Protein AF-0000000076981135 (afdb_homodimer)

InterPro domains:
  IPR001584 Integrase, catalytic core [PF00665] (169-249)
  IPR001584 Integrase, catalytic core [PS50994] (143-306)
  IPR012337 Ribonuclease H-like superfamily [SSF53098] (154-300)
  IPR036397 Ribonuclease H superfamily [G3DSA:3.30.420.10] (149-327)
  IPR041588 Integrase zinc-binding domain [PF17921] (78-136)

Nearest PDB structures (foldseek):
  4fw2-assembly1_B  TM=7.610E-01  e=8.520E-08  Rous sarcoma virus - Prague C
  4fw2-assembly1_A  TM=7.898E-01  e=4.970E-07  Rous sarcoma virus - Prague C
  3o4n-assembly1_B  TM=8.136E-01  e=1.971E-06  Rous sarcoma virus
  1cxq-assembly1_A-2  TM=7.868E-01  e=1.136E-06  Avian sarcoma virus
  1asu-assembly1_A-2  TM=7.769E-01  e=1.200E-06  Avian sarcoma virus

Foldseek 3Di:
DLVQQVLLCVFPASVQLLVVQPDDPVPPDDRDDDDPLVVVQSVQWDADPSSFIWGQQAPPPVPPPPPFVLRSSIAGEGGPVCLVLLLCVCAVDLLNLNDALVQSVVSSSSHHDDVCSSVVSNVVSVPDPLCVVQPDPDDPPPDDLPQPPQPADWQQEKEWEKDAQFPQAPVQFGIWIWIATSNQRQIDIATFNDDALVRCVVVVVVVCVVRNDHQEYEYPPPPSCVDPVNVVVCVVRNHHYPPPPPPVRSVVSVVVLVSSLVSSLSSPPPDRHHSRVSSVSNSSNQQQGADPNSRDGSVCSRPVYHDDDPDDPVNSPPDDPPDPPPPVVD/DVVQQVLLCVFPASVQLLVVQPDDPVPPDDRDPDDPLVVVQSVFWDADPSSFIWGQQAPPPVPPPPPFVLRSSIAGEGGPVCLVLLLCVCAVDLLNLNDALVQSVVSSSSHHDYVCSSVVSNVVSVPDPLCVVQPDPDDPPPDDLPQPPQPADWQQEKEWEKDAQFPQAPVQFRIWIWIATSNQRQIDIATFNDDALVRCVVVVVVVCVVRNDYQEYEYPPDPSCVDPVNVVVCVVRNHHYPPPPPPVRSVVSVVVLVSSLVSSLSSPPPDRHHSRVSSVSNSSNQQQGADPNSRDGSVCSRPVYHDDDPCDPVNSPPDDPPDPPPPVVD

Structure (mmCIF, N/CA/C/O backbone):
data_AF-0000000076981135-model_v1
#
loop_
_entity.id
_entity.type
_entity.pdbx_description
1 polymer 'RNA-directed DNA polymerase'
#
loop_
_atom_site.group_PDB
_atom_site.id
_atom_site.type_symbol
_atom_site.label_atom_id
_atom_site.label_alt_id
_atom_site.label_comp_id
_atom_site.label_asym_id
_atom_site.label_entity_id
_atom_site.label_seq_id
_atom_site.pdbx_PDB_ins_code
_atom_site.Cartn_x
_atom_site.Cartn_y
_atom_site.Cartn_z
_atom_site.occupancy
_atom_site.B_iso_or_equiv
_atom_site.auth_seq_id
_atom_site.auth_comp_id
_atom_site.auth_asym_id
_atom_site.auth_atom_id
_atom_site.pdbx_PDB_model_num
ATOM 1 N N . MET A 1 1 ? 9.812 20.344 18.734 1 66.94 1 MET A N 1
ATOM 2 C CA . MET A 1 1 ? 9.383 20.094 20.109 1 66.94 1 MET A CA 1
ATOM 3 C C . MET A 1 1 ? 9.789 21.25 21.016 1 66.94 1 MET A C 1
ATOM 5 O O . MET A 1 1 ? 9 21.719 21.844 1 66.94 1 MET A O 1
ATOM 9 N N . LYS A 1 2 ? 10.906 21.812 20.656 1 72.81 2 LYS A N 1
ATOM 10 C CA . LYS A 1 2 ? 11.375 22.891 21.5 1 72.81 2 LYS A CA 1
ATOM 11 C C . LYS A 1 2 ? 10.523 24.141 21.312 1 72.81 2 LYS A C 1
ATOM 13 O O . LYS A 1 2 ? 10.234 24.859 22.281 1 72.81 2 LYS A O 1
ATOM 18 N N . GLU A 1 3 ? 10.031 24.266 20.109 1 79.25 3 GLU A N 1
ATOM 19 C CA . GLU A 1 3 ? 9.18 25.422 19.828 1 79.25 3 GLU A CA 1
ATOM 20 C C . GLU A 1 3 ? 7.844 25.312 20.547 1 79.25 3 GLU A C 1
ATOM 22 O O . GLU A 1 3 ? 7.328 26.312 21.062 1 79.25 3 GLU A O 1
ATOM 27 N N . PHE A 1 4 ? 7.34 24.156 20.688 1 85.5 4 PHE A N 1
ATOM 28 C CA . PHE A 1 4 ? 6.078 23.953 21.391 1 85.5 4 PHE A CA 1
ATOM 29 C C . PHE A 1 4 ? 6.238 24.219 22.875 1 85.5 4 PHE A C 1
ATOM 31 O O . PHE A 1 4 ? 5.395 24.891 23.484 1 85.5 4 PHE A O 1
ATOM 38 N N . GLU A 1 5 ? 7.324 23.688 23.328 1 88.56 5 GLU A N 1
ATOM 39 C CA . GLU A 1 5 ? 7.559 23.859 24.766 1 88.56 5 GLU A CA 1
ATOM 40 C C . GLU A 1 5 ? 7.633 25.344 25.125 1 88.56 5 GLU A C 1
ATOM 42 O O . GLU A 1 5 ? 6.988 25.781 26.078 1 88.56 5 GLU A O 1
ATOM 47 N N . GLN A 1 6 ? 8.414 26.031 24.391 1 91.44 6 GLN A N 1
ATOM 48 C CA . GLN A 1 6 ? 8.578 27.453 24.672 1 91.44 6 GLN A CA 1
ATOM 49 C C . GLN A 1 6 ? 7.258 28.203 24.5 1 91.44 6 GLN A C 1
ATOM 51 O O . GLN A 1 6 ? 6.914 29.047 25.344 1 91.44 6 GLN A O 1
ATOM 56 N N . ALA A 1 7 ? 6.543 27.906 23.484 1 93.75 7 ALA A N 1
ATOM 57 C CA . ALA A 1 7 ? 5.262 28.562 23.234 1 93.75 7 ALA A CA 1
ATOM 58 C C . ALA A 1 7 ? 4.254 28.219 24.328 1 93.75 7 ALA A C 1
ATOM 60 O O . ALA A 1 7 ? 3.422 29.047 24.703 1 93.75 7 ALA A O 1
ATOM 61 N N . GLN A 1 8 ? 4.281 27.047 24.781 1 95.12 8 GLN A N 1
ATOM 62 C CA . GLN A 1 8 ? 3.408 26.625 25.875 1 95.12 8 GLN A CA 1
ATOM 63 C C . GLN A 1 8 ? 3.736 27.375 27.156 1 95.12 8 GLN A C 1
ATOM 65 O O . GLN A 1 8 ? 2.834 27.797 27.891 1 95.12 8 GLN A O 1
ATOM 70 N N . ARG A 1 9 ? 4.949 27.578 27.406 1 95.19 9 ARG A N 1
ATOM 71 C CA . ARG A 1 9 ? 5.395 28.297 28.594 1 95.19 9 ARG A CA 1
ATOM 72 C C . ARG A 1 9 ? 5.012 29.766 28.516 1 95.19 9 ARG A C 1
ATOM 74 O O . ARG A 1 9 ? 4.809 30.422 29.531 1 95.19 9 ARG A O 1
ATOM 81 N N . ASP A 1 10 ? 4.887 30.25 27.359 1 96.12 10 ASP A N 1
ATOM 82 C CA . ASP A 1 10 ? 4.5 31.641 27.156 1 96.12 10 ASP A CA 1
ATOM 83 C C . ASP A 1 10 ? 2.984 31.812 27.234 1 96.12 10 ASP A C 1
ATOM 85 O O . ASP A 1 10 ? 2.482 32.938 27.328 1 96.12 10 ASP A O 1
ATOM 89 N N . ASP A 1 11 ? 2.27 30.703 27.141 1 96.69 11 ASP A N 1
ATOM 90 C CA . ASP A 1 11 ? 0.812 30.719 27.219 1 96.69 11 ASP A CA 1
ATOM 91 C C . ASP A 1 11 ? 0.346 30.844 28.672 1 96.69 11 ASP A C 1
ATOM 93 O O . ASP A 1 11 ? 0.801 30.094 29.531 1 96.69 11 ASP A O 1
ATOM 97 N N . GLU A 1 12 ? -0.547 31.688 28.891 1 95 12 GLU A N 1
ATOM 98 C CA . GLU A 1 12 ? -0.957 32.062 30.25 1 95 12 GLU A CA 1
ATOM 99 C C . GLU A 1 12 ? -1.521 30.844 31 1 95 12 GLU A C 1
ATOM 101 O O . GLU A 1 12 ? -1.204 30.641 32.156 1 95 12 GLU A O 1
ATOM 106 N N . ASN A 1 13 ? -2.332 30.094 30.391 1 95.81 13 ASN A N 1
ATOM 107 C CA . ASN A 1 13 ? -2.998 28.969 31.047 1 95.81 13 ASN A CA 1
ATOM 108 C C . ASN A 1 13 ? -2.123 27.719 31.062 1 95.81 13 ASN A C 1
ATOM 110 O O . ASN A 1 13 ? -2.02 27.031 32.062 1 95.81 13 ASN A O 1
ATOM 114 N N . LEU A 1 14 ? -1.485 27.5 29.984 1 96.81 14 LEU A N 1
ATOM 115 C CA . LEU A 1 14 ? -0.71 26.266 29.859 1 96.81 14 LEU A CA 1
ATOM 116 C C . LEU A 1 14 ? 0.514 26.297 30.766 1 96.81 14 LEU A C 1
ATOM 118 O O . LEU A 1 14 ? 0.908 25.281 31.328 1 96.81 14 LEU A O 1
ATOM 122 N N . SER A 1 15 ? 1.12 27.469 30.875 1 96.69 15 SER A N 1
ATOM 123 C CA . SER A 1 15 ? 2.279 27.594 31.75 1 96.69 15 SER A CA 1
ATOM 124 C C . SER A 1 15 ? 1.929 27.234 33.188 1 96.69 15 SER A C 1
ATOM 126 O O . SER A 1 15 ? 2.707 26.562 33.875 1 96.69 15 SER A O 1
ATOM 128 N N . LYS A 1 16 ? 0.727 27.609 33.625 1 96 16 LYS A N 1
ATOM 129 C CA . LYS A 1 16 ? 0.27 27.297 34.969 1 96 16 LYS A CA 1
ATOM 130 C C . LYS A 1 16 ? 0.096 25.797 35.156 1 96 16 LYS A C 1
ATOM 132 O O . LYS A 1 16 ? 0.472 25.25 36.219 1 96 16 LYS A O 1
ATOM 137 N N . ILE A 1 17 ? -0.447 25.234 34.219 1 94.88 17 ILE A N 1
ATOM 138 C CA . ILE A 1 17 ? -0.684 23.797 34.281 1 94.88 17 ILE A CA 1
ATOM 139 C C . ILE A 1 17 ? 0.65 23.047 34.281 1 94.88 17 ILE A C 1
ATOM 141 O O . ILE A 1 17 ? 0.837 22.109 35.062 1 94.88 17 ILE A O 1
ATOM 145 N N . MET A 1 18 ? 1.529 23.5 33.438 1 95.31 18 MET A N 1
ATOM 146 C CA . MET A 1 18 ? 2.852 22.875 33.344 1 95.31 18 MET A CA 1
ATOM 147 C C . MET A 1 18 ? 3.574 22.984 34.688 1 95.31 18 MET A C 1
ATOM 149 O O . MET A 1 18 ? 4.184 22.016 35.156 1 95.31 18 MET A O 1
ATOM 153 N N . ASP A 1 19 ? 3.498 24.094 35.312 1 93.56 19 ASP A N 1
ATOM 154 C CA . ASP A 1 19 ? 4.129 24.312 36.625 1 93.56 19 ASP A CA 1
ATOM 155 C C . ASP A 1 19 ? 3.514 23.406 37.688 1 93.56 19 ASP A C 1
ATOM 157 O O . ASP A 1 19 ? 4.23 22.844 38.531 1 93.56 19 ASP A O 1
ATOM 161 N N . TRP A 1 20 ? 2.244 23.328 37.594 1 93.31 20 TRP A N 1
ATOM 162 C CA . TRP A 1 20 ? 1.547 22.469 38.562 1 93.31 20 TRP A CA 1
ATOM 163 C C . TRP A 1 20 ? 1.97 21.016 38.406 1 93.31 20 TRP A C 1
ATOM 165 O O . TRP A 1 20 ? 2.152 20.312 39.406 1 93.31 20 TRP A O 1
ATOM 175 N N . LEU A 1 21 ? 2.121 20.547 37.188 1 91.75 21 LEU A N 1
ATOM 176 C CA . LEU A 1 21 ? 2.484 19.156 36.906 1 91.75 21 LEU A CA 1
ATOM 177 C C . LEU A 1 21 ? 3.898 18.859 37.406 1 91.75 21 LEU A C 1
ATOM 179 O O . LEU A 1 21 ? 4.242 17.703 37.656 1 91.75 21 LEU A O 1
ATOM 183 N N . GLN A 1 22 ? 4.695 19.859 37.438 1 89.94 22 GLN A N 1
ATOM 184 C CA . GLN A 1 22 ? 6.09 19.672 37.844 1 89.94 22 GLN A CA 1
ATOM 185 C C . GLN A 1 22 ? 6.246 19.719 39.344 1 89.94 22 GLN A C 1
ATOM 187 O O . GLN A 1 22 ? 7.324 19.453 39.875 1 89.94 22 GLN A O 1
ATOM 192 N N . THR A 1 23 ? 5.152 20.078 40 1 87.12 23 THR A N 1
ATOM 193 C CA . THR A 1 23 ? 5.207 20.109 41.469 1 87.12 23 THR A CA 1
ATOM 194 C C . THR A 1 23 ? 5.156 18.688 42.031 1 87.12 23 THR A C 1
ATOM 196 O O . THR A 1 23 ? 4.617 17.781 41.406 1 87.12 23 THR A O 1
ATOM 199 N N . ASP A 1 24 ? 5.82 18.5 43.094 1 77.44 24 ASP A N 1
ATOM 200 C CA . ASP A 1 24 ? 5.832 17.219 43.812 1 77.44 24 ASP A CA 1
ATOM 201 C C . ASP A 1 24 ? 4.418 16.797 44.188 1 77.44 24 ASP A C 1
ATOM 203 O O . ASP A 1 24 ? 3.666 17.578 44.781 1 77.44 24 ASP A O 1
ATOM 207 N N . PRO A 1 25 ? 4.094 15.617 43.656 1 71.38 25 PRO A N 1
ATOM 208 C CA . PRO A 1 25 ? 2.752 15.125 43.969 1 71.38 25 PRO A CA 1
ATOM 209 C C . PRO A 1 25 ? 2.457 15.141 45.469 1 71.38 25 PRO A C 1
ATOM 211 O O . PRO A 1 25 ? 1.296 15.234 45.875 1 71.38 25 PRO A O 1
ATOM 214 N N . GLU A 1 26 ? 3.504 14.969 46.188 1 75.94 26 GLU A N 1
ATOM 215 C CA . GLU A 1 26 ? 3.336 14.945 47.656 1 75.94 26 GLU A CA 1
ATOM 216 C C . GLU A 1 26 ? 3.031 16.344 48.188 1 75.94 26 GLU A C 1
ATOM 218 O O . GLU A 1 26 ? 2.521 16.484 49.312 1 75.94 26 GLU A O 1
ATOM 223 N N . ASP A 1 27 ? 3.322 17.312 47.281 1 71.62 27 ASP A N 1
ATOM 224 C CA . ASP A 1 27 ? 3.064 18.703 47.688 1 71.62 27 ASP A CA 1
ATOM 225 C C . ASP A 1 27 ? 1.596 19.062 47.469 1 71.62 27 ASP A C 1
ATOM 227 O O . ASP A 1 27 ? 0.965 18.609 46.5 1 71.62 27 ASP A O 1
ATOM 231 N N . ASP A 1 28 ? 0.748 19.094 48.406 1 78.94 28 ASP A N 1
ATOM 232 C CA . ASP A 1 28 ? -0.664 19.453 48.344 1 78.94 28 ASP A CA 1
ATOM 233 C C . ASP A 1 28 ? -0.852 20.781 47.625 1 78.94 28 ASP A C 1
ATOM 235 O O . ASP A 1 28 ? -1.607 21.641 48.094 1 78.94 28 ASP A O 1
ATOM 239 N N . THR A 1 29 ? -0.063 21.016 46.531 1 85.81 29 THR A N 1
ATOM 240 C CA . THR A 1 29 ? -0.257 22.234 45.719 1 85.81 29 THR A CA 1
ATOM 241 C C . THR A 1 29 ? -1.617 22.219 45.031 1 85.81 29 THR A C 1
ATOM 243 O O . THR A 1 29 ? -1.972 21.234 44.375 1 85.81 29 THR A O 1
ATOM 246 N N . PRO A 1 30 ? -2.35 23.234 45.281 1 90.19 30 PRO A N 1
ATOM 247 C CA . PRO A 1 30 ? -3.684 23.25 44.656 1 90.19 30 PRO A CA 1
ATOM 248 C C . PRO A 1 30 ? -3.641 23.438 43.156 1 90.19 30 PRO A C 1
ATOM 250 O O . PRO A 1 30 ? -2.67 23.984 42.625 1 90.19 30 PRO A O 1
ATOM 253 N N . TRP A 1 31 ? -4.656 23 42.5 1 92.5 31 TRP A N 1
ATOM 254 C CA . TRP A 1 31 ? -4.832 23.203 41.062 1 92.5 31 TRP A CA 1
ATOM 255 C C . TRP A 1 31 ? -4.809 24.688 40.75 1 92.5 31 TRP A C 1
ATOM 257 O O . TRP A 1 31 ? -5.363 25.516 41.469 1 92.5 31 TRP A O 1
ATOM 267 N N . PRO A 1 32 ? -4.172 25.047 39.656 1 93.19 32 PRO A N 1
ATOM 268 C CA . PRO A 1 32 ? -4.023 26.469 39.344 1 93.19 32 PRO A CA 1
ATOM 269 C C . PRO A 1 32 ? -5.332 27.109 38.875 1 93.19 32 PRO A C 1
ATOM 271 O O . PRO A 1 32 ? -6.266 26.391 38.5 1 93.19 32 PRO A O 1
ATOM 274 N N . ASP A 1 33 ? -5.301 28.469 38.875 1 93.62 33 ASP A N 1
ATOM 275 C CA . ASP A 1 33 ? -6.457 29.234 38.438 1 93.62 33 ASP A CA 1
ATOM 276 C C . ASP A 1 33 ? -6.508 29.312 36.906 1 93.62 33 ASP A C 1
ATOM 278 O O . ASP A 1 33 ? -5.984 30.25 36.312 1 93.62 33 ASP A O 1
ATOM 282 N N . VAL A 1 34 ? -7.133 28.375 36.344 1 94.44 34 VAL A N 1
ATOM 283 C CA . VAL A 1 34 ? -7.336 28.297 34.906 1 94.44 34 VAL A CA 1
ATOM 284 C C . VAL A 1 34 ? -8.82 28.141 34.594 1 94.44 34 VAL A C 1
ATOM 286 O O . VAL A 1 34 ? -9.609 27.812 35.5 1 94.44 34 VAL A O 1
ATOM 289 N N . PRO A 1 35 ? -9.219 28.469 33.406 1 93.5 35 PRO A N 1
ATOM 290 C CA . PRO A 1 35 ? -10.633 28.312 33.031 1 93.5 35 PRO A CA 1
ATOM 291 C C . PRO A 1 35 ? -11.156 26.906 33.312 1 93.5 35 PRO A C 1
ATOM 293 O O . PRO A 1 35 ? -10.383 25.938 33.281 1 93.5 35 PRO A O 1
ATOM 296 N N . MET A 1 36 ? -12.438 26.828 33.438 1 91.38 36 MET A N 1
ATOM 297 C CA . MET A 1 36 ? -13.102 25.609 33.844 1 91.38 36 MET A CA 1
ATOM 298 C C . MET A 1 36 ? -12.852 24.484 32.812 1 91.38 36 MET A C 1
ATOM 300 O O . MET A 1 36 ? -12.75 23.312 33.188 1 91.38 36 MET A O 1
ATOM 304 N N . ASP A 1 37 ? -12.758 24.844 31.625 1 90.44 37 ASP A N 1
ATOM 305 C CA . ASP A 1 37 ? -12.586 23.844 30.562 1 90.44 37 ASP A CA 1
ATOM 306 C C . ASP A 1 37 ? -11.266 23.094 30.734 1 90.44 37 ASP A C 1
ATOM 308 O O . ASP A 1 37 ? -11.172 21.906 30.391 1 90.44 37 ASP A O 1
ATOM 312 N N . TYR A 1 38 ? -10.289 23.781 31.25 1 89.94 38 TYR A N 1
ATOM 313 C CA . TYR A 1 38 ? -9.016 23.141 31.547 1 89.94 38 TYR A CA 1
ATOM 314 C C . TYR A 1 38 ? -9.109 22.297 32.812 1 89.94 38 TYR A C 1
ATOM 316 O O . TYR A 1 38 ? -8.516 21.219 32.875 1 89.94 38 TYR A O 1
ATOM 324 N N . THR A 1 39 ? -9.875 22.781 33.719 1 88.81 39 THR A N 1
ATOM 325 C CA . THR A 1 39 ? -10.023 22.094 35 1 88.81 39 THR A CA 1
ATOM 326 C C . THR A 1 39 ? -10.688 20.734 34.812 1 88.81 39 THR A C 1
ATOM 328 O O . THR A 1 39 ? -10.328 19.75 35.469 1 88.81 39 THR A O 1
ATOM 331 N N . LYS A 1 40 ? -11.594 20.719 33.906 1 89 40 LYS A N 1
ATOM 332 C CA . LYS A 1 40 ? -12.297 19.469 33.625 1 89 40 LYS A CA 1
ATOM 333 C C . LYS A 1 40 ? -11.344 18.422 33.062 1 89 40 LYS A C 1
ATOM 335 O O . LYS A 1 40 ? -11.641 17.219 33.125 1 89 40 LYS A O 1
ATOM 340 N N . LEU A 1 41 ? -10.219 18.859 32.594 1 88.31 41 LEU A N 1
ATOM 341 C CA . LEU A 1 41 ? -9.266 17.969 31.938 1 88.31 41 LEU A CA 1
ATOM 342 C C . LEU A 1 41 ? -8.055 17.734 32.844 1 88.31 41 LEU A C 1
ATOM 344 O O . LEU A 1 41 ? -7.02 17.234 32.375 1 88.31 41 LEU A O 1
ATOM 348 N N . LYS A 1 42 ? -8.141 17.984 34.062 1 86.56 42 LYS A N 1
ATOM 349 C CA . LYS A 1 42 ? -7.043 18.031 35 1 86.56 42 LYS A CA 1
ATOM 350 C C . LYS A 1 42 ? -6.297 16.703 35.062 1 86.56 42 LYS A C 1
ATOM 352 O O . LYS A 1 42 ? -5.07 16.672 35.188 1 86.56 42 LYS A O 1
ATOM 357 N N . THR A 1 43 ? -7.004 15.625 34.875 1 83.25 43 THR A N 1
ATOM 358 C CA . THR A 1 43 ? -6.395 14.312 35.062 1 83.25 43 THR A CA 1
ATOM 359 C C . THR A 1 43 ? -5.785 13.812 33.75 1 83.25 43 THR A C 1
ATOM 361 O O . THR A 1 43 ? -5.125 12.773 33.719 1 83.25 43 THR A O 1
ATOM 364 N N . GLU A 1 44 ? -5.992 14.609 32.719 1 87.12 44 GLU A N 1
ATOM 365 C CA . GLU A 1 44 ? -5.613 14.094 31.406 1 87.12 44 GLU A CA 1
ATOM 366 C C . GLU A 1 44 ? -4.289 14.695 30.938 1 87.12 44 GLU A C 1
ATOM 368 O O . GLU A 1 44 ? -3.721 14.258 29.938 1 87.12 44 GLU A O 1
ATOM 373 N N . PHE A 1 45 ? -3.771 15.648 31.703 1 89.06 45 PHE A N 1
ATOM 374 C CA . PHE A 1 45 ? -2.566 16.344 31.281 1 89.06 45 PHE A CA 1
ATOM 375 C C . PHE A 1 45 ? -1.319 15.555 31.656 1 89.06 45 PHE A C 1
ATOM 377 O O . PHE A 1 45 ? -1.293 14.883 32.688 1 89.06 45 PHE A O 1
ATOM 384 N N . THR A 1 46 ? -0.341 15.641 30.766 1 88.44 46 THR A N 1
ATOM 385 C CA . THR A 1 46 ? 0.946 15.023 31.062 1 88.44 46 THR A CA 1
ATOM 386 C C . THR A 1 46 ? 2.078 15.75 30.344 1 88.44 46 THR A C 1
ATOM 388 O O . THR A 1 46 ? 1.85 16.422 29.344 1 88.44 46 THR A O 1
ATOM 391 N N . LEU A 1 47 ? 3.24 15.719 30.984 1 88.56 47 LEU A N 1
ATOM 392 C CA . LEU A 1 47 ? 4.441 16.266 30.359 1 88.56 47 LEU A CA 1
ATOM 393 C C . LEU A 1 47 ? 5.332 15.148 29.828 1 88.56 47 LEU A C 1
ATOM 395 O O . LEU A 1 47 ? 5.523 14.125 30.484 1 88.56 47 LEU A O 1
ATOM 399 N N . ASN A 1 48 ? 5.762 15.391 28.594 1 82.69 48 ASN A N 1
ATOM 400 C CA . ASN A 1 48 ? 6.699 14.391 28.094 1 82.69 48 ASN A CA 1
ATOM 401 C C . ASN A 1 48 ? 8.125 14.695 28.531 1 82.69 48 ASN A C 1
ATOM 403 O O . ASN A 1 48 ? 8.367 15.633 29.297 1 82.69 48 ASN A O 1
ATOM 407 N N . ARG A 1 49 ? 9.078 13.867 28.047 1 77.69 49 ARG A N 1
ATOM 408 C CA . ARG A 1 49 ? 10.469 13.961 28.469 1 77.69 49 ARG A CA 1
ATOM 409 C C . ARG A 1 49 ? 11.078 15.297 28.047 1 77.69 49 ARG A C 1
ATOM 411 O O . ARG A 1 49 ? 11.969 15.812 28.719 1 77.69 49 ARG A O 1
ATOM 418 N N . ASP A 1 50 ? 10.562 15.945 27.016 1 78.44 50 ASP A N 1
ATOM 419 C CA . ASP A 1 50 ? 11.078 17.203 26.484 1 78.44 50 ASP A CA 1
ATOM 420 C C . ASP A 1 50 ? 10.383 18.406 27.141 1 78.44 50 ASP A C 1
ATOM 422 O O . ASP A 1 50 ? 10.672 19.547 26.797 1 78.44 50 ASP A O 1
ATOM 426 N N . GLY A 1 51 ? 9.5 18.062 27.984 1 85.81 51 GLY A N 1
ATOM 427 C CA . GLY A 1 51 ? 8.812 19.125 28.703 1 85.81 51 GLY A CA 1
ATOM 428 C C . GLY A 1 51 ? 7.602 19.672 27.953 1 85.81 51 GLY A C 1
ATOM 429 O O . GLY A 1 51 ? 7.078 20.719 28.312 1 85.81 51 GLY A O 1
ATOM 430 N N . VAL A 1 52 ? 7.211 18.938 26.969 1 89.5 52 VAL A N 1
ATOM 431 C CA . VAL A 1 52 ? 6.059 19.391 26.188 1 89.5 52 VAL A CA 1
ATOM 432 C C . VAL A 1 52 ? 4.773 18.875 26.828 1 89.5 52 VAL A C 1
ATOM 434 O O . VAL A 1 52 ? 4.707 17.703 27.234 1 89.5 52 VAL A O 1
ATOM 437 N N . LEU A 1 53 ? 3.785 19.75 26.906 1 92.19 53 LEU A N 1
ATOM 438 C CA . LEU A 1 53 ? 2.512 19.406 27.531 1 92.19 53 LEU A CA 1
ATOM 439 C C . LEU A 1 53 ? 1.613 18.656 26.547 1 92.19 53 LEU A C 1
ATOM 441 O O . LEU A 1 53 ? 1.365 19.125 25.438 1 92.19 53 LEU A O 1
ATOM 445 N N . PHE A 1 54 ? 1.171 17.516 26.969 1 89.75 54 PHE A N 1
ATOM 446 C CA . PHE A 1 54 ? 0.256 16.672 26.188 1 89.75 54 PHE A CA 1
ATOM 447 C C . PHE A 1 54 ? -1.046 16.453 26.953 1 89.75 54 PHE A C 1
ATOM 449 O O . PHE A 1 54 ? -1.137 16.766 28.141 1 89.75 54 PHE A O 1
ATOM 456 N N . ILE A 1 55 ? -2.008 16.047 26.234 1 88.44 55 ILE A N 1
ATOM 457 C CA . ILE A 1 55 ? -3.264 15.609 26.828 1 88.44 55 ILE A CA 1
ATOM 458 C C . ILE A 1 55 ? -3.637 14.227 26.297 1 88.44 55 ILE A C 1
ATOM 460 O O . ILE A 1 55 ? -3.426 13.93 25.125 1 88.44 55 ILE A O 1
ATOM 464 N N . PHE A 1 56 ? -4.062 13.469 27.234 1 82.44 56 PHE A N 1
ATOM 465 C CA . PHE A 1 56 ? -4.59 12.172 26.844 1 82.44 56 PHE A CA 1
ATOM 466 C C . PHE A 1 56 ? -6.07 12.273 26.484 1 82.44 56 PHE A C 1
ATOM 468 O O . PHE A 1 56 ? -6.898 12.531 27.359 1 82.44 56 PHE A O 1
ATOM 475 N N . ALA A 1 57 ? -6.371 12.312 25.328 1 70.81 57 ALA A N 1
ATOM 476 C CA . ALA A 1 57 ? -7.75 12.367 24.859 1 70.81 57 ALA A CA 1
ATOM 477 C C . ALA A 1 57 ? -8.047 11.227 23.891 1 70.81 57 ALA A C 1
ATOM 479 O O . ALA A 1 57 ? -7.785 11.336 22.688 1 70.81 57 ALA A O 1
ATOM 480 N N . PRO A 1 58 ? -8.445 10.039 24.5 1 58.62 58 PRO A N 1
ATOM 481 C CA . PRO A 1 58 ? -8.68 8.898 23.609 1 58.62 58 PRO A CA 1
ATOM 482 C C . PRO A 1 58 ? -9.742 9.188 22.547 1 58.62 58 PRO A C 1
ATOM 484 O O . PRO A 1 58 ? -10.633 10.016 22.766 1 58.62 58 PRO A O 1
ATOM 487 N N . PHE A 1 59 ? -9.383 8.945 21.406 1 53.44 59 PHE A N 1
ATOM 488 C CA . PHE A 1 59 ? -10.367 8.984 20.328 1 53.44 59 PHE A CA 1
ATOM 489 C C . PHE A 1 59 ? -11.562 8.094 20.656 1 53.44 59 PHE A C 1
ATOM 491 O O . PHE A 1 59 ? -11.391 6.938 21.062 1 53.44 59 PHE A O 1
ATOM 498 N N . LYS A 1 60 ? -12.641 8.68 21.344 1 43.5 60 LYS A N 1
ATOM 499 C CA . LYS A 1 60 ? -13.781 7.766 21.422 1 43.5 60 LYS A CA 1
ATOM 500 C C . LYS A 1 60 ? -14.07 7.125 20.078 1 43.5 60 LYS A C 1
ATOM 502 O O . LYS A 1 60 ? -14.883 7.641 19.297 1 43.5 60 LYS A O 1
ATOM 507 N N . SER A 1 61 ? -13.086 6.922 19.281 1 40.53 61 SER A N 1
ATOM 508 C CA . SER A 1 61 ? -13.641 6.219 18.125 1 40.53 61 SER A CA 1
ATOM 509 C C . SER A 1 61 ? -14.133 4.828 18.516 1 40.53 61 SER A C 1
ATOM 511 O O . SER A 1 61 ? -13.609 4.219 19.453 1 40.53 61 SER A O 1
ATOM 513 N N . ASP A 1 62 ? -15.391 4.621 18.422 1 38.62 62 ASP A N 1
ATOM 514 C CA . ASP A 1 62 ? -15.992 3.301 18.594 1 38.62 62 ASP A CA 1
ATOM 515 C C . ASP A 1 62 ? -15.047 2.199 18.125 1 38.62 62 ASP A C 1
ATOM 517 O O . ASP A 1 62 ? -15.352 1.013 18.25 1 38.62 62 ASP A O 1
ATOM 521 N N . ILE A 1 63 ? -14.266 2.467 17.172 1 35 63 ILE A N 1
ATOM 522 C CA . ILE A 1 63 ? -13.523 1.311 16.672 1 35 63 ILE A CA 1
ATOM 523 C C . ILE A 1 63 ? -12.273 1.101 17.531 1 35 63 ILE A C 1
ATOM 525 O O . ILE A 1 63 ? -11.391 1.957 17.578 1 35 63 ILE A O 1
ATOM 529 N N . TYR A 1 64 ? -12.32 0.366 18.625 1 33.78 64 TYR A N 1
ATOM 530 C CA . TYR A 1 64 ? -11.359 -0.128 19.609 1 33.78 64 TYR A CA 1
ATOM 531 C C . TYR A 1 64 ? -10.102 -0.66 18.922 1 33.78 64 TYR A C 1
ATOM 533 O O . TYR A 1 64 ? -10.031 -1.844 18.594 1 33.78 64 TYR A O 1
ATOM 541 N N . LEU A 1 65 ? -9.555 -0.18 17.844 1 35.72 65 LEU A N 1
ATOM 542 C CA . LEU A 1 65 ? -8.383 -0.982 17.516 1 35.72 65 LEU A CA 1
ATOM 543 C C . LEU A 1 65 ? -7.234 -0.685 18.469 1 35.72 65 LEU A C 1
ATOM 545 O O . LEU A 1 65 ? -6.883 0.479 18.688 1 35.72 65 LEU A O 1
ATOM 549 N N . GLU A 1 66 ? -6.957 -1.399 19.453 1 34.47 66 GLU A N 1
ATOM 550 C CA . GLU A 1 66 ? -5.906 -1.439 20.469 1 34.47 66 GLU A CA 1
ATOM 551 C C . GLU A 1 66 ? -4.586 -0.914 19.922 1 34.47 66 GLU A C 1
ATOM 553 O O . GLU A 1 66 ? -3.846 -0.221 20.625 1 34.47 66 GLU A O 1
ATOM 558 N N . ASP A 1 67 ? -4.035 -1.528 18.875 1 34.84 67 ASP A N 1
ATOM 559 C CA . ASP A 1 67 ? -2.607 -1.492 18.578 1 34.84 67 ASP A CA 1
ATOM 560 C C . ASP A 1 67 ? -2.215 -0.172 17.922 1 34.84 67 ASP A C 1
ATOM 562 O O . ASP A 1 67 ? -1.185 -0.09 17.25 1 34.84 67 ASP A O 1
ATOM 566 N N . VAL A 1 68 ? -3.154 0.689 17.688 1 36.62 68 VAL A N 1
ATOM 567 C CA . VAL A 1 68 ? -2.656 1.816 16.906 1 36.62 68 VAL A CA 1
ATOM 568 C C . VAL A 1 68 ? -1.547 2.529 17.672 1 36.62 68 VAL A C 1
ATOM 570 O O . VAL A 1 68 ? -1.729 2.902 18.844 1 36.62 68 VAL A O 1
ATOM 573 N N . ASP A 1 69 ? -0.443 2.359 17.438 1 38.19 69 ASP A N 1
ATOM 574 C CA . ASP A 1 69 ? 0.709 3.074 17.984 1 38.19 69 ASP A CA 1
ATOM 575 C C . ASP A 1 69 ? 0.323 4.484 18.422 1 38.19 69 ASP A C 1
ATOM 577 O O . ASP A 1 69 ? 0.861 5 19.406 1 38.19 69 ASP A O 1
ATOM 581 N N . ASN A 1 70 ? -0.207 5.293 17.562 1 42.28 70 ASN A N 1
ATOM 582 C CA . ASN A 1 70 ? -0.602 6.586 18.125 1 42.28 70 ASN A CA 1
ATOM 583 C C . ASN A 1 70 ? -1.794 6.449 19.062 1 42.28 70 ASN A C 1
ATOM 585 O O . ASN A 1 70 ? -2.674 7.312 19.078 1 42.28 70 ASN A O 1
ATOM 589 N N . ALA A 1 71 ? -2.111 5.273 19.312 1 41 71 ALA A N 1
ATOM 590 C CA . ALA A 1 71 ? -3.15 5.016 20.312 1 41 71 ALA A CA 1
ATOM 591 C C . ALA A 1 71 ? -2.986 5.926 21.531 1 41 71 ALA A C 1
ATOM 593 O O . ALA A 1 71 ? -3.795 5.883 22.453 1 41 71 ALA A O 1
ATOM 594 N N . ALA A 1 72 ? -1.722 6.168 21.766 1 50.28 72 ALA A N 1
ATOM 595 C CA . ALA A 1 72 ? -1.655 6.633 23.141 1 50.28 72 ALA A CA 1
ATOM 596 C C . ALA A 1 72 ? -2.66 7.75 23.391 1 50.28 72 ALA A C 1
ATOM 598 O O . ALA A 1 72 ? -2.973 8.07 24.547 1 50.28 72 ALA A O 1
ATOM 599 N N . GLY A 1 73 ? -3.418 8.047 22.375 1 64.38 73 GLY A N 1
ATOM 600 C CA . GLY A 1 73 ? -4.406 9.062 22.688 1 64.38 73 GLY A CA 1
ATOM 601 C C . GLY A 1 73 ? -3.793 10.375 23.141 1 64.38 73 GLY A C 1
ATOM 602 O O . GLY A 1 73 ? -4.496 11.258 23.641 1 64.38 73 GLY A O 1
ATOM 603 N N . LEU A 1 74 ? -2.414 10.469 22.922 1 77.69 74 LEU A N 1
ATOM 604 C CA . LEU A 1 74 ? -1.743 11.68 23.391 1 77.69 74 LEU A CA 1
ATOM 605 C C . LEU A 1 74 ? -1.741 12.758 22.297 1 77.69 74 LEU A C 1
ATOM 607 O O . LEU A 1 74 ? -1.394 12.484 21.156 1 77.69 74 LEU A O 1
ATOM 611 N N . LYS A 1 75 ? -2.15 13.875 22.641 1 87 75 LYS A N 1
ATOM 612 C CA . LYS A 1 75 ? -2.193 15.039 21.75 1 87 75 LYS A CA 1
ATOM 613 C C . LYS A 1 75 ? -1.429 16.219 22.359 1 87 75 LYS A C 1
ATOM 615 O O . LYS A 1 75 ? -1.442 16.406 23.578 1 87 75 LYS A O 1
ATOM 620 N N . ILE A 1 76 ? -0.835 16.938 21.516 1 89.44 76 ILE A N 1
ATOM 621 C CA . ILE A 1 76 ? -0.131 18.125 21.984 1 89.44 76 ILE A CA 1
ATOM 622 C C . ILE A 1 76 ? -1.139 19.203 22.359 1 89.44 76 ILE A C 1
ATOM 624 O O . ILE A 1 76 ? -2.059 19.5 21.594 1 89.44 76 ILE A O 1
ATOM 628 N N . MET A 1 77 ? -0.959 19.688 23.562 1 92.31 77 MET A N 1
ATOM 629 C CA . MET A 1 77 ? -1.721 20.875 23.906 1 92.31 77 MET A CA 1
ATOM 630 C C . MET A 1 77 ? -1.171 22.109 23.203 1 92.31 77 MET A C 1
ATOM 632 O O . MET A 1 77 ? -0.071 22.578 23.5 1 92.31 77 MET A O 1
ATOM 636 N N . VAL A 1 78 ? -1.98 22.672 22.328 1 94.5 78 VAL A N 1
ATOM 637 C CA . VAL A 1 78 ? -1.478 23.719 21.453 1 94.5 78 VAL A CA 1
ATOM 638 C C . VAL A 1 78 ? -1.746 25.094 22.078 1 94.5 78 VAL A C 1
ATOM 640 O O . VAL A 1 78 ? -2.893 25.422 22.391 1 94.5 78 VAL A O 1
ATOM 643 N N . PRO A 1 79 ? -0.681 25.828 22.312 1 96 79 PRO A N 1
ATOM 644 C CA . PRO A 1 79 ? -0.888 27.188 22.812 1 96 79 PRO A CA 1
ATOM 645 C C . PRO A 1 79 ? -1.571 28.094 21.781 1 96 79 PRO A C 1
ATOM 647 O O . PRO A 1 79 ? -1.563 27.797 20.594 1 96 79 PRO A O 1
ATOM 650 N N . LYS A 1 80 ? -2.15 29.125 22.25 1 95.62 80 LYS A N 1
ATOM 651 C CA . LYS A 1 80 ? -2.924 30.031 21.422 1 95.62 80 LYS A CA 1
ATOM 652 C C . LYS A 1 80 ? -2.09 30.547 20.25 1 95.62 80 LYS A C 1
ATOM 654 O O . LYS A 1 80 ? -2.582 30.641 19.125 1 95.62 80 LYS A O 1
ATOM 659 N N . SER A 1 81 ? -0.849 30.781 20.438 1 94.81 81 SER A N 1
ATOM 660 C CA . SER A 1 81 ? 0.032 31.406 19.453 1 94.81 81 SER A CA 1
ATOM 661 C C . SER A 1 81 ? 0.298 30.469 18.281 1 94.81 81 SER A C 1
ATOM 663 O O . SER A 1 81 ? 0.71 30.906 17.203 1 94.81 81 SER A O 1
ATOM 665 N N . LEU A 1 82 ? 0.071 29.156 18.469 1 93.62 82 LEU A N 1
ATOM 666 C CA . LEU A 1 82 ? 0.438 28.188 17.438 1 93.62 82 LEU A CA 1
ATOM 667 C C . LEU A 1 82 ? -0.803 27.562 16.812 1 93.62 82 LEU A C 1
ATOM 669 O O . LEU A 1 82 ? -0.696 26.719 15.914 1 93.62 82 LEU A O 1
ATOM 673 N N . GLN A 1 83 ? -1.955 27.969 17.266 1 94.56 83 GLN A N 1
ATOM 674 C CA . GLN A 1 83 ? -3.188 27.312 16.828 1 94.56 83 GLN A CA 1
ATOM 675 C C . GLN A 1 83 ? -3.434 27.547 15.344 1 94.56 83 GLN A C 1
ATOM 677 O O . GLN A 1 83 ? -3.768 26.594 14.617 1 94.56 83 GLN A O 1
ATOM 682 N N . ASP A 1 84 ? -3.215 28.719 14.867 1 93.69 84 ASP A N 1
ATOM 683 C CA . ASP A 1 84 ? -3.408 29.016 13.445 1 93.69 84 ASP A CA 1
ATOM 684 C C . ASP A 1 84 ? -2.434 28.203 12.586 1 93.69 84 ASP A C 1
ATOM 686 O O . ASP A 1 84 ? -2.791 27.75 11.5 1 93.69 84 ASP A O 1
ATOM 690 N N . LYS A 1 85 ? -1.297 28.141 13.062 1 91.06 85 LYS A N 1
ATOM 691 C CA . LYS A 1 85 ? -0.294 27.359 12.344 1 91.06 85 LYS A CA 1
ATOM 692 C C . LYS A 1 85 ? -0.696 25.891 12.25 1 91.06 85 LYS A C 1
ATOM 694 O O . LYS A 1 85 ? -0.542 25.266 11.195 1 91.06 85 LYS A O 1
ATOM 699 N N . CYS A 1 86 ? -1.179 25.328 13.336 1 91.5 86 CYS A N 1
ATOM 700 C CA . CYS A 1 86 ? -1.629 23.938 13.344 1 91.5 86 CYS A CA 1
ATOM 701 C C . CYS A 1 86 ? -2.803 23.734 12.391 1 91.5 86 CYS A C 1
ATOM 703 O O . CYS A 1 86 ? -2.863 22.734 11.68 1 91.5 86 CYS A O 1
ATOM 705 N N . LEU A 1 87 ? -3.691 24.703 12.383 1 94.38 87 LEU A N 1
ATOM 706 C CA . LEU A 1 87 ? -4.84 24.625 11.492 1 94.38 87 LEU A CA 1
ATOM 707 C C . LEU A 1 87 ? -4.395 24.656 10.031 1 94.38 87 LEU A C 1
ATOM 709 O O . LEU A 1 87 ? -4.91 23.906 9.195 1 94.38 87 LEU A O 1
ATOM 713 N N . ALA A 1 88 ? -3.496 25.516 9.742 1 92.19 88 ALA A N 1
ATOM 714 C CA . ALA A 1 88 ? -2.965 25.609 8.391 1 92.19 88 ALA A CA 1
ATOM 715 C C . ALA A 1 88 ? -2.314 24.297 7.965 1 92.19 88 ALA A C 1
ATOM 717 O O . ALA A 1 88 ? -2.488 23.844 6.828 1 92.19 88 ALA A O 1
ATOM 718 N N . LEU A 1 89 ? -1.674 23.688 8.867 1 88.62 89 LEU A N 1
ATOM 719 C CA . LEU A 1 89 ? -0.971 22.438 8.602 1 88.62 89 LEU A CA 1
ATOM 720 C C . LEU A 1 89 ? -1.949 21.344 8.203 1 88.62 89 LEU A C 1
ATOM 722 O O . LEU A 1 89 ? -1.661 20.547 7.309 1 88.62 89 LEU A O 1
ATOM 726 N N . VAL A 1 90 ? -3.047 21.328 8.82 1 91.5 90 VAL A N 1
ATOM 727 C CA . VAL A 1 90 ? -3.957 20.203 8.617 1 91.5 90 VAL A CA 1
ATOM 728 C C . VAL A 1 90 ? -5.008 20.578 7.57 1 91.5 90 VAL A C 1
ATOM 730 O O . VAL A 1 90 ? -5.875 19.766 7.238 1 91.5 90 VAL A O 1
ATOM 733 N N . HIS A 1 91 ? -4.945 21.781 7 1 92.94 91 HIS A N 1
ATOM 734 C CA . HIS A 1 91 ? -5.953 22.219 6.035 1 92.94 91 HIS A CA 1
ATOM 735 C C . HIS A 1 91 ? -5.305 22.703 4.746 1 92.94 91 HIS A C 1
ATOM 737 O O . HIS A 1 91 ? -5.633 22.219 3.658 1 92.94 91 HIS A O 1
ATOM 743 N N . ASP A 1 92 ? -4.367 23.547 4.844 1 90.69 92 ASP A N 1
ATOM 744 C CA . ASP A 1 92 ? -3.973 24.406 3.734 1 90.69 92 ASP A CA 1
ATOM 745 C C . ASP A 1 92 ? -2.939 23.719 2.846 1 90.69 92 ASP A C 1
ATOM 747 O O . ASP A 1 92 ? -2.764 24.094 1.686 1 90.69 92 ASP A O 1
ATOM 751 N N . TYR A 1 93 ? -2.254 22.797 3.33 1 87.62 93 TYR A N 1
ATOM 752 C CA . TYR A 1 93 ? -1.208 22.125 2.559 1 87.62 93 TYR A CA 1
ATOM 753 C C . TYR A 1 93 ? -1.806 21.141 1.573 1 87.62 93 TYR A C 1
ATOM 755 O O . TYR A 1 93 ? -2.914 20.641 1.783 1 87.62 93 TYR A O 1
ATOM 763 N N . SER A 1 94 ? -1.047 20.875 0.523 1 86.75 94 SER A N 1
ATOM 764 C CA . SER A 1 94 ? -1.543 19.953 -0.5 1 86.75 94 SER A CA 1
ATOM 765 C C . SER A 1 94 ? -1.747 18.562 0.065 1 86.75 94 SER A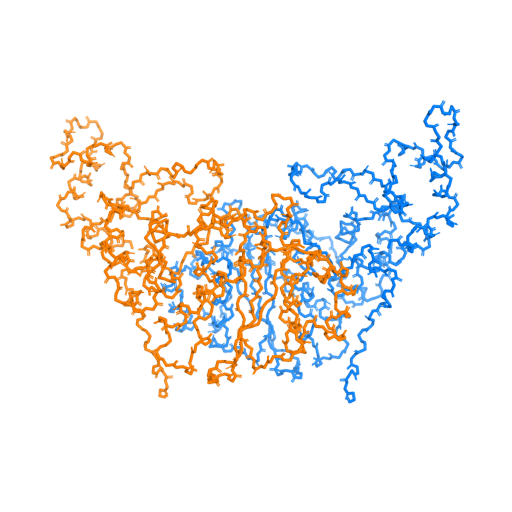 C 1
ATOM 767 O O . SER A 1 94 ? -2.666 17.844 -0.345 1 86.75 94 SER A O 1
ATOM 769 N N . SER A 1 95 ? -0.921 18.203 1.035 1 88 95 SER A N 1
ATOM 770 C CA . SER A 1 95 ? -1.056 16.891 1.661 1 88 95 SER A CA 1
ATOM 771 C C . SER A 1 95 ? -2.271 16.844 2.58 1 88 95 SER A C 1
ATOM 773 O O . SER A 1 95 ? -2.674 15.766 3.027 1 88 95 SER A O 1
ATOM 775 N N . SER A 1 96 ? -2.867 18 2.82 1 90.19 96 SER A N 1
ATOM 776 C CA . SER A 1 96 ? -4.066 18.047 3.652 1 90.19 96 SER A CA 1
ATOM 777 C C . SER A 1 96 ? -5.312 18.297 2.816 1 90.19 96 SER A C 1
ATOM 779 O O . SER A 1 96 ? -6.434 18.109 3.289 1 90.19 96 SER A O 1
ATOM 781 N N . GLY A 1 97 ? -5.238 18.891 1.668 1 89.69 97 GLY A N 1
ATOM 782 C CA . GLY A 1 97 ? -6.215 18.812 0.592 1 89.69 97 GLY A CA 1
ATOM 783 C C . GLY A 1 97 ? -7.359 19.797 0.747 1 89.69 97 GLY A C 1
ATOM 784 O O . GLY A 1 97 ? -8.359 19.703 0.032 1 89.69 97 GLY A O 1
ATOM 785 N N . HIS A 1 98 ? -7.316 20.641 1.789 1 92.06 98 HIS A N 1
ATOM 786 C CA . HIS A 1 98 ? -8.367 21.625 2.002 1 92.06 98 HIS A CA 1
ATOM 787 C C . HIS A 1 98 ? -9.719 20.953 2.221 1 92.06 98 HIS A C 1
ATOM 789 O O . HIS A 1 98 ? -10.727 21.359 1.643 1 92.06 98 HIS A O 1
ATOM 795 N N . GLY A 1 99 ? -9.719 19.984 3.039 1 90.94 99 GLY A N 1
ATOM 796 C CA . GLY A 1 99 ? -10.953 19.281 3.359 1 90.94 99 GLY A CA 1
ATOM 797 C C . GLY A 1 99 ? -11.945 20.156 4.117 1 90.94 99 GLY A C 1
ATOM 798 O O . GLY A 1 99 ? -11.594 21.219 4.621 1 90.94 99 GLY A O 1
ATOM 799 N N . GLY A 1 100 ? -13.164 19.688 4.203 1 91.12 100 GLY A N 1
ATOM 800 C CA . GLY A 1 100 ? -14.188 20.391 4.957 1 91.12 100 GLY A CA 1
ATOM 801 C C . GLY A 1 100 ? -13.906 20.438 6.449 1 91.12 100 GLY A C 1
ATOM 802 O O . GLY A 1 100 ? -12.875 19.938 6.902 1 91.12 100 GLY A O 1
ATOM 803 N N . GLY A 1 101 ? -14.812 21.078 7.129 1 91.56 101 GLY A N 1
ATOM 804 C CA . GLY A 1 101 ? -14.609 21.281 8.555 1 91.56 101 GLY A CA 1
ATOM 805 C C . GLY A 1 101 ? -14.414 19.984 9.32 1 91.56 101 GLY A C 1
ATOM 806 O O . GLY A 1 101 ? -13.492 19.875 10.133 1 91.56 101 GLY A O 1
ATOM 807 N N . ASP A 1 102 ? -15.219 19.016 9.055 1 89.75 102 ASP A N 1
ATOM 808 C CA . ASP A 1 102 ? -15.148 17.75 9.773 1 89.75 102 ASP A CA 1
ATOM 809 C C . ASP A 1 102 ? -13.867 17 9.43 1 89.75 102 ASP A C 1
ATOM 811 O O . ASP A 1 102 ? -13.195 16.469 10.32 1 89.75 102 ASP A O 1
ATOM 815 N N . VAL A 1 103 ? -13.484 17.016 8.227 1 90.88 103 VAL A N 1
ATOM 816 C CA . VAL A 1 103 ? -12.273 16.328 7.777 1 90.88 103 VAL A CA 1
ATOM 817 C C . VAL A 1 103 ? -11.047 17 8.375 1 90.88 103 VAL A C 1
ATOM 819 O O . VAL A 1 103 ? -10.141 16.328 8.883 1 90.88 103 VAL A O 1
ATOM 822 N N . THR A 1 104 ? -11.062 18.281 8.336 1 93 104 THR A N 1
ATOM 823 C CA . THR A 1 104 ? -9.945 19.047 8.875 1 93 104 THR A CA 1
ATOM 824 C C . THR A 1 104 ? -9.828 18.828 10.383 1 93 104 THR A C 1
ATOM 826 O O . THR A 1 104 ? -8.727 18.656 10.906 1 93 104 THR A O 1
ATOM 829 N N . PHE A 1 105 ? -10.961 18.75 11.023 1 92.06 105 PHE A N 1
ATOM 830 C CA . PHE A 1 105 ? -10.945 18.531 12.469 1 92.06 105 PHE A CA 1
ATOM 831 C C . PHE A 1 105 ? -10.43 17.141 12.797 1 92.06 105 PHE A C 1
ATOM 833 O O . PHE A 1 105 ? -9.656 16.969 13.742 1 92.06 105 PHE A O 1
ATOM 840 N N . GLU A 1 106 ? -10.867 16.234 12.078 1 89.06 106 GLU A N 1
ATOM 841 C CA . GLU A 1 106 ? -10.398 14.867 12.312 1 89.06 106 GLU A CA 1
ATOM 842 C C . GLU A 1 106 ? -8.883 14.766 12.148 1 89.06 106 GLU A C 1
ATOM 844 O O . GLU A 1 106 ? -8.219 14.062 12.906 1 89.06 106 GLU A O 1
ATOM 849 N N . ARG A 1 107 ? -8.359 15.461 11.172 1 88.62 107 ARG A N 1
ATOM 850 C CA . ARG A 1 107 ? -6.91 15.5 10.984 1 88.62 107 ARG A CA 1
ATOM 851 C C . ARG A 1 107 ? -6.223 16.188 12.156 1 88.62 107 ARG A C 1
ATOM 853 O O . ARG A 1 107 ? -5.195 15.711 12.648 1 88.62 107 ARG A O 1
ATOM 860 N N . LEU A 1 108 ? -6.812 17.219 12.594 1 89.88 108 LEU A N 1
ATOM 861 C CA . LEU A 1 108 ? -6.246 18.016 13.672 1 89.88 108 LEU A CA 1
ATOM 862 C C . LEU A 1 108 ? -6.16 17.203 14.961 1 89.88 108 LEU A C 1
ATOM 864 O O . LEU A 1 108 ? -5.129 17.219 15.633 1 89.88 108 LEU A O 1
ATOM 868 N N . ARG A 1 109 ? -7.172 16.547 15.258 1 87.88 109 ARG A N 1
ATOM 869 C CA . ARG A 1 109 ? -7.301 15.93 16.578 1 87.88 109 ARG A CA 1
ATOM 870 C C . ARG A 1 109 ? -6.438 14.68 16.688 1 87.88 109 ARG A C 1
ATOM 872 O O . ARG A 1 109 ? -6.391 14.047 17.75 1 87.88 109 ARG A O 1
ATOM 879 N N . ARG A 1 110 ? -5.863 14.344 15.617 1 83.19 110 ARG A N 1
ATOM 880 C CA . ARG A 1 110 ? -4.945 13.211 15.672 1 83.19 110 ARG A CA 1
ATOM 881 C C . ARG A 1 110 ? -3.678 13.57 16.438 1 83.19 110 ARG A C 1
ATOM 883 O O . ARG A 1 110 ? -3.047 12.703 17.047 1 83.19 110 ARG A O 1
ATOM 890 N N . SER A 1 111 ? -3.365 14.867 16.438 1 83.94 111 SER A N 1
ATOM 891 C CA . SER A 1 111 ? -2.076 15.219 17.016 1 83.94 111 SER A CA 1
ATOM 892 C C . SER A 1 111 ? -2.201 16.438 17.938 1 83.94 111 SER A C 1
ATOM 894 O O . SER A 1 111 ? -1.317 16.688 18.766 1 83.94 111 SER A O 1
ATOM 896 N N . PHE A 1 112 ? -3.287 17.109 17.766 1 88.88 112 PHE A N 1
ATOM 897 C CA . PHE A 1 112 ? -3.363 18.391 18.453 1 88.88 112 PHE A CA 1
ATOM 898 C C . PHE A 1 112 ? -4.66 18.516 19.25 1 88.88 112 PHE A C 1
ATOM 900 O O . PHE A 1 112 ? -5.66 17.875 18.906 1 88.88 112 PHE A O 1
ATOM 907 N N . PHE A 1 113 ? -4.543 19.328 20.25 1 90.88 113 PHE A N 1
ATOM 908 C CA . PHE A 1 113 ? -5.734 19.641 21.031 1 90.88 113 PHE A CA 1
ATOM 909 C C . PHE A 1 113 ? -5.633 21.031 21.641 1 90.88 113 PHE A C 1
ATOM 911 O O . PHE A 1 113 ? -4.547 21.453 22.047 1 90.88 113 PHE A O 1
ATOM 918 N N . TRP A 1 114 ? -6.637 21.703 21.656 1 93.62 114 TRP A N 1
ATOM 919 C CA . TRP A 1 114 ? -6.875 22.859 22.531 1 93.62 114 TRP A CA 1
ATOM 920 C C . TRP A 1 114 ? -8.367 23.016 22.828 1 93.62 114 TRP A C 1
ATOM 922 O O . TRP A 1 114 ? -9.203 22.391 22.172 1 9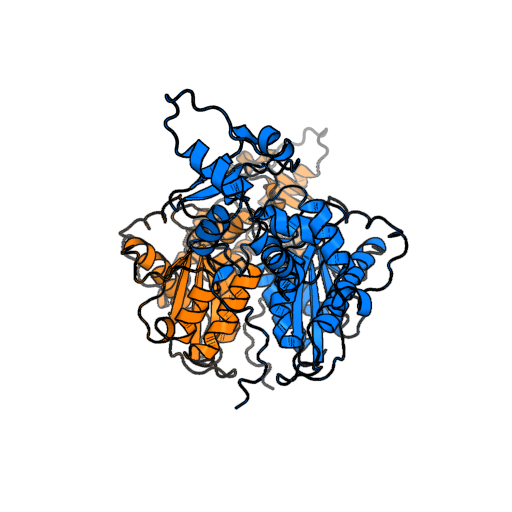3.62 114 TRP A O 1
ATOM 932 N N . VAL A 1 115 ? -8.617 23.703 23.844 1 91.19 115 VAL A N 1
ATOM 933 C CA . VAL A 1 115 ? -10.008 23.938 24.203 1 91.19 115 VAL A CA 1
ATOM 934 C C . VAL A 1 115 ? -10.727 24.625 23.062 1 91.19 115 VAL A C 1
ATOM 936 O O . VAL A 1 115 ? -10.227 25.609 22.5 1 91.19 115 VAL A O 1
ATOM 939 N N . ASN A 1 116 ? -11.82 24.094 22.531 1 92.25 116 ASN A N 1
ATOM 940 C CA . ASN A 1 116 ? -12.68 24.609 21.484 1 92.25 116 ASN A CA 1
ATOM 941 C C . ASN A 1 116 ? -12.07 24.406 20.094 1 92.25 116 ASN A C 1
ATOM 943 O O . ASN A 1 116 ? -12.367 25.156 19.172 1 92.25 116 ASN A O 1
ATOM 947 N N . CYS A 1 117 ? -11.211 23.484 19.984 1 94.12 117 CYS A N 1
ATOM 948 C CA . CYS A 1 117 ? -10.492 23.312 18.734 1 94.12 117 CYS A CA 1
ATOM 949 C C . CYS A 1 117 ? -11.445 22.891 17.609 1 94.12 117 CYS A C 1
ATOM 951 O O . CYS A 1 117 ? -11.227 23.219 16.453 1 94.12 117 CYS A O 1
ATOM 953 N N . ARG A 1 118 ? -12.539 22.219 17.922 1 93.06 118 ARG A N 1
ATOM 954 C CA . ARG A 1 118 ? -13.5 21.859 16.875 1 93.06 118 ARG A CA 1
ATOM 955 C C . ARG A 1 118 ? -14.133 23.109 16.266 1 93.06 118 ARG A C 1
ATOM 957 O O . ARG A 1 118 ? -14.141 23.266 15.047 1 93.06 118 ARG A O 1
ATOM 964 N N . GLN A 1 119 ? -14.641 23.938 17.125 1 94.62 119 GLN A N 1
ATOM 965 C CA . GLN A 1 119 ? -15.281 25.156 16.656 1 94.62 119 GLN A CA 1
ATOM 966 C C . GLN A 1 119 ? -14.297 26.031 15.891 1 94.62 119 GLN A C 1
ATOM 968 O O . GLN A 1 119 ? -14.648 26.609 14.852 1 94.62 119 GLN A O 1
ATOM 973 N N . ASP A 1 120 ? -13.164 26.109 16.422 1 96.44 120 ASP A N 1
ATOM 974 C CA . ASP A 1 120 ? -12.141 26.938 15.773 1 96.44 120 ASP A CA 1
ATOM 975 C C . ASP A 1 120 ? -11.797 26.391 14.391 1 96.44 120 ASP A C 1
ATOM 977 O O . ASP A 1 120 ? -11.555 27.156 13.453 1 96.44 120 ASP A O 1
ATOM 981 N N . THR A 1 121 ? -11.75 25.062 14.258 1 96.5 121 THR A N 1
ATOM 982 C CA . THR A 1 121 ? -11.453 24.438 12.984 1 96.5 121 THR A CA 1
ATOM 983 C C . THR A 1 121 ? -12.539 24.75 11.953 1 96.5 121 THR A C 1
ATOM 985 O O . THR A 1 121 ? -12.234 25.141 10.828 1 96.5 121 THR A O 1
ATOM 988 N N . VAL A 1 122 ? -13.742 24.625 12.359 1 95.25 122 VAL A N 1
ATOM 989 C CA . VAL A 1 122 ? -14.867 24.875 11.461 1 95.25 122 VAL A CA 1
ATOM 990 C C . VAL A 1 122 ? -14.844 26.328 11.008 1 95.25 122 VAL A C 1
ATOM 992 O O . VAL A 1 122 ? -15.023 26.625 9.82 1 95.25 122 VAL A O 1
ATOM 995 N N . LYS A 1 123 ? -14.617 27.203 11.93 1 96.38 123 LYS A N 1
ATOM 996 C CA . LYS A 1 123 ? -14.539 28.625 11.602 1 96.38 123 LYS A CA 1
ATOM 997 C C . LYS A 1 123 ? -13.398 28.891 10.633 1 96.38 123 LYS A C 1
ATOM 999 O O . LYS A 1 123 ? -13.547 29.688 9.695 1 96.38 123 LYS A O 1
ATOM 1004 N N . TYR A 1 124 ? -12.273 28.297 10.922 1 96.94 124 TYR A N 1
ATOM 1005 C CA . TYR A 1 124 ? -11.102 28.469 10.07 1 96.94 124 TYR A CA 1
ATOM 1006 C C . TYR A 1 124 ? -11.406 28.047 8.641 1 96.94 124 TYR A C 1
ATOM 1008 O O . TYR A 1 124 ? -11.109 28.797 7.699 1 96.94 124 TYR A O 1
ATOM 1016 N N . VAL A 1 125 ? -12.016 26.891 8.461 1 95.75 125 VAL A N 1
ATOM 1017 C CA . VAL A 1 125 ? -12.312 26.344 7.141 1 95.75 125 VAL A CA 1
ATOM 1018 C C . VAL A 1 125 ? -13.344 27.219 6.434 1 95.75 125 VAL A C 1
ATOM 1020 O O . VAL A 1 125 ? -13.242 27.453 5.227 1 95.75 125 VAL A O 1
ATOM 1023 N N . ALA A 1 126 ? -14.297 27.688 7.152 1 94.25 126 ALA A N 1
ATOM 1024 C CA . ALA A 1 126 ? -15.359 28.531 6.598 1 94.25 126 ALA A CA 1
ATOM 1025 C C . ALA A 1 126 ? -14.797 29.844 6.059 1 94.25 126 ALA A C 1
ATOM 1027 O O . ALA A 1 126 ? -15.383 30.453 5.164 1 94.25 126 ALA A O 1
ATOM 1028 N N . LYS A 1 127 ? -13.688 30.203 6.531 1 94.62 127 LYS A N 1
ATOM 1029 C CA . LYS A 1 127 ? -13.109 31.484 6.152 1 94.62 127 LYS A CA 1
ATOM 1030 C C . LYS A 1 127 ? -12.047 31.312 5.07 1 94.62 127 LYS A C 1
ATOM 1032 O O . LYS A 1 127 ? -11.453 32.281 4.617 1 94.62 127 LYS A O 1
ATOM 1037 N N . CYS A 1 128 ? -11.742 30.125 4.758 1 93.81 128 CYS A N 1
ATOM 1038 C CA . CYS A 1 128 ? -10.68 29.891 3.787 1 93.81 128 CYS A CA 1
ATOM 1039 C C . CYS A 1 128 ? -11.078 30.406 2.408 1 93.81 128 CYS A C 1
ATOM 1041 O O . CYS A 1 128 ? -12.016 29.891 1.801 1 93.81 128 CYS A O 1
ATOM 1043 N N . ASP A 1 129 ? -10.391 31.328 1.849 1 91.19 129 ASP A N 1
ATOM 1044 C CA . ASP A 1 129 ? -10.688 31.969 0.575 1 91.19 129 ASP A CA 1
ATOM 1045 C C . ASP A 1 129 ? -10.57 30.984 -0.584 1 91.19 129 ASP A C 1
ATOM 1047 O O . ASP A 1 129 ? -11.383 31 -1.51 1 91.19 129 ASP A O 1
ATOM 1051 N N . ARG A 1 130 ? -9.578 30.219 -0.527 1 90.25 130 ARG A N 1
ATOM 1052 C CA . ARG A 1 130 ? -9.344 29.266 -1.604 1 90.25 130 ARG A CA 1
ATOM 1053 C C . ARG A 1 130 ? -10.492 28.266 -1.714 1 90.25 130 ARG A C 1
ATOM 1055 O O . ARG A 1 130 ? -10.938 27.953 -2.816 1 90.25 130 ARG A O 1
ATOM 1062 N N . CYS A 1 131 ? -10.883 27.812 -0.583 1 90.69 131 CYS A N 1
ATOM 1063 C CA . CYS A 1 131 ? -12.008 26.875 -0.568 1 90.69 131 CYS A CA 1
ATOM 1064 C C . CYS A 1 131 ? -13.281 27.547 -1.076 1 90.69 131 CYS A C 1
ATOM 1066 O O . CYS A 1 131 ? -14.047 26.953 -1.832 1 90.69 131 CYS A O 1
ATOM 1068 N N . GLN A 1 132 ? -13.57 28.734 -0.668 1 88.88 132 GLN A N 1
ATOM 1069 C CA . GLN A 1 132 ? -14.781 29.438 -1.057 1 88.88 132 GLN A CA 1
ATOM 1070 C C . GLN A 1 132 ? -14.82 29.672 -2.564 1 88.88 132 GLN A C 1
ATOM 1072 O O . GLN A 1 132 ? -15.891 29.625 -3.178 1 88.88 132 GLN A O 1
ATOM 1077 N N . ARG A 1 133 ? -13.766 29.859 -3.119 1 86.38 133 ARG A N 1
ATOM 1078 C CA . ARG A 1 133 ? -13.672 30.156 -4.547 1 86.38 133 ARG A CA 1
ATOM 1079 C C . ARG A 1 133 ? -13.844 28.875 -5.371 1 86.38 133 ARG A C 1
ATOM 1081 O O . ARG A 1 133 ? -14.367 28.922 -6.488 1 86.38 133 ARG A O 1
ATOM 1088 N N . CYS A 1 134 ? -13.359 27.812 -4.867 1 85.94 134 CYS A N 1
ATOM 1089 C CA . CYS A 1 134 ? -13.258 26.625 -5.695 1 85.94 134 CYS A CA 1
ATOM 1090 C C . CYS A 1 134 ? -14.359 25.625 -5.355 1 85.94 134 CYS A C 1
ATOM 1092 O O . CYS A 1 134 ? -14.695 24.766 -6.172 1 85.94 134 CYS A O 1
ATOM 1094 N N . LYS A 1 135 ? -14.844 25.641 -4.125 1 82.5 135 LYS A N 1
ATOM 1095 C CA . LYS A 1 135 ? -15.828 24.641 -3.699 1 82.5 135 LYS A CA 1
ATOM 1096 C C . LYS A 1 135 ? -17.25 25.125 -3.947 1 82.5 135 LYS A C 1
ATOM 1098 O O . LYS A 1 135 ? -17.578 26.281 -3.646 1 82.5 135 LYS A O 1
ATOM 1103 N N . PRO A 1 136 ? -17.969 24.266 -4.656 1 69.44 136 PRO A N 1
ATOM 1104 C CA . PRO A 1 136 ? -19.359 24.672 -4.875 1 69.44 136 PRO A CA 1
ATOM 1105 C C . PRO A 1 136 ? -20.125 24.891 -3.57 1 69.44 136 PRO A C 1
ATOM 1107 O O . PRO A 1 136 ? -19.828 24.219 -2.57 1 69.44 136 PRO A O 1
ATOM 1110 N N . ILE A 1 137 ? -20.922 25.891 -3.312 1 58.25 137 ILE A N 1
ATOM 1111 C CA . ILE A 1 137 ? -21.812 26.141 -2.193 1 58.25 137 ILE A CA 1
ATOM 1112 C C . ILE A 1 137 ? -22.75 24.938 -1.991 1 58.25 137 ILE A C 1
ATOM 1114 O O . ILE A 1 137 ? -23.516 24.594 -2.887 1 58.25 137 ILE A O 1
ATOM 1118 N N . GLN A 1 138 ? -22.188 24.016 -1.44 1 51.38 138 GLN A N 1
ATOM 1119 C CA . GLN A 1 138 ? -22.828 22.719 -1.328 1 51.38 138 GLN A CA 1
ATOM 1120 C C . GLN A 1 138 ? -24.203 22.828 -0.663 1 51.38 138 GLN A C 1
ATOM 1122 O O . GLN A 1 138 ? -24.328 23.438 0.402 1 51.38 138 GLN A O 1
ATOM 1127 N N . ARG A 1 139 ? -25.438 22.875 -1.362 1 46.81 139 ARG A N 1
ATOM 1128 C CA . ARG A 1 139 ? -26.719 22.453 -0.793 1 46.81 139 ARG A CA 1
ATOM 1129 C C . ARG A 1 139 ? -26.594 21.125 -0.068 1 46.81 139 ARG A C 1
ATOM 1131 O O . ARG A 1 139 ? -25.641 20.375 -0.293 1 46.81 139 ARG A O 1
ATOM 1138 N N 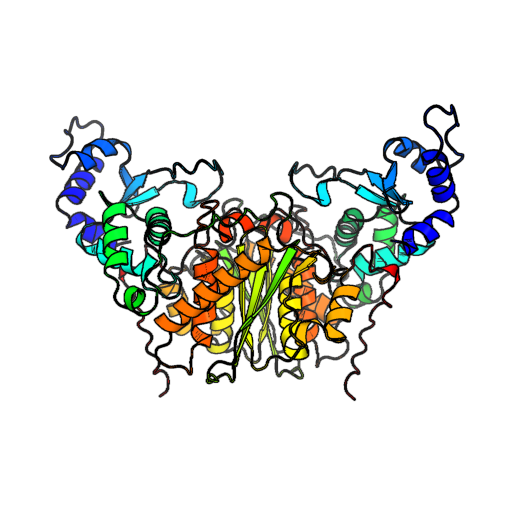. LYS A 1 140 ? -27.562 20.719 0.793 1 45.12 140 LYS A N 1
ATOM 1139 C CA . LYS A 1 140 ? -27.703 19.531 1.62 1 45.12 140 LYS A CA 1
ATOM 1140 C C . LYS A 1 140 ? -27.188 18.281 0.89 1 45.12 140 LYS A C 1
ATOM 1142 O O . LYS A 1 140 ? -27.578 18.016 -0.243 1 45.12 140 LYS A O 1
ATOM 1147 N N . PRO A 1 141 ? -26.141 17.891 1.384 1 44.75 141 PRO A N 1
ATOM 1148 C CA . PRO A 1 141 ? -25.625 16.688 0.714 1 44.75 141 PRO A CA 1
ATOM 1149 C C . PRO A 1 141 ? -26.719 15.633 0.48 1 44.75 141 PRO A C 1
ATOM 1151 O O . PRO A 1 141 ? -27.438 15.266 1.414 1 44.75 141 PRO A O 1
ATOM 1154 N N . LYS A 1 142 ? -27.391 15.805 -0.63 1 41.25 142 LYS A N 1
ATOM 1155 C CA . LYS A 1 142 ? -28.578 14.969 -0.773 1 41.25 142 LYS A CA 1
ATOM 1156 C C . LYS A 1 142 ? -28.359 13.586 -0.181 1 41.25 142 LYS A C 1
ATOM 1158 O O . LYS A 1 142 ? -29.25 13.031 0.473 1 41.25 142 LYS A O 1
ATOM 1163 N N . GLY A 1 143 ? -27.719 12.5 -0.939 1 42.22 143 GLY A N 1
ATOM 1164 C CA . GLY A 1 143 ? -27.844 11.07 -0.724 1 42.22 143 GLY A CA 1
ATOM 1165 C C . GLY A 1 143 ? -26.625 10.477 -0.036 1 42.22 143 GLY A C 1
ATOM 1166 O O . GLY A 1 143 ? -25.516 11.016 -0.132 1 42.22 143 GLY A O 1
ATOM 1167 N N . LEU A 1 144 ? -26.859 9.969 1.046 1 43.12 144 LEU A N 1
ATOM 1168 C CA . LEU A 1 144 ? -25.922 9.086 1.718 1 43.12 144 LEU A CA 1
ATOM 1169 C C . LEU A 1 144 ? -25.25 8.133 0.722 1 43.12 144 LEU A C 1
ATOM 1171 O O . LEU A 1 144 ? -25.938 7.504 -0.088 1 43.12 144 LEU A O 1
ATOM 1175 N N . LEU A 1 145 ? -24.031 8.414 0.387 1 47.03 145 LEU A N 1
ATOM 1176 C CA . LEU A 1 145 ? -23.375 7.387 -0.407 1 47.03 145 LEU A CA 1
ATOM 1177 C C . LEU A 1 145 ? -23.781 5.996 0.061 1 47.03 145 LEU A C 1
ATOM 1179 O O . LEU A 1 145 ? -23.828 5.723 1.264 1 47.03 145 LEU A O 1
ATOM 1183 N N . GLN A 1 146 ? -24.609 5.27 -0.646 1 45.47 146 GLN A N 1
ATOM 1184 C CA . GLN A 1 146 ? -24.875 3.885 -0.268 1 45.47 146 GLN A CA 1
ATOM 1185 C C . GLN A 1 146 ? -23.562 3.145 0.036 1 45.47 146 GLN A C 1
ATOM 1187 O O . GLN A 1 146 ? -22.609 3.232 -0.727 1 45.47 146 GLN A O 1
ATOM 1192 N N . PRO A 1 147 ? -23.5 2.801 1.262 1 44.84 147 PRO A N 1
ATOM 1193 C CA . PRO A 1 147 ? -22.297 2.014 1.579 1 44.84 147 PRO A CA 1
ATOM 1194 C C . PRO A 1 147 ? -22 0.949 0.528 1 44.84 147 PRO A C 1
ATOM 1196 O O . PRO A 1 147 ? -22.922 0.372 -0.053 1 44.84 147 PRO A O 1
ATOM 1199 N N . ILE A 1 148 ? -21.031 1.062 -0.277 1 47.06 148 ILE A N 1
ATOM 1200 C CA . ILE A 1 148 ? -20.594 -0.05 -1.112 1 47.06 148 ILE A CA 1
ATOM 1201 C C . ILE A 1 148 ? -20.859 -1.371 -0.391 1 47.06 148 ILE A C 1
ATOM 1203 O O . ILE A 1 148 ? -20.609 -1.487 0.812 1 47.06 148 ILE A O 1
ATOM 1207 N N . SER A 1 149 ? -21.688 -2.223 -0.873 1 44.88 149 SER A N 1
ATOM 1208 C CA . SER A 1 149 ? -22.047 -3.506 -0.283 1 44.88 149 SER A CA 1
ATOM 1209 C C . SER A 1 149 ? -20.906 -4.066 0.57 1 44.88 149 SER A C 1
ATOM 1211 O O . SER A 1 149 ? -19.75 -4.07 0.147 1 44.88 149 SER A O 1
ATOM 1213 N N . ALA A 1 150 ? -21.062 -4.055 1.917 1 48.66 150 ALA A N 1
ATOM 1214 C CA . ALA A 1 150 ? -20.297 -4.609 3.031 1 48.66 150 ALA A CA 1
ATOM 1215 C C . ALA A 1 150 ? -19.594 -5.902 2.625 1 48.66 150 ALA A C 1
ATOM 1217 O O . ALA A 1 150 ? -18.703 -6.379 3.328 1 48.66 150 ALA A O 1
ATOM 1218 N N . GLN A 1 151 ? -19.875 -6.363 1.386 1 58.97 151 GLN A N 1
ATOM 1219 C CA . GLN A 1 151 ? -19.5 -7.754 1.154 1 58.97 151 GLN A CA 1
ATOM 1220 C C . GLN A 1 151 ? -18.281 -7.848 0.24 1 58.97 151 GLN A C 1
ATOM 1222 O O . GLN A 1 151 ? -17.891 -8.945 -0.181 1 58.97 151 GLN A O 1
ATOM 1227 N N . ILE A 1 152 ? -17.547 -6.539 0.069 1 70 152 ILE A N 1
ATOM 1228 C CA . ILE A 1 152 ? -16.438 -6.691 -0.865 1 70 152 ILE A CA 1
ATOM 1229 C C . ILE A 1 152 ? -15.109 -6.562 -0.117 1 70 152 ILE A C 1
ATOM 1231 O O . ILE A 1 152 ? -14.922 -5.645 0.686 1 70 152 ILE A O 1
ATOM 1235 N N . GLY A 1 153 ? -14.32 -7.48 -0.354 1 84.94 153 GLY A N 1
ATOM 1236 C CA . GLY A 1 153 ? -13.008 -7.473 0.281 1 84.94 153 GLY A CA 1
ATOM 1237 C C . GLY A 1 153 ? -12.102 -6.379 -0.245 1 84.94 153 GLY A C 1
ATOM 1238 O O . GLY A 1 153 ? -12.344 -5.82 -1.314 1 84.94 153 GLY A O 1
ATOM 1239 N N . ARG A 1 154 ? -11.203 -6.02 0.553 1 91.81 154 ARG A N 1
ATOM 1240 C CA . ARG A 1 154 ? -10.219 -5.012 0.175 1 91.81 154 ARG A CA 1
ATOM 1241 C C . ARG A 1 154 ? -9.555 -5.363 -1.151 1 91.81 154 ARG A C 1
ATOM 1243 O O . ARG A 1 154 ? -9.109 -6.496 -1.345 1 91.81 154 ARG A O 1
ATOM 1250 N N . PHE A 1 155 ? -9.594 -4.418 -2.061 1 93.38 155 PHE A N 1
ATOM 1251 C CA . PHE A 1 155 ? -8.922 -4.457 -3.355 1 93.38 155 PHE A CA 1
ATOM 1252 C C . PHE A 1 155 ? -9.516 -5.551 -4.234 1 93.38 155 PHE A C 1
ATOM 1254 O O . PHE A 1 155 ? -8.891 -5.977 -5.211 1 93.38 155 PHE A O 1
ATOM 1261 N N . GLU A 1 156 ? -10.695 -6.074 -3.949 1 89.5 156 GLU A N 1
ATOM 1262 C CA . GLU A 1 156 ? -11.391 -7.062 -4.766 1 89.5 156 GLU A CA 1
ATOM 1263 C C . GLU A 1 156 ? -12.133 -6.395 -5.922 1 89.5 156 GLU A C 1
ATOM 1265 O O . GLU A 1 156 ? -12.258 -6.977 -7.004 1 89.5 156 GLU A O 1
ATOM 1270 N N . ARG A 1 157 ? -12.656 -5.309 -5.598 1 89.88 157 ARG A N 1
ATOM 1271 C CA . ARG A 1 157 ? -13.344 -4.516 -6.605 1 89.88 157 ARG A CA 1
ATOM 1272 C C . ARG A 1 157 ? -12.766 -3.107 -6.688 1 89.88 157 ARG A C 1
ATOM 1274 O O . ARG A 1 157 ? -12.797 -2.361 -5.703 1 89.88 157 ARG A O 1
ATOM 1281 N N . ILE A 1 158 ? -12.258 -2.773 -7.891 1 91.94 158 ILE A N 1
ATOM 1282 C CA . ILE A 1 158 ? -11.656 -1.451 -8.031 1 91.94 158 ILE A CA 1
ATOM 1283 C C . ILE A 1 158 ? -12.328 -0.7 -9.18 1 91.94 158 ILE A C 1
ATOM 1285 O O . ILE A 1 158 ? -12.891 -1.316 -10.086 1 91.94 158 ILE A O 1
ATOM 1289 N N . GLY A 1 159 ? -12.344 0.604 -9.023 1 89.44 159 GLY A N 1
ATOM 1290 C CA . GLY A 1 159 ? -12.773 1.479 -10.102 1 89.44 159 GLY A CA 1
ATOM 1291 C C . GLY A 1 159 ? -11.625 2.111 -10.852 1 89.44 159 GLY A C 1
ATOM 1292 O O . GLY A 1 159 ? -10.617 2.49 -10.25 1 89.44 159 GLY A O 1
ATOM 1293 N N . LEU A 1 160 ? -11.773 2.168 -12.211 1 91.5 160 LEU A N 1
ATOM 1294 C CA . LEU A 1 160 ? -10.828 2.869 -13.062 1 91.5 160 LEU A CA 1
ATOM 1295 C C . LEU A 1 160 ? -11.5 4.027 -13.789 1 91.5 160 LEU A C 1
ATOM 1297 O O . LEU A 1 160 ? -12.547 3.85 -14.414 1 91.5 160 LEU A O 1
ATOM 1301 N N . ASP A 1 161 ? -10.906 5.172 -13.688 1 89.38 161 ASP A N 1
ATOM 1302 C CA . ASP A 1 161 ? -11.422 6.344 -14.391 1 89.38 161 ASP A CA 1
ATOM 1303 C C . ASP A 1 161 ? -10.281 7.184 -14.961 1 89.38 161 ASP A C 1
ATOM 1305 O O . ASP A 1 161 ? -9.164 7.172 -14.438 1 89.38 161 ASP A O 1
ATOM 1309 N N . LEU A 1 162 ? -10.609 7.859 -16.031 1 91.44 162 LEU A N 1
ATOM 1310 C CA . LEU A 1 162 ? -9.633 8.711 -16.703 1 91.44 162 LEU A CA 1
ATOM 1311 C C . LEU A 1 162 ? -10.117 10.156 -16.75 1 91.44 162 LEU A C 1
ATOM 1313 O O . LEU A 1 162 ? -11.203 10.438 -17.266 1 91.44 162 LEU A O 1
ATOM 1317 N N . MET A 1 163 ? -9.305 11.055 -16.188 1 91.69 163 MET A N 1
ATOM 1318 C CA . MET A 1 163 ? -9.602 12.484 -16.234 1 91.69 163 MET A CA 1
ATOM 1319 C C . MET A 1 163 ? -8.734 13.18 -17.266 1 91.69 163 MET A C 1
ATOM 1321 O O . MET A 1 163 ? -7.555 12.859 -17.422 1 91.69 163 MET A O 1
ATOM 1325 N N . GLY A 1 164 ? -9.312 14.273 -17.844 1 90 164 GLY A N 1
ATOM 1326 C CA . GLY A 1 164 ? -8.562 15.062 -18.797 1 90 164 GLY A CA 1
ATOM 1327 C C . GLY A 1 164 ? -9.258 15.18 -20.141 1 90 164 GLY A C 1
ATOM 1328 O O . GLY A 1 164 ? -10.398 14.734 -20.312 1 90 164 GLY A O 1
ATOM 1329 N N . PRO A 1 165 ? -8.672 15.844 -21.125 1 92.56 165 PRO A N 1
ATOM 1330 C CA . PRO A 1 165 ? -7.309 16.359 -21.078 1 92.56 165 PRO A CA 1
ATOM 1331 C C . PRO A 1 165 ? -7.191 17.625 -20.234 1 92.56 165 PRO A C 1
ATOM 1333 O O . PRO A 1 165 ? -8.102 18.469 -20.234 1 92.56 165 PRO A O 1
ATOM 1336 N N . LYS A 1 166 ? -6.09 17.688 -19.562 1 93.62 166 LYS A N 1
ATOM 1337 C CA . LYS A 1 166 ? -5.664 18.891 -18.828 1 93.62 166 LYS A CA 1
ATOM 1338 C C . LYS A 1 166 ? -4.52 19.594 -19.547 1 93.62 166 LYS A C 1
ATOM 1340 O O . LYS A 1 166 ? -3.945 19.047 -20.5 1 93.62 166 LYS A O 1
ATOM 1345 N N . PRO A 1 167 ? -4.301 20.859 -19.172 1 92.75 167 PRO A N 1
ATOM 1346 C CA . PRO A 1 167 ? -3.131 21.5 -19.781 1 92.75 167 PRO A CA 1
ATOM 1347 C C . PRO A 1 167 ? -1.853 20.688 -19.594 1 92.75 167 PRO A C 1
ATOM 1349 O O . PRO A 1 167 ? -1.587 20.172 -18.516 1 92.75 167 PRO A O 1
ATOM 1352 N N . MET A 1 168 ? -1.144 20.578 -20.656 1 94.56 168 MET A N 1
ATOM 1353 C CA . MET A 1 168 ? 0.062 19.75 -20.641 1 94.56 168 MET A CA 1
ATOM 1354 C C . MET A 1 168 ? 1.085 20.297 -19.656 1 94.56 168 MET A C 1
ATOM 1356 O O . MET A 1 168 ? 1.375 21.5 -19.656 1 94.56 168 MET A O 1
ATOM 1360 N N . THR A 1 169 ? 1.581 19.438 -18.891 1 94.69 169 THR A N 1
ATOM 1361 C CA . THR A 1 169 ? 2.57 19.828 -17.891 1 94.69 169 THR A CA 1
ATOM 1362 C C . THR A 1 169 ? 3.975 19.812 -18.484 1 94.69 169 THR A C 1
ATOM 1364 O O . THR A 1 169 ? 4.164 19.391 -19.641 1 94.69 169 THR A O 1
ATOM 1367 N N . THR A 1 170 ? 4.93 20.297 -17.734 1 91 170 THR A N 1
ATOM 1368 C CA . THR A 1 170 ? 6.332 20.281 -18.125 1 91 170 THR A CA 1
ATOM 1369 C C . THR A 1 170 ? 6.816 18.844 -18.328 1 91 170 THR A C 1
ATOM 1371 O O . THR A 1 170 ? 7.688 18.594 -19.172 1 91 170 THR A O 1
ATOM 1374 N N . ASN A 1 171 ? 6.184 17.906 -17.641 1 91.94 171 ASN A N 1
ATOM 1375 C CA . ASN A 1 171 ? 6.527 16.5 -17.797 1 91.94 171 ASN A CA 1
ATOM 1376 C C . ASN A 1 171 ? 5.691 15.836 -18.875 1 91.94 171 ASN A C 1
ATOM 1378 O O . ASN A 1 171 ? 5.668 14.609 -18.984 1 91.94 171 ASN A O 1
ATOM 1382 N N . ARG A 1 172 ? 4.926 16.609 -19.578 1 95.38 172 ARG A N 1
ATOM 1383 C CA . ARG A 1 172 ? 4.148 16.219 -20.75 1 95.38 172 ARG A CA 1
ATOM 1384 C C . ARG A 1 172 ? 2.945 15.367 -20.344 1 95.38 172 ARG A C 1
ATOM 1386 O O . ARG A 1 172 ? 2.533 14.469 -21.078 1 95.38 172 ARG A O 1
ATOM 1393 N N . ASN A 1 173 ? 2.484 15.555 -19.156 1 96.38 173 ASN A N 1
ATOM 1394 C CA . ASN A 1 173 ? 1.261 14.891 -18.719 1 96.38 173 ASN A CA 1
ATOM 1395 C C . ASN A 1 173 ? 0.02 15.695 -19.094 1 96.38 173 ASN A C 1
ATOM 1397 O O . ASN A 1 173 ? 0.027 16.922 -19.016 1 96.38 173 ASN A O 1
ATOM 1401 N N . LYS A 1 174 ? -0.998 14.969 -19.5 1 96.56 174 LYS A N 1
ATOM 1402 C CA . LYS A 1 174 ? -2.23 15.633 -19.922 1 96.56 174 LYS A CA 1
ATOM 1403 C C . LYS A 1 174 ? -3.453 14.961 -19.297 1 96.56 174 LYS A C 1
ATOM 1405 O O . LYS A 1 174 ? -4.559 15.508 -19.344 1 96.56 174 LYS A O 1
ATOM 1410 N N . PHE A 1 175 ? -3.254 13.773 -18.781 1 95.38 175 PHE A N 1
ATOM 1411 C CA . PHE A 1 175 ? -4.375 13.008 -18.25 1 95.38 175 PHE A CA 1
ATOM 1412 C C . PHE A 1 175 ? -4.074 12.516 -16.844 1 95.38 175 PHE A C 1
ATOM 1414 O O . PHE A 1 175 ? -2.934 12.586 -16.375 1 95.38 175 PHE A O 1
ATOM 1421 N N . ILE A 1 176 ? -5.152 12.109 -16.125 1 96 176 ILE A N 1
ATOM 1422 C CA . ILE A 1 176 ? -5.027 11.516 -14.797 1 96 176 ILE A CA 1
ATOM 1423 C C . ILE A 1 176 ? -5.797 10.195 -14.75 1 96 176 ILE A C 1
ATOM 1425 O O . ILE A 1 176 ? -6.984 10.148 -15.07 1 96 176 ILE A O 1
ATOM 1429 N N . LEU A 1 177 ? -5.09 9.125 -14.484 1 95.56 177 LEU A N 1
ATOM 1430 C CA . LEU A 1 177 ? -5.73 7.855 -14.172 1 95.56 177 LEU A CA 1
ATOM 1431 C C . LEU A 1 177 ? -6.074 7.77 -12.688 1 95.56 177 LEU A C 1
ATOM 1433 O O . LEU A 1 177 ? -5.223 8.016 -11.836 1 95.56 177 LEU A O 1
ATOM 1437 N N . VAL A 1 178 ? -7.32 7.496 -12.422 1 95.38 178 VAL A N 1
ATOM 1438 C CA . VAL A 1 178 ? -7.758 7.348 -11.039 1 95.38 178 VAL A CA 1
ATOM 1439 C C . VAL A 1 178 ? -8.18 5.902 -10.789 1 95.38 178 VAL A C 1
ATOM 1441 O O . VAL A 1 178 ? -9.039 5.367 -11.492 1 95.38 178 VAL A O 1
ATOM 1444 N N . ILE A 1 179 ? -7.531 5.242 -9.844 1 95.38 179 ILE A N 1
ATOM 1445 C CA . ILE A 1 179 ? -7.895 3.902 -9.391 1 95.38 179 ILE A CA 1
ATOM 1446 C C . ILE A 1 179 ? -8.438 3.971 -7.961 1 95.38 179 ILE A C 1
ATOM 1448 O O . ILE A 1 179 ? -7.816 4.566 -7.082 1 95.38 179 ILE A O 1
ATOM 1452 N N . VAL A 1 180 ? -9.602 3.365 -7.727 1 93.62 180 VAL A N 1
ATOM 1453 C CA . VAL A 1 180 ? -10.219 3.441 -6.406 1 93.62 180 VAL A CA 1
ATOM 1454 C C . VAL A 1 180 ? -10.609 2.041 -5.934 1 93.62 180 VAL A C 1
ATOM 1456 O O . VAL A 1 180 ? -11.211 1.27 -6.688 1 93.62 180 VAL A O 1
ATOM 1459 N N . ASP A 1 181 ? -10.188 1.679 -4.801 1 93.06 181 ASP A N 1
ATOM 1460 C CA . ASP A 1 181 ? -10.727 0.484 -4.152 1 93.06 181 ASP A CA 1
ATOM 1461 C C . ASP A 1 181 ? -12.062 0.775 -3.482 1 93.06 181 ASP A C 1
ATOM 1463 O O . ASP A 1 181 ? -12.141 1.598 -2.566 1 93.06 181 ASP A O 1
ATOM 1467 N N . TYR A 1 182 ? -13.016 0.083 -3.77 1 88.38 182 TYR A N 1
ATOM 1468 C CA . TYR A 1 182 ? -14.359 0.411 -3.316 1 88.38 182 TYR A CA 1
ATOM 1469 C C . TYR A 1 182 ? -14.578 -0.046 -1.88 1 88.38 182 TYR A C 1
ATOM 1471 O O . TYR A 1 182 ? -15.508 0.415 -1.209 1 88.38 182 TYR A O 1
ATOM 1479 N N . ALA A 1 183 ? -13.773 -0.946 -1.446 1 89.06 183 ALA A N 1
ATOM 1480 C CA . ALA A 1 183 ? -13.945 -1.433 -0.079 1 89.06 183 ALA A CA 1
ATOM 1481 C C . ALA A 1 183 ? -13.383 -0.434 0.93 1 89.06 183 ALA A C 1
ATOM 1483 O O . ALA A 1 183 ? -13.992 -0.194 1.978 1 89.06 183 ALA A O 1
ATOM 1484 N N . THR A 1 184 ? -12.281 0.181 0.6 1 91.62 184 THR A N 1
ATOM 1485 C CA . THR A 1 184 ? -11.57 0.974 1.598 1 91.62 184 THR A CA 1
ATOM 1486 C C . THR A 1 184 ? -11.617 2.457 1.242 1 91.62 184 THR A C 1
ATOM 1488 O O . THR A 1 184 ? -11.352 3.312 2.09 1 91.62 184 THR A O 1
ATOM 1491 N N . GLY A 1 185 ? -11.859 2.77 0.023 1 91.5 185 GLY A N 1
ATOM 1492 C CA . GLY A 1 185 ? -11.758 4.145 -0.439 1 91.5 185 GLY A CA 1
ATOM 1493 C C . GLY A 1 185 ? -10.344 4.543 -0.815 1 91.5 185 GLY A C 1
ATOM 1494 O O . GLY A 1 185 ? -10.086 5.699 -1.161 1 91.5 185 GLY A O 1
ATOM 1495 N N . TRP A 1 186 ? -9.414 3.576 -0.77 1 95.81 186 TRP A N 1
ATOM 1496 C CA . TRP A 1 186 ? -8.031 3.828 -1.166 1 95.81 186 TRP A CA 1
ATOM 1497 C C . TRP A 1 186 ? -7.957 4.285 -2.619 1 95.81 186 TRP A C 1
ATOM 1499 O O . TRP A 1 186 ? -8.641 3.736 -3.484 1 95.81 186 TRP A O 1
ATOM 1509 N N . VAL A 1 187 ? -7.113 5.285 -2.842 1 96.06 187 VAL A N 1
ATOM 1510 C CA . VAL A 1 187 ? -7.07 5.863 -4.18 1 96.06 187 VAL A CA 1
ATOM 1511 C C . VAL A 1 187 ? -5.629 5.914 -4.676 1 96.06 187 VAL A C 1
ATOM 1513 O O . VAL A 1 187 ? -4.695 6.062 -3.885 1 96.06 187 VAL A O 1
ATOM 1516 N N . GLU A 1 188 ? -5.484 5.707 -5.914 1 97.38 188 GLU A N 1
ATOM 1517 C CA . GLU A 1 188 ? -4.246 5.98 -6.637 1 97.38 188 GLU A CA 1
ATOM 1518 C C . GLU A 1 188 ? -4.488 6.902 -7.828 1 97.38 188 GLU A C 1
ATOM 1520 O O . GLU A 1 188 ? -5.227 6.547 -8.75 1 97.38 188 GLU A O 1
ATOM 1525 N N . VAL A 1 189 ? -3.959 8.117 -7.715 1 97.12 189 VAL A N 1
ATOM 1526 C CA . VAL A 1 189 ? -4.047 9.133 -8.766 1 97.12 189 VAL A CA 1
ATOM 1527 C C . VAL A 1 189 ? -2.717 9.227 -9.508 1 97.12 189 VAL A C 1
ATOM 1529 O O . VAL A 1 189 ? -1.676 9.484 -8.898 1 97.12 189 VAL A O 1
ATOM 1532 N N . VAL A 1 190 ? -2.752 9.008 -10.805 1 97.19 190 VAL A N 1
ATOM 1533 C CA . VAL A 1 190 ? -1.517 8.898 -11.578 1 97.19 190 VAL A CA 1
ATOM 1534 C C . VAL A 1 190 ? -1.575 9.828 -12.781 1 97.19 190 VAL A C 1
ATOM 1536 O O . VAL A 1 190 ? -2.479 9.719 -13.617 1 97.19 190 VAL A O 1
ATOM 1539 N N . PRO A 1 191 ? -0.624 10.766 -12.906 1 96.94 191 PRO A N 1
ATOM 1540 C CA . PRO A 1 191 ? -0.555 11.57 -14.125 1 96.94 191 PRO A CA 1
ATOM 1541 C C . PRO A 1 191 ? -0.083 10.773 -15.336 1 96.94 191 PRO A C 1
ATOM 1543 O O . PRO A 1 191 ? 0.778 9.898 -15.211 1 96.94 191 PRO A O 1
ATOM 1546 N N . LEU A 1 192 ? -0.633 11.023 -16.484 1 96.81 192 LEU A N 1
ATOM 1547 C CA . LEU A 1 192 ? -0.32 10.305 -17.719 1 96.81 192 LEU A CA 1
ATOM 1548 C C . LEU A 1 192 ? -0.05 11.281 -18.859 1 96.81 192 LEU A C 1
ATOM 1550 O O . LEU A 1 192 ? -0.68 12.336 -18.953 1 96.81 192 LEU A O 1
ATOM 1554 N N . ARG A 1 193 ? 0.754 10.828 -19.781 1 96.31 193 ARG A N 1
ATOM 1555 C CA . ARG A 1 193 ? 1.075 11.648 -20.938 1 96.31 193 ARG A CA 1
ATOM 1556 C C . ARG A 1 193 ? -0.053 11.609 -21.969 1 96.31 193 ARG A C 1
ATOM 1558 O O . ARG A 1 193 ? -0.265 12.57 -22.703 1 96.31 193 ARG A O 1
ATOM 1565 N N . ASN A 1 194 ? -0.709 10.461 -22.062 1 94.44 194 ASN A N 1
ATOM 1566 C CA . ASN A 1 194 ? -1.82 10.281 -22.984 1 94.44 194 ASN A CA 1
ATOM 1567 C C . ASN A 1 194 ? -2.818 9.25 -22.469 1 94.44 194 ASN A C 1
ATOM 1569 O O . ASN A 1 194 ? -2.609 8.648 -21.422 1 94.44 194 ASN A O 1
ATOM 1573 N N . ALA A 1 195 ? -3.891 9.094 -23.188 1 91.94 195 ALA A N 1
ATOM 1574 C CA . ALA A 1 195 ? -4.984 8.242 -22.719 1 91.94 195 ALA A CA 1
ATOM 1575 C C . ALA A 1 195 ? -4.953 6.883 -23.422 1 91.94 195 ALA A C 1
ATOM 1577 O O . ALA A 1 195 ? -5.965 6.176 -23.453 1 91.94 195 ALA A O 1
ATOM 1578 N N . LYS A 1 196 ? -3.848 6.543 -23.953 1 90.5 196 LYS A N 1
ATOM 1579 C CA . LYS A 1 196 ? -3.766 5.254 -24.625 1 90.5 196 LYS A CA 1
ATOM 1580 C C . LYS A 1 196 ? -3.678 4.109 -23.625 1 90.5 196 LYS A C 1
ATOM 1582 O O . LYS A 1 196 ? -3.018 4.234 -22.594 1 90.5 196 LYS A O 1
ATOM 1587 N N . ILE A 1 197 ? -4.238 3.006 -23.969 1 87.81 197 ILE A N 1
ATOM 1588 C CA . ILE A 1 197 ? -4.289 1.845 -23.078 1 87.81 197 ILE A CA 1
ATOM 1589 C C . ILE A 1 197 ? -2.873 1.375 -22.766 1 87.81 197 ILE A C 1
ATOM 1591 O O . ILE A 1 197 ? -2.594 0.933 -21.656 1 87.81 197 ILE A O 1
ATOM 1595 N N . LEU A 1 198 ? -1.98 1.436 -23.719 1 87.38 198 LEU A N 1
ATOM 1596 C CA . LEU A 1 198 ? -0.604 0.99 -23.531 1 87.38 198 LEU A CA 1
ATOM 1597 C C . LEU A 1 198 ? 0.099 1.826 -22.469 1 87.38 198 LEU A C 1
ATOM 1599 O O . LEU A 1 198 ? 1.015 1.345 -21.797 1 87.38 198 LEU A O 1
ATOM 1603 N N . THR A 1 199 ? -0.385 3.082 -22.328 1 91.44 199 THR A N 1
ATOM 1604 C CA . THR A 1 199 ? 0.165 3.963 -21.297 1 91.44 199 THR A CA 1
ATOM 1605 C C . THR A 1 199 ? -0.441 3.646 -19.938 1 91.44 199 THR A C 1
ATOM 1607 O O . THR A 1 199 ? 0.222 3.795 -18.906 1 91.44 199 THR A O 1
ATOM 1610 N N . LEU A 1 200 ? -1.633 3.148 -19.922 1 92.25 200 LEU A N 1
ATOM 1611 C CA . LEU A 1 200 ? -2.363 2.902 -18.688 1 92.25 200 LEU A CA 1
ATOM 1612 C C . LEU A 1 200 ? -1.94 1.578 -18.062 1 92.25 200 LEU A C 1
ATOM 1614 O O . LEU A 1 200 ? -1.838 1.47 -16.828 1 92.25 200 LEU A O 1
ATOM 1618 N N . VAL A 1 201 ? -1.674 0.62 -18.828 1 90 201 VAL A N 1
ATOM 1619 C CA . VAL A 1 201 ? -1.538 -0.773 -18.422 1 90 201 VAL A CA 1
ATOM 1620 C C . VAL A 1 201 ? -0.41 -0.904 -17.391 1 90 201 VAL A C 1
ATOM 1622 O O . VAL A 1 201 ? -0.58 -1.536 -16.359 1 90 201 VAL A O 1
ATOM 1625 N N . PRO A 1 202 ? 0.757 -0.244 -17.656 1 90.44 202 PRO A N 1
ATOM 1626 C CA . PRO A 1 202 ? 1.828 -0.383 -16.672 1 90.44 202 PRO A CA 1
ATOM 1627 C C . PRO A 1 202 ? 1.428 0.135 -15.289 1 90.44 202 PRO A C 1
ATOM 1629 O O . PRO A 1 202 ? 1.86 -0.411 -14.273 1 90.44 202 PRO A O 1
ATOM 1632 N N . HIS A 1 203 ? 0.654 1.168 -15.273 1 93.88 203 HIS A N 1
ATOM 1633 C CA . HIS A 1 203 ? 0.225 1.733 -14 1 93.88 203 HIS A CA 1
ATOM 1634 C C . HIS A 1 203 ? -0.808 0.84 -13.32 1 93.88 203 HIS A C 1
ATOM 1636 O O . HIS A 1 203 ? -0.795 0.688 -12.094 1 93.88 203 HIS A O 1
ATOM 1642 N N . ILE A 1 204 ? -1.636 0.265 -14.117 1 93.25 204 ILE A N 1
ATOM 1643 C CA . ILE A 1 204 ? -2.621 -0.679 -13.594 1 93.25 204 ILE A CA 1
ATOM 1644 C C . ILE A 1 204 ? -1.911 -1.915 -13.047 1 93.25 204 ILE A C 1
ATOM 1646 O O . ILE A 1 204 ? -2.219 -2.377 -11.945 1 93.25 204 ILE A O 1
ATOM 1650 N N . MET A 1 205 ? -0.952 -2.383 -13.781 1 91.62 205 MET A N 1
ATOM 1651 C CA . MET A 1 205 ? -0.178 -3.543 -13.352 1 91.62 205 MET A CA 1
ATOM 1652 C C . MET A 1 205 ? 0.565 -3.252 -12.047 1 91.62 205 MET A C 1
ATOM 1654 O O . MET A 1 205 ? 0.638 -4.105 -11.164 1 91.62 205 MET A O 1
ATOM 1658 N N . ARG A 1 206 ? 1.096 -2.104 -11.961 1 93.81 206 ARG A N 1
ATOM 1659 C CA . ARG A 1 206 ? 1.787 -1.722 -10.734 1 93.81 206 ARG A CA 1
ATOM 1660 C C . ARG A 1 206 ? 0.837 -1.742 -9.539 1 93.81 206 ARG A C 1
ATOM 1662 O O . ARG A 1 206 ? 1.217 -2.164 -8.445 1 93.81 206 ARG A O 1
ATOM 1669 N N . PHE A 1 207 ? -0.33 -1.284 -9.789 1 96.62 207 PHE A N 1
ATOM 1670 C CA . PHE A 1 207 ? -1.34 -1.335 -8.742 1 96.62 207 PHE A CA 1
ATOM 1671 C C . PHE A 1 207 ? -1.597 -2.773 -8.305 1 96.62 207 PHE A C 1
ATOM 1673 O O . PHE A 1 207 ? -1.634 -3.066 -7.109 1 96.62 207 PHE A O 1
ATOM 1680 N N . PHE A 1 208 ? -1.702 -3.684 -9.297 1 94.31 208 PHE A N 1
ATOM 1681 C CA . PHE A 1 208 ? -1.92 -5.094 -9 1 94.31 208 PHE A CA 1
ATOM 1682 C C . PHE A 1 208 ? -0.741 -5.672 -8.227 1 94.31 208 PHE A C 1
ATOM 1684 O O . PHE A 1 208 ? -0.928 -6.449 -7.289 1 94.31 208 PHE A O 1
ATOM 1691 N N . GLN A 1 209 ? 0.382 -5.316 -8.602 1 94.06 209 GLN A N 1
ATOM 1692 C CA . GLN A 1 209 ? 1.604 -5.828 -7.992 1 94.06 209 GLN A CA 1
ATOM 1693 C C . GLN A 1 209 ? 1.747 -5.344 -6.551 1 94.06 209 GLN A C 1
ATOM 1695 O O . GLN A 1 209 ? 2.479 -5.945 -5.758 1 94.06 209 GLN A O 1
ATOM 1700 N N . THR A 1 210 ? 1.097 -4.246 -6.234 1 96.69 210 THR A N 1
ATOM 1701 C CA . THR A 1 210 ? 1.213 -3.662 -4.902 1 96.69 210 THR A CA 1
ATOM 1702 C C . THR A 1 210 ? 0.09 -4.156 -3.994 1 96.69 210 THR A C 1
ATOM 1704 O O . THR A 1 210 ? 0.323 -4.477 -2.826 1 96.69 210 THR A O 1
ATOM 1707 N N . TYR A 1 211 ? -1.102 -4.27 -4.586 1 96.75 211 TYR A N 1
ATOM 1708 C CA . TYR A 1 211 ? -2.252 -4.492 -3.715 1 96.75 211 TYR A CA 1
ATOM 1709 C C . TYR A 1 211 ? -2.934 -5.816 -4.039 1 96.75 211 TYR A C 1
ATOM 1711 O O . TYR A 1 211 ? -3.891 -6.207 -3.371 1 96.75 211 TYR A O 1
ATOM 1719 N N . GLY A 1 212 ? -2.445 -6.496 -5.066 1 93.69 212 GLY A N 1
ATOM 1720 C CA . GLY A 1 212 ? -3.07 -7.727 -5.516 1 93.69 212 GLY A CA 1
ATOM 1721 C C . GLY A 1 212 ? -4 -7.527 -6.699 1 93.69 212 GLY A C 1
ATOM 1722 O O . GLY A 1 212 ? -4.465 -6.41 -6.949 1 93.69 212 GLY A O 1
ATOM 1723 N N . VAL A 1 213 ? -4.195 -8.586 -7.383 1 91.94 213 VAL A N 1
ATOM 1724 C CA . VAL A 1 213 ? -5.098 -8.547 -8.531 1 91.94 213 VAL A CA 1
ATOM 1725 C C . VAL A 1 213 ? -6.547 -8.492 -8.055 1 91.94 213 VAL A C 1
ATOM 1727 O O . VAL A 1 213 ? -6.957 -9.305 -7.215 1 91.94 213 VAL A O 1
ATOM 1730 N N . PRO A 1 214 ? -7.293 -7.543 -8.562 1 91.56 214 PRO A N 1
ATOM 1731 C CA . PRO A 1 214 ? -8.703 -7.496 -8.172 1 91.56 214 PRO A CA 1
ATOM 1732 C C . PRO A 1 214 ? -9.539 -8.578 -8.852 1 91.56 214 PRO A C 1
ATOM 1734 O O . PRO A 1 214 ? -9.125 -9.133 -9.875 1 91.56 214 PRO A O 1
ATOM 1737 N N . ARG A 1 215 ? -10.695 -8.812 -8.266 1 86.94 215 ARG A N 1
ATOM 1738 C CA . AR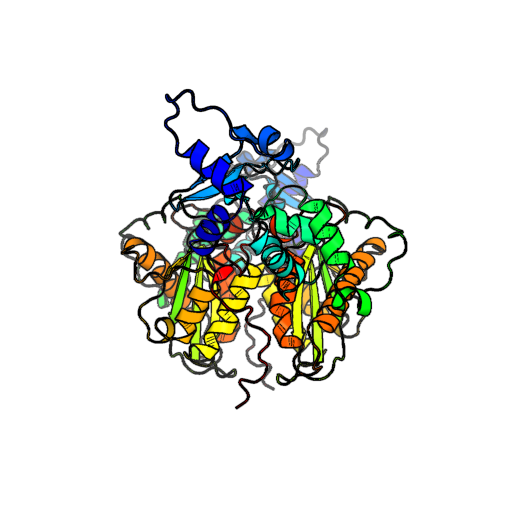G A 1 215 ? -11.648 -9.719 -8.898 1 86.94 215 ARG A CA 1
ATOM 1739 C C . ARG A 1 215 ? -12.492 -8.992 -9.938 1 86.94 215 ARG A C 1
ATOM 1741 O O . ARG A 1 215 ? -12.836 -9.562 -10.977 1 86.94 215 ARG A O 1
ATOM 1748 N N . TYR A 1 216 ? -12.797 -7.75 -9.57 1 86.62 216 TYR A N 1
ATOM 1749 C CA . TYR A 1 216 ? -13.688 -6.965 -10.422 1 86.62 216 TYR A CA 1
ATOM 1750 C C . TYR A 1 216 ? -13.094 -5.594 -10.711 1 86.62 216 TYR A C 1
ATOM 1752 O O . TYR A 1 216 ? -12.5 -4.961 -9.828 1 86.62 216 TYR A O 1
ATOM 1760 N N . ILE A 1 217 ? -13.273 -5.156 -11.953 1 89.06 217 ILE A N 1
ATOM 1761 C CA . ILE A 1 217 ? -12.914 -3.791 -12.305 1 89.06 217 ILE A CA 1
ATOM 1762 C C . ILE A 1 217 ? -14.125 -3.07 -12.891 1 89.06 217 ILE A C 1
ATOM 1764 O O . ILE A 1 217 ? -14.797 -3.594 -13.789 1 89.06 217 ILE A O 1
ATOM 1768 N N . VAL A 1 218 ? -14.43 -1.951 -12.289 1 85.38 218 VAL A N 1
ATOM 1769 C CA . VAL A 1 218 ? -15.477 -1.077 -12.805 1 85.38 218 VAL A CA 1
ATOM 1770 C C . VAL A 1 218 ? -14.852 0.085 -13.57 1 85.38 218 VAL A C 1
ATOM 1772 O O . VAL A 1 218 ? -14.023 0.822 -13.031 1 85.38 218 VAL A O 1
ATOM 1775 N N . SER A 1 219 ? -15.07 0.116 -14.844 1 83.88 219 SER A N 1
ATOM 1776 C CA . SER A 1 219 ? -14.57 1.216 -15.664 1 83.88 219 SER A CA 1
ATOM 1777 C C . SER A 1 219 ? -15.672 1.796 -16.547 1 83.88 219 SER A C 1
ATOM 1779 O O . SER A 1 219 ? -16.703 1.156 -16.766 1 83.88 219 SER A O 1
ATOM 1781 N N . ASP A 1 220 ? -15.586 3.049 -16.797 1 72.5 220 ASP A N 1
ATOM 1782 C CA . ASP A 1 220 ? -16.562 3.607 -17.719 1 72.5 220 ASP A CA 1
ATOM 1783 C C . ASP A 1 220 ? -16.328 3.119 -19.141 1 72.5 220 ASP A C 1
ATOM 1785 O O . ASP A 1 220 ? -15.375 2.363 -19.391 1 72.5 220 ASP A O 1
ATOM 1789 N N . ASN A 1 221 ? -17.203 3.252 -19.922 1 64.31 221 ASN A N 1
ATOM 1790 C CA . ASN A 1 221 ? -17.172 2.74 -21.297 1 64.31 221 ASN A CA 1
ATOM 1791 C C . ASN A 1 221 ? -16.281 3.596 -22.188 1 64.31 221 ASN A C 1
ATOM 1793 O O . ASN A 1 221 ? -16.562 3.764 -23.375 1 64.31 221 ASN A O 1
ATOM 1797 N N . SER A 1 222 ? -15.289 4.074 -21.547 1 68.62 222 SER A N 1
ATOM 1798 C CA . SER A 1 222 ? -14.352 4.805 -22.406 1 68.62 222 SER A CA 1
ATOM 1799 C C . SER A 1 222 ? -13.562 3.854 -23.297 1 68.62 222 SER A C 1
ATOM 1801 O O . SER A 1 222 ? -13.414 2.672 -22.984 1 68.62 222 SER A O 1
ATOM 1803 N N . LYS A 1 223 ? -13.227 4.301 -24.406 1 72.56 223 LYS A N 1
ATOM 1804 C CA . LYS A 1 223 ? -12.586 3.535 -25.484 1 72.56 223 LYS A CA 1
ATOM 1805 C C . LYS A 1 223 ? -11.398 2.746 -24.953 1 72.56 223 LYS A C 1
ATOM 1807 O O . LYS A 1 223 ? -11.109 1.645 -25.422 1 72.56 223 LYS A O 1
ATOM 1812 N N . GLN A 1 224 ? -10.742 3.312 -23.984 1 75.44 224 GLN A N 1
ATOM 1813 C CA . GLN A 1 224 ? -9.555 2.672 -23.438 1 75.44 224 GLN A CA 1
ATOM 1814 C C . GLN A 1 224 ? -9.906 1.379 -22.703 1 75.44 224 GLN A C 1
ATOM 1816 O O . GLN A 1 224 ? -9.156 0.406 -22.75 1 75.44 224 GLN A O 1
ATOM 1821 N N . PHE A 1 225 ? -11.047 1.274 -22.172 1 75.62 225 PHE A N 1
ATOM 1822 C CA . PHE A 1 225 ? -11.391 0.141 -21.328 1 75.62 225 PHE A CA 1
ATOM 1823 C C . PHE A 1 225 ? -12.258 -0.859 -22.078 1 75.62 225 PHE A C 1
ATOM 1825 O O . PHE A 1 225 ? -12.844 -1.763 -21.484 1 75.62 225 PHE A O 1
ATOM 1832 N N . VAL A 1 226 ? -12.305 -0.654 -23.344 1 69.62 226 VAL A N 1
ATOM 1833 C CA . VAL A 1 226 ? -12.984 -1.625 -24.188 1 69.62 226 VAL A CA 1
ATOM 1834 C C . VAL A 1 226 ? -12.008 -2.17 -25.234 1 69.62 226 VAL A C 1
ATOM 1836 O O . VAL A 1 226 ? -12.375 -3.027 -26.047 1 69.62 226 VAL A O 1
ATOM 1839 N N . SER A 1 227 ? -10.797 -1.888 -25.078 1 79.88 227 SER A N 1
ATOM 1840 C CA . SER A 1 227 ? -9.789 -2.299 -26.047 1 79.88 227 SER A CA 1
ATOM 1841 C C . SER A 1 227 ? -9.43 -3.771 -25.891 1 79.88 227 SER A C 1
ATOM 1843 O O . SER A 1 227 ? -9.711 -4.371 -24.844 1 79.88 227 SER A O 1
ATOM 1845 N N . ASN A 1 228 ? -8.844 -4.285 -26.906 1 78.38 228 ASN A N 1
ATOM 1846 C CA . ASN A 1 228 ? -8.398 -5.676 -26.891 1 78.38 228 ASN A CA 1
ATOM 1847 C C . ASN A 1 228 ? -7.32 -5.91 -25.844 1 78.38 228 ASN A C 1
ATOM 1849 O O . ASN A 1 228 ? -7.289 -6.961 -25.203 1 78.38 228 ASN A O 1
ATOM 1853 N N . ILE A 1 229 ? -6.578 -4.957 -25.719 1 78.62 229 ILE A N 1
ATOM 1854 C CA . ILE A 1 229 ? -5.484 -5.074 -24.766 1 78.62 229 ILE A CA 1
ATOM 1855 C C . ILE A 1 229 ? -6.043 -5.125 -23.344 1 78.62 229 ILE A C 1
ATOM 1857 O O . ILE A 1 229 ? -5.625 -5.957 -22.531 1 78.62 229 ILE A O 1
ATOM 1861 N N . TYR A 1 230 ? -6.969 -4.305 -23.125 1 82.44 230 TYR A N 1
ATOM 1862 C CA . TYR A 1 230 ? -7.605 -4.289 -21.812 1 82.44 230 TYR A CA 1
ATOM 1863 C C . TYR A 1 230 ? -8.32 -5.605 -21.531 1 82.44 230 TYR A C 1
ATOM 1865 O O . TYR A 1 230 ? -8.195 -6.172 -20.438 1 82.44 230 TYR A O 1
ATOM 1873 N N . ASN A 1 231 ? -8.953 -6.047 -22.469 1 81.19 231 ASN A N 1
ATOM 1874 C CA . ASN A 1 231 ? -9.664 -7.316 -22.328 1 81.19 231 ASN A CA 1
ATOM 1875 C C . ASN A 1 231 ? -8.695 -8.477 -22.078 1 81.19 231 ASN A C 1
ATOM 1877 O O . ASN A 1 231 ? -8.961 -9.352 -21.266 1 81.19 231 ASN A O 1
ATOM 1881 N N . ALA A 1 232 ? -7.664 -8.414 -22.766 1 81.06 232 ALA A N 1
ATOM 1882 C CA . ALA A 1 232 ? -6.645 -9.453 -22.594 1 81.06 232 ALA A CA 1
ATOM 1883 C C . ALA A 1 232 ? -6.047 -9.398 -21.203 1 81.06 232 ALA A C 1
ATOM 1885 O O . ALA A 1 232 ? -5.809 -10.438 -20.578 1 81.06 232 ALA A O 1
ATOM 1886 N N . LEU A 1 233 ? -5.832 -8.227 -20.75 1 82.25 233 LEU A N 1
ATOM 1887 C CA . LEU A 1 233 ? -5.316 -8.055 -19.406 1 82.25 233 LEU A CA 1
ATOM 1888 C C . LEU A 1 233 ? -6.27 -8.648 -18.375 1 82.25 233 LEU A C 1
ATOM 1890 O O . LEU A 1 233 ? -5.852 -9.398 -17.484 1 82.25 233 LEU A O 1
ATOM 1894 N N . CYS A 1 234 ? -7.516 -8.344 -18.531 1 83.31 234 CYS A N 1
ATOM 1895 C CA . CYS A 1 234 ? -8.516 -8.844 -17.594 1 83.31 234 CYS A CA 1
ATOM 1896 C C . CYS A 1 234 ? -8.625 -10.359 -17.656 1 83.31 234 CYS A C 1
ATOM 1898 O O . CYS A 1 234 ? -8.625 -11.031 -16.625 1 83.31 234 CYS A O 1
ATOM 1900 N N . GLU A 1 235 ? -8.648 -10.805 -18.844 1 79.81 235 GLU A N 1
ATOM 1901 C CA . GLU A 1 235 ? -8.781 -12.25 -19.031 1 79.81 235 GLU A CA 1
ATOM 1902 C C . GLU A 1 235 ? -7.582 -13 -18.453 1 79.81 235 GLU A C 1
ATOM 1904 O O . GLU A 1 235 ? -7.75 -13.969 -17.719 1 79.81 235 GLU A O 1
ATOM 1909 N N . ASN A 1 236 ? -6.426 -12.469 -18.703 1 75.75 236 ASN A N 1
ATOM 1910 C CA . ASN A 1 236 ? -5.203 -13.125 -18.25 1 75.75 236 ASN A CA 1
ATOM 1911 C C . ASN A 1 236 ? -5.051 -13.062 -16.734 1 75.75 236 ASN A C 1
ATOM 1913 O O . ASN A 1 236 ? -4.496 -13.977 -16.125 1 75.75 236 ASN A O 1
ATOM 1917 N N . ALA A 1 237 ? -5.613 -12.086 -16.188 1 81.38 237 ALA A N 1
ATOM 1918 C CA . ALA A 1 237 ? -5.465 -11.914 -14.742 1 81.38 237 ALA A CA 1
ATOM 1919 C C . ALA A 1 237 ? -6.68 -12.461 -14 1 81.38 237 ALA A C 1
ATOM 1921 O O . ALA A 1 237 ? -6.73 -12.414 -12.766 1 81.38 237 ALA A O 1
ATOM 1922 N N . GLY A 1 238 ? -7.68 -12.969 -14.766 1 79.62 238 GLY A N 1
ATOM 1923 C CA . GLY A 1 238 ? -8.883 -13.5 -14.141 1 79.62 238 GLY A CA 1
ATOM 1924 C C . GLY A 1 238 ? -9.766 -12.43 -13.539 1 79.62 238 GLY A C 1
ATOM 1925 O O . GLY A 1 238 ? -10.367 -12.633 -12.484 1 79.62 238 GLY A O 1
ATOM 1926 N N . ILE A 1 239 ? -9.734 -11.289 -14.133 1 85.81 239 ILE A N 1
ATOM 1927 C CA . ILE A 1 239 ? -10.523 -10.156 -13.656 1 85.81 239 ILE A CA 1
ATOM 1928 C C . ILE A 1 239 ? -11.844 -10.086 -14.43 1 85.81 239 ILE A C 1
ATOM 1930 O O . ILE A 1 239 ? -11.859 -10.266 -15.648 1 85.81 239 ILE A O 1
ATOM 1934 N N . ILE A 1 240 ? -12.922 -9.859 -13.734 1 82.56 240 ILE A N 1
ATOM 1935 C CA . ILE A 1 240 ? -14.227 -9.672 -14.367 1 82.56 240 ILE A CA 1
ATOM 1936 C C . ILE A 1 240 ? -14.484 -8.188 -14.594 1 82.56 240 ILE A C 1
ATOM 1938 O O . ILE A 1 240 ? -14.648 -7.43 -13.633 1 82.56 240 ILE A O 1
ATOM 1942 N N . PRO A 1 241 ? -14.539 -7.773 -15.773 1 79.38 241 PRO A N 1
ATOM 1943 C CA . PRO A 1 241 ? -14.805 -6.359 -16.047 1 79.38 241 PRO A CA 1
ATOM 1944 C C . PRO A 1 241 ? -16.281 -6.008 -15.938 1 79.38 241 PRO A C 1
ATOM 1946 O O . PRO A 1 241 ? -17.141 -6.902 -15.945 1 79.38 241 PRO A O 1
ATOM 1949 N N . ASN A 1 242 ? -16.844 -4.648 -15.398 1 68.38 242 ASN A N 1
ATOM 1950 C CA . ASN A 1 242 ? -18.188 -4.164 -15.148 1 68.38 242 ASN A CA 1
ATOM 1951 C C . ASN A 1 242 ? -19.125 -4.449 -16.328 1 68.38 242 ASN A C 1
ATOM 1953 O O . ASN A 1 242 ? -20.328 -4.27 -16.219 1 68.38 242 ASN A O 1
ATOM 1957 N N . ARG A 1 243 ? -18.859 -4.566 -17.578 1 56.69 243 ARG A N 1
ATOM 1958 C CA . ARG A 1 243 ? -20 -4.582 -18.484 1 56.69 243 ARG A CA 1
ATOM 1959 C C . ARG A 1 243 ? -21.141 -5.434 -17.906 1 56.69 243 ARG A C 1
ATOM 1961 O O . ARG A 1 243 ? -22.281 -5.32 -18.344 1 56.69 243 ARG A O 1
ATOM 1968 N N . THR A 1 244 ? -20.953 -6.102 -16.969 1 46.66 244 THR A N 1
ATOM 1969 C CA . THR A 1 244 ? -21.938 -7.113 -16.609 1 46.66 244 THR A CA 1
ATOM 1970 C C . THR A 1 244 ? -22.656 -6.727 -15.312 1 46.66 244 THR A C 1
ATOM 1972 O O . THR A 1 244 ? -23.641 -7.355 -14.938 1 46.66 244 THR A O 1
ATOM 1975 N N . PHE A 1 245 ? -22.016 -5.809 -14.422 1 46.28 245 PHE A N 1
ATOM 1976 C CA . PHE A 1 245 ? -22.75 -5.57 -13.188 1 46.28 245 PHE A CA 1
ATOM 1977 C C . PHE A 1 245 ? -23.453 -4.223 -13.227 1 46.28 245 PHE A C 1
ATOM 1979 O O . PHE A 1 245 ? -22.844 -3.197 -13.516 1 46.28 245 PHE A O 1
ATOM 1986 N N . PRO A 1 246 ? -24.781 -4.129 -13.523 1 44.09 246 PRO A N 1
ATOM 1987 C CA . PRO A 1 246 ? -25.578 -2.904 -13.398 1 44.09 246 PRO A CA 1
ATOM 1988 C C . PRO A 1 246 ? -25.25 -2.109 -12.141 1 44.09 246 PRO A C 1
ATOM 1990 O O . PRO A 1 246 ? -26.094 -1.377 -11.625 1 44.09 246 PRO A O 1
ATOM 1993 N N . TYR A 1 247 ? -24.266 -2.236 -11.539 1 44.47 247 TYR A N 1
ATOM 1994 C CA . TYR A 1 247 ? -24.188 -1.59 -10.234 1 44.47 247 TYR A CA 1
ATOM 1995 C C . TYR A 1 247 ? -24.203 -0.073 -10.375 1 44.47 247 TYR A C 1
ATOM 1997 O O . TYR A 1 247 ? -23.281 0.507 -10.961 1 44.47 247 TYR A O 1
ATOM 2005 N N . HIS A 1 248 ? -25.297 0.624 -10.391 1 46.94 248 HIS A N 1
ATOM 2006 C CA . HIS A 1 248 ? -25.578 2.053 -10.344 1 46.94 248 HIS A CA 1
ATOM 2007 C C . HIS A 1 248 ? -24.828 2.732 -9.211 1 46.94 248 HIS A C 1
ATOM 2009 O O . HIS A 1 248 ? -24.328 3.848 -9.367 1 46.94 248 HIS A O 1
ATOM 2015 N N . PRO A 1 249 ? -24.953 2.244 -8.031 1 48.72 249 PRO A N 1
ATOM 2016 C CA . PRO A 1 249 ? -24.609 3.025 -6.84 1 48.72 249 PRO A CA 1
ATOM 2017 C C . PRO A 1 249 ? -23.125 3.35 -6.758 1 48.72 249 PRO A C 1
ATOM 2019 O O . PRO A 1 249 ? -22.75 4.414 -6.266 1 48.72 249 PRO A O 1
ATOM 2022 N N . GLN A 1 250 ? -22.203 2.496 -7.254 1 51.81 250 GLN A N 1
ATOM 2023 C CA . GLN A 1 250 ? -20.781 2.637 -7.031 1 51.81 250 GLN A CA 1
ATOM 2024 C C . GLN A 1 250 ? -20.172 3.674 -7.977 1 51.81 250 GLN A C 1
ATOM 2026 O O . GLN A 1 250 ? -19.156 4.293 -7.656 1 51.81 250 GLN A O 1
ATOM 2031 N N . THR A 1 251 ? -20.844 3.982 -9.086 1 54.25 251 THR A N 1
ATOM 2032 C CA . THR A 1 251 ? -20.406 5.023 -10.016 1 54.25 251 THR A CA 1
ATOM 2033 C C . THR A 1 251 ? -20.391 6.387 -9.328 1 54.25 251 THR A C 1
ATOM 2035 O O . THR A 1 251 ? -19.547 7.23 -9.633 1 54.25 251 THR A O 1
ATOM 2038 N N . ASN A 1 252 ? -21.062 6.414 -8.234 1 62.5 252 ASN A N 1
ATOM 2039 C CA . ASN A 1 252 ? -21.156 7.676 -7.512 1 62.5 252 ASN A CA 1
ATOM 2040 C C . ASN A 1 252 ? -19.906 7.938 -6.672 1 62.5 252 ASN A C 1
ATOM 2042 O O . ASN A 1 252 ? -19.453 9.078 -6.566 1 62.5 252 ASN A O 1
ATOM 2046 N N . TYR A 1 253 ? -19.25 6.863 -6.309 1 74.69 253 TYR A N 1
ATOM 2047 C CA . TYR A 1 253 ? -18.109 7.074 -5.43 1 74.69 253 TYR A CA 1
ATOM 2048 C C . TYR A 1 253 ? -16.906 7.609 -6.215 1 74.69 253 TYR A C 1
ATOM 2050 O O . TYR A 1 253 ? -16.266 8.57 -5.793 1 74.69 253 TYR A O 1
ATOM 2058 N N . THR A 1 254 ? -16.719 7.047 -7.395 1 77.75 254 THR A N 1
ATOM 2059 C CA . THR A 1 254 ? -15.617 7.508 -8.227 1 77.75 254 THR A CA 1
ATOM 2060 C C . THR A 1 254 ? -15.836 8.953 -8.664 1 77.75 254 THR A C 1
ATOM 2062 O O . THR A 1 254 ? -14.883 9.734 -8.742 1 77.75 254 THR A O 1
ATOM 2065 N N . GLU A 1 255 ? -17.109 9.281 -8.875 1 79.06 255 GLU A N 1
ATOM 2066 C CA . GLU A 1 255 ? -17.438 10.656 -9.266 1 79.06 255 GLU A CA 1
ATOM 2067 C C . GLU A 1 255 ? -17.094 11.641 -8.148 1 79.06 255 GLU A C 1
ATOM 2069 O O . GLU A 1 255 ? -16.562 12.719 -8.406 1 79.06 255 GLU A O 1
ATOM 2074 N N . ARG A 1 256 ? -17.344 11.258 -6.988 1 82.94 256 ARG A N 1
ATOM 2075 C CA . ARG A 1 256 ? -17.031 12.109 -5.848 1 82.94 256 ARG A CA 1
ATOM 2076 C C . ARG A 1 256 ? -15.523 12.297 -5.691 1 82.94 256 ARG A C 1
ATOM 2078 O O . ARG A 1 256 ? -15.055 13.406 -5.426 1 82.94 256 ARG A O 1
ATOM 2085 N N . ILE A 1 257 ? -14.844 11.211 -5.844 1 88.25 257 ILE A N 1
ATOM 2086 C CA . ILE A 1 257 ? -13.391 11.281 -5.746 1 88.25 257 ILE A CA 1
ATOM 2087 C C . ILE A 1 257 ? -12.844 12.195 -6.84 1 88.25 257 ILE A C 1
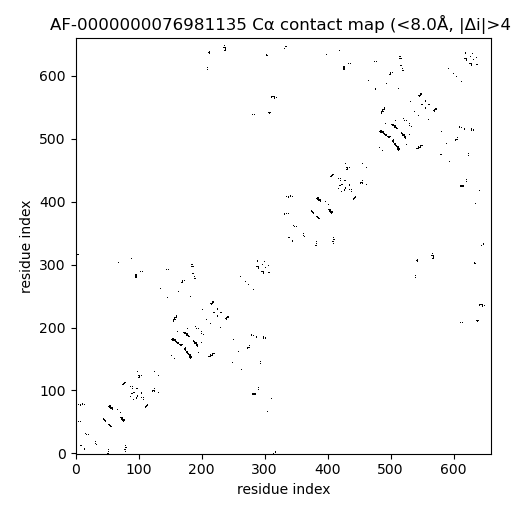ATOM 2089 O O . ILE A 1 257 ? -11.992 13.047 -6.578 1 88.25 257 ILE A O 1
ATOM 2093 N N . ASN A 1 258 ? -13.383 12.055 -8.031 1 89.56 258 ASN A N 1
ATOM 2094 C CA . ASN A 1 258 ? -12.945 12.891 -9.141 1 89.56 258 ASN A CA 1
ATOM 2095 C C . ASN A 1 258 ? -13.227 14.367 -8.875 1 89.56 258 ASN A C 1
ATOM 2097 O O . ASN A 1 258 ? -12.414 15.227 -9.203 1 89.56 258 ASN A O 1
ATOM 2101 N N . ARG A 1 259 ? -14.344 14.594 -8.305 1 88.88 259 ARG A N 1
ATOM 2102 C CA . ARG A 1 259 ? -14.688 15.961 -7.953 1 88.88 259 ARG A CA 1
ATOM 2103 C C . ARG A 1 259 ? -13.695 16.531 -6.941 1 88.88 259 ARG A C 1
ATOM 2105 O O . ARG A 1 259 ? -13.234 17.672 -7.09 1 88.88 259 ARG A O 1
ATOM 2112 N N . ASN A 1 260 ? -13.406 15.789 -5.906 1 90.56 260 ASN A N 1
ATOM 2113 C CA . ASN A 1 260 ? -12.445 16.219 -4.902 1 90.56 260 ASN A CA 1
ATOM 2114 C C . ASN A 1 260 ? -11.078 16.5 -5.52 1 90.56 260 ASN A C 1
ATOM 2116 O O . ASN A 1 260 ? -10.422 17.484 -5.18 1 90.56 260 ASN A O 1
ATOM 2120 N N . ILE A 1 261 ? -10.656 15.625 -6.438 1 93.38 261 ILE A N 1
ATOM 2121 C CA . ILE A 1 261 ? -9.375 15.797 -7.109 1 93.38 261 ILE A CA 1
ATOM 2122 C C . ILE A 1 261 ? -9.383 17.109 -7.902 1 93.38 261 ILE A C 1
ATOM 2124 O O . ILE A 1 261 ? -8.43 17.875 -7.844 1 93.38 261 ILE A O 1
ATOM 2128 N N . LYS A 1 262 ? -10.461 17.328 -8.586 1 91.62 262 LYS A N 1
ATOM 2129 C CA . LYS A 1 262 ? -10.586 18.531 -9.391 1 91.62 262 LYS A CA 1
ATOM 2130 C C . LYS A 1 262 ? -10.477 19.781 -8.516 1 91.62 262 LYS A C 1
ATOM 2132 O O . LYS A 1 262 ? -9.75 20.719 -8.852 1 91.62 262 LYS A O 1
ATOM 2137 N N . ILE A 1 263 ? -11.156 19.781 -7.438 1 90.69 263 ILE A N 1
ATOM 2138 C CA . ILE A 1 263 ? -11.156 20.906 -6.52 1 90.69 263 ILE A CA 1
ATOM 2139 C C . ILE A 1 263 ? -9.742 21.125 -5.98 1 90.69 263 ILE A C 1
ATOM 2141 O O . ILE A 1 263 ? -9.25 22.266 -5.973 1 90.69 263 ILE A O 1
ATOM 2145 N N . MET A 1 264 ? -9.102 20.109 -5.566 1 92.5 264 MET A N 1
ATOM 2146 C CA . MET A 1 264 ? -7.75 20.234 -5.016 1 92.5 264 MET A CA 1
ATOM 2147 C C . MET A 1 264 ? -6.777 20.75 -6.066 1 92.5 264 MET A C 1
ATOM 2149 O O . MET A 1 264 ? -5.918 21.578 -5.77 1 92.5 264 MET A O 1
ATOM 2153 N N . LEU A 1 265 ? -6.949 20.25 -7.281 1 91.94 265 LEU A N 1
ATOM 2154 C CA . LEU A 1 265 ? -6.078 20.734 -8.352 1 91.94 265 LEU A CA 1
ATOM 2155 C C . LEU A 1 265 ? -6.305 22.219 -8.617 1 91.94 265 LEU A C 1
ATOM 2157 O O . LEU A 1 265 ? -5.355 22.953 -8.883 1 91.94 265 LEU A O 1
ATOM 2161 N N . GLN A 1 266 ? -7.512 22.594 -8.555 1 89.81 266 GLN A N 1
ATOM 2162 C CA . GLN A 1 266 ? -7.828 24 -8.758 1 89.81 266 GLN A CA 1
ATOM 2163 C C . GLN A 1 266 ? -7.223 24.859 -7.652 1 89.81 266 GLN A C 1
ATOM 2165 O O . GLN A 1 266 ? -6.727 25.969 -7.914 1 89.81 266 GLN A O 1
ATOM 2170 N N . ILE A 1 267 ? -7.254 24.391 -6.488 1 89.19 267 ILE A N 1
ATOM 2171 C CA . ILE A 1 267 ? -6.758 25.125 -5.332 1 89.19 267 ILE A CA 1
ATOM 2172 C C . ILE A 1 267 ? -5.234 25.234 -5.402 1 89.19 267 ILE A C 1
ATOM 2174 O O . ILE A 1 267 ? -4.668 26.297 -5.141 1 89.19 267 ILE A O 1
ATOM 2178 N N . PHE A 1 268 ? -4.578 24.188 -5.754 1 87.94 268 PHE A N 1
ATOM 2179 C CA . PHE A 1 268 ? -3.135 24.125 -5.574 1 87.94 268 PHE A CA 1
ATOM 2180 C C . PHE A 1 268 ? -2.412 24.484 -6.867 1 87.94 268 PHE A C 1
ATOM 2182 O O . PHE A 1 268 ? -1.193 24.672 -6.871 1 87.94 268 PHE A O 1
ATOM 2189 N N . THR A 1 269 ? -3.039 24.484 -7.945 1 81.19 269 THR A N 1
ATOM 2190 C CA . THR A 1 269 ? -2.332 24.734 -9.195 1 81.19 269 THR A CA 1
ATOM 2191 C C . THR A 1 269 ? -2.762 26.078 -9.789 1 81.19 269 THR A C 1
ATOM 2193 O O . THR A 1 269 ? -3.945 26.297 -10.062 1 81.19 269 THR A O 1
ATOM 2196 N N . SER A 1 270 ? -2.084 27.109 -9.344 1 66.31 270 SER A N 1
ATOM 2197 C CA . SER A 1 270 ? -2.33 28.406 -9.977 1 66.31 270 SER A CA 1
ATOM 2198 C C . SER A 1 270 ? -1.884 28.391 -11.43 1 66.31 270 SER A C 1
ATOM 2200 O O . SER A 1 270 ? -2.512 29.031 -12.281 1 66.31 270 SER A O 1
ATOM 2202 N N . GLU A 1 271 ? -0.767 27.688 -11.586 1 64.94 271 GLU A N 1
ATOM 2203 C CA . GLU A 1 271 ? -0.216 27.562 -12.938 1 64.94 271 GLU A CA 1
ATOM 2204 C C . GLU A 1 271 ? -0.549 26.203 -13.547 1 64.94 271 GLU A C 1
ATOM 2206 O O . GLU A 1 271 ? -0.179 25.172 -13 1 64.94 271 GLU A O 1
ATOM 2211 N N . HIS A 1 272 ? -1.21 26.188 -14.578 1 71.12 272 HIS A N 1
ATOM 2212 C CA . HIS A 1 272 ? -1.812 25.031 -15.227 1 71.12 272 HIS A CA 1
ATOM 2213 C C . HIS A 1 272 ? -0.743 24.062 -15.734 1 71.12 272 HIS A C 1
ATOM 2215 O O . HIS A 1 272 ? -1.02 22.891 -15.953 1 71.12 272 HIS A O 1
ATOM 2221 N N . LYS A 1 273 ? 0.576 24.484 -15.602 1 82.25 273 LYS A N 1
ATOM 2222 C CA . LYS A 1 273 ? 1.576 23.625 -16.234 1 82.25 273 LYS A CA 1
ATOM 2223 C C . LYS A 1 273 ? 2.281 22.75 -15.219 1 82.25 273 LYS A C 1
ATOM 2225 O O . LYS A 1 273 ? 3.188 21.984 -15.562 1 82.25 273 LYS A O 1
ATOM 2230 N N . HIS A 1 274 ? 1.849 22.734 -13.938 1 88.25 274 HIS A N 1
ATOM 2231 C CA . HIS A 1 274 ? 2.576 21.938 -12.961 1 88.25 274 HIS A CA 1
ATOM 2232 C C . HIS A 1 274 ? 1.621 21.156 -12.07 1 88.25 274 HIS A C 1
ATOM 2234 O O . HIS A 1 274 ? 1.963 20.812 -10.938 1 88.25 274 HIS A O 1
ATOM 2240 N N . TRP A 1 275 ? 0.498 20.859 -12.586 1 92.38 275 TRP A N 1
ATOM 2241 C CA . TRP A 1 275 ? -0.524 20.234 -11.766 1 92.38 275 TRP A CA 1
ATOM 2242 C C . TRP A 1 275 ? -0.087 18.828 -11.344 1 92.38 275 TRP A C 1
ATOM 2244 O O . TRP A 1 275 ? -0.56 18.297 -10.336 1 92.38 275 TRP A O 1
ATOM 2254 N N . ASP A 1 276 ? 0.788 18.188 -12.094 1 93.12 276 ASP A N 1
ATOM 2255 C CA . ASP A 1 276 ? 1.188 16.812 -11.797 1 93.12 276 ASP A CA 1
ATOM 2256 C C . ASP A 1 276 ? 2.127 16.766 -10.594 1 93.12 276 ASP A C 1
ATOM 2258 O O . ASP A 1 276 ? 2.322 15.703 -9.992 1 93.12 276 ASP A O 1
ATOM 2262 N N . ARG A 1 277 ? 2.635 17.875 -10.156 1 89.62 277 ARG A N 1
ATOM 2263 C CA . ARG A 1 277 ? 3.59 17.922 -9.055 1 89.62 277 ARG A CA 1
ATOM 2264 C C . ARG A 1 277 ? 2.891 17.719 -7.711 1 89.62 277 ARG A C 1
ATOM 2266 O O . ARG A 1 277 ? 3.523 17.312 -6.73 1 89.62 277 ARG A O 1
ATOM 2273 N N . VAL A 1 278 ? 1.633 17.984 -7.664 1 91.81 278 VAL A N 1
ATOM 2274 C CA . VAL A 1 278 ? 0.942 17.938 -6.379 1 91.81 278 VAL A CA 1
ATOM 2275 C C . VAL A 1 278 ? 0.158 16.625 -6.277 1 91.81 278 VAL A C 1
ATOM 2277 O O . VAL A 1 278 ? -0.468 16.344 -5.25 1 91.81 278 VAL A O 1
ATOM 2280 N N . ILE A 1 279 ? 0.213 15.789 -7.25 1 94.69 279 ILE A N 1
ATOM 2281 C CA . ILE A 1 279 ? -0.615 14.586 -7.309 1 94.69 279 ILE A CA 1
ATOM 2282 C C . ILE A 1 279 ? -0.257 13.656 -6.148 1 94.69 279 ILE A C 1
ATOM 2284 O O . ILE A 1 279 ? -1.14 13.055 -5.531 1 94.69 279 ILE A O 1
ATOM 2288 N N . GLY A 1 280 ? 1.033 13.555 -5.91 1 94.06 280 GLY A N 1
ATOM 2289 C CA . GLY A 1 280 ? 1.436 12.742 -4.773 1 94.06 280 GLY A CA 1
ATOM 2290 C C . GLY A 1 280 ? 0.806 13.18 -3.469 1 94.06 280 GLY A C 1
ATOM 2291 O O . GLY A 1 280 ? 0.302 12.359 -2.703 1 94.06 280 GLY A O 1
ATOM 2292 N N . ASN A 1 281 ? 0.842 14.438 -3.246 1 92.94 281 ASN A N 1
ATOM 2293 C CA . ASN A 1 281 ? 0.24 14.992 -2.037 1 92.94 281 ASN A CA 1
ATOM 2294 C C . ASN A 1 281 ? -1.276 14.82 -2.037 1 92.94 281 ASN A C 1
ATOM 2296 O O . ASN A 1 281 ? -1.879 14.594 -0.985 1 92.94 281 ASN A O 1
ATOM 2300 N N . ILE A 1 282 ? -1.839 14.953 -3.176 1 94.44 282 ILE A N 1
ATOM 2301 C CA . ILE A 1 282 ? -3.277 14.742 -3.299 1 94.44 282 ILE A CA 1
ATOM 2302 C C . ILE A 1 282 ? -3.621 13.305 -2.936 1 94.44 282 ILE A C 1
ATOM 2304 O O . ILE A 1 282 ? -4.594 13.055 -2.221 1 94.44 282 ILE A O 1
ATOM 2308 N N . ASN A 1 283 ? -2.828 12.352 -3.412 1 96.88 283 ASN A N 1
ATOM 2309 C CA . ASN A 1 283 ? -2.998 10.969 -2.996 1 96.88 283 ASN A CA 1
ATOM 2310 C C . ASN A 1 283 ? -2.992 10.836 -1.476 1 96.88 283 ASN A C 1
ATOM 2312 O O . ASN A 1 283 ? -3.904 10.242 -0.896 1 96.88 283 ASN A O 1
ATOM 2316 N N . PHE A 1 284 ? -2.012 11.414 -0.884 1 96.06 284 PHE A N 1
ATOM 2317 C CA . PHE A 1 284 ? -1.877 11.344 0.566 1 96.06 284 PHE A CA 1
ATOM 2318 C C . PHE A 1 284 ? -3.094 11.945 1.253 1 96.06 284 PHE A C 1
ATOM 2320 O O . PHE A 1 284 ? -3.635 11.367 2.197 1 96.06 284 PHE A O 1
ATOM 2327 N N . ALA A 1 285 ? -3.479 13.109 0.766 1 94.12 285 ALA A N 1
ATOM 2328 C CA . ALA A 1 285 ? -4.617 13.812 1.344 1 94.12 285 ALA A CA 1
ATOM 2329 C C . ALA A 1 285 ? -5.883 12.961 1.273 1 94.12 285 ALA A C 1
ATOM 2331 O O . ALA A 1 285 ? -6.621 12.852 2.256 1 94.12 285 ALA A O 1
ATOM 2332 N N . LEU A 1 286 ? -6.141 12.367 0.188 1 94.94 286 LEU A N 1
ATOM 2333 C CA . LEU A 1 286 ? -7.336 11.555 -0.004 1 94.94 286 LEU A CA 1
ATOM 2334 C C . LEU A 1 286 ? -7.273 10.289 0.842 1 94.94 286 LEU A C 1
ATOM 2336 O O . LEU A 1 286 ? -8.289 9.859 1.404 1 94.94 286 LEU A O 1
ATOM 2340 N N . ARG A 1 287 ? -6.117 9.734 0.971 1 95.75 287 ARG A N 1
ATOM 2341 C CA . ARG A 1 287 ? -5.926 8.484 1.696 1 95.75 287 ARG A CA 1
ATOM 2342 C C . ARG A 1 287 ? -6.082 8.695 3.199 1 95.75 287 ARG A C 1
ATOM 2344 O O . ARG A 1 287 ? -6.355 7.742 3.938 1 95.75 287 ARG A O 1
ATOM 2351 N N . THR A 1 288 ? -5.867 9.953 3.617 1 93.38 288 THR A N 1
ATOM 2352 C CA . THR A 1 288 ? -5.883 10.234 5.047 1 93.38 288 THR A CA 1
ATOM 2353 C C . THR A 1 288 ? -7.113 11.055 5.426 1 93.38 288 THR A C 1
ATOM 2355 O O . THR A 1 288 ? -7.188 11.602 6.527 1 93.38 288 THR A O 1
ATOM 2358 N N . ALA A 1 289 ? -8.047 11.172 4.527 1 91.81 289 ALA A N 1
ATOM 2359 C CA . ALA A 1 289 ? -9.297 11.859 4.801 1 91.81 289 ALA A CA 1
ATOM 2360 C C . ALA A 1 289 ? -10.391 10.875 5.203 1 91.81 289 ALA A C 1
ATOM 2362 O O . ALA A 1 289 ? -10.68 9.922 4.469 1 91.81 289 ALA A O 1
ATOM 2363 N N . PRO A 1 290 ? -10.961 11.125 6.312 1 88.06 290 PRO A N 1
ATOM 2364 C CA . PRO A 1 290 ? -12.039 10.211 6.707 1 88.06 290 PRO A CA 1
ATOM 2365 C C . PRO A 1 290 ? -13.258 10.312 5.797 1 88.06 290 PRO A C 1
ATOM 2367 O O . PRO A 1 290 ? -13.602 11.398 5.332 1 88.06 290 PRO A O 1
ATOM 2370 N N . SER A 1 291 ? -13.789 9.172 5.566 1 81.19 291 SER A N 1
ATOM 2371 C CA . SER A 1 291 ? -15.023 9.148 4.789 1 81.19 291 SER A CA 1
ATOM 2372 C C . SER A 1 291 ? -16.203 9.672 5.613 1 81.19 291 SER A C 1
ATOM 2374 O O . SER A 1 291 ? -16.25 9.477 6.832 1 81.19 291 SER A O 1
ATOM 2376 N N . ALA A 1 292 ? -17.141 10.312 4.922 1 71.88 292 ALA A N 1
ATOM 2377 C CA . ALA A 1 292 ? -18.328 10.836 5.594 1 71.88 292 ALA A CA 1
ATOM 2378 C C . ALA A 1 292 ? -19.234 9.711 6.09 1 71.88 292 ALA A C 1
ATOM 2380 O O . ALA A 1 292 ? -19.938 9.859 7.09 1 71.88 292 ALA A O 1
ATOM 2381 N N . THR A 1 293 ? -19.109 8.578 5.422 1 68.06 293 THR A N 1
ATOM 2382 C CA . THR A 1 293 ? -20 7.465 5.699 1 68.06 293 THR A CA 1
ATOM 2383 C C . THR A 1 293 ? -19.5 6.648 6.883 1 68.06 293 THR A C 1
ATOM 2385 O O . THR A 1 293 ? -20.266 6.355 7.809 1 68.06 293 THR A O 1
ATOM 2388 N N . THR A 1 294 ? -18.219 6.344 6.984 1 73.12 294 THR A N 1
ATOM 2389 C CA . THR A 1 294 ? -17.703 5.41 7.98 1 73.12 294 THR A CA 1
ATOM 2390 C C . THR A 1 294 ? -16.859 6.141 9.023 1 73.12 294 THR A C 1
ATOM 2392 O O . THR A 1 294 ? -16.594 5.602 10.102 1 73.12 294 THR A O 1
ATOM 2395 N N . GLY A 1 295 ? -16.438 7.344 8.656 1 81 295 GLY A N 1
ATOM 2396 C CA . GLY A 1 295 ? -15.531 8.062 9.531 1 81 295 GLY A CA 1
ATOM 2397 C C . GLY A 1 295 ? -14.125 7.484 9.539 1 81 295 GLY A C 1
ATOM 2398 O O . GLY A 1 295 ? -13.266 7.949 10.289 1 81 295 GLY A O 1
ATOM 2399 N N . ILE A 1 296 ? -13.969 6.457 8.812 1 87.06 296 ILE A N 1
ATOM 2400 C CA . ILE A 1 296 ? -12.68 5.781 8.727 1 87.06 296 ILE A CA 1
ATOM 2401 C C . ILE A 1 296 ? -11.93 6.25 7.48 1 87.06 296 ILE A C 1
ATOM 2403 O O . ILE A 1 296 ? -12.531 6.41 6.414 1 87.06 296 ILE A O 1
ATOM 2407 N N . THR A 1 297 ? -10.711 6.516 7.684 1 92.44 297 THR A N 1
ATOM 2408 C CA . THR A 1 297 ? -9.922 6.914 6.527 1 92.44 297 THR A CA 1
ATOM 2409 C C . THR A 1 297 ? -9.609 5.711 5.641 1 92.44 297 THR A C 1
ATOM 2411 O O . THR A 1 297 ? -9.57 4.574 6.121 1 92.44 297 THR A O 1
ATOM 2414 N N . PRO A 1 298 ? -9.383 5.941 4.363 1 94.44 298 PRO A N 1
ATOM 2415 C CA . PRO A 1 298 ? -8.898 4.852 3.51 1 94.44 298 PRO A CA 1
ATOM 2416 C C . PRO A 1 298 ? -7.621 4.207 4.039 1 94.44 298 PRO A C 1
ATOM 2418 O O . PRO A 1 298 ? -7.457 2.986 3.951 1 94.44 298 PRO A O 1
ATOM 2421 N N . ALA A 1 299 ? -6.719 4.988 4.598 1 94.19 299 ALA A N 1
ATOM 2422 C CA . ALA A 1 299 ? -5.484 4.453 5.168 1 94.19 299 ALA A CA 1
ATOM 2423 C C . ALA A 1 299 ? -5.785 3.477 6.305 1 94.19 299 ALA A C 1
ATOM 2425 O O . ALA A 1 299 ? -5.238 2.371 6.34 1 94.19 299 ALA A O 1
ATOM 2426 N N . MET A 1 300 ? -6.652 3.861 7.18 1 91.38 300 MET A N 1
ATOM 2427 C CA . MET A 1 300 ? -7.035 2.998 8.289 1 91.38 300 MET A CA 1
ATOM 2428 C C . MET A 1 300 ? -7.715 1.73 7.789 1 91.38 300 MET A C 1
ATOM 2430 O O . MET A 1 300 ? -7.434 0.634 8.273 1 91.38 300 MET A O 1
ATOM 2434 N N . ALA A 1 301 ? -8.547 1.897 6.887 1 90.62 301 ALA A N 1
ATOM 2435 C CA . ALA A 1 301 ? -9.266 0.752 6.328 1 90.62 301 ALA A CA 1
ATOM 2436 C C . ALA A 1 301 ? -8.305 -0.199 5.617 1 90.62 301 ALA A C 1
ATOM 2438 O O . ALA A 1 301 ? -8.523 -1.413 5.602 1 90.62 301 ALA A O 1
ATOM 2439 N N . THR A 1 302 ? -7.242 0.322 5.051 1 93.12 302 THR A N 1
ATOM 2440 C CA . THR A 1 302 ? -6.309 -0.46 4.25 1 93.12 302 THR A CA 1
ATOM 2441 C C . THR A 1 302 ? -5.238 -1.097 5.133 1 93.12 302 THR A C 1
ATOM 2443 O O . THR A 1 302 ? -4.918 -2.275 4.973 1 93.12 302 THR A O 1
ATOM 2446 N N . PHE A 1 303 ? -4.711 -0.327 6.082 1 91.25 303 PHE A N 1
ATOM 2447 C CA . PHE A 1 303 ? -3.521 -0.736 6.816 1 91.25 303 PHE A CA 1
ATOM 2448 C C . PHE A 1 303 ? -3.857 -1.022 8.273 1 91.25 303 PHE A C 1
ATOM 2450 O O . PHE A 1 303 ? -3.021 -1.537 9.023 1 91.25 303 PHE A O 1
ATOM 2457 N N . LEU A 1 304 ? -5.023 -0.617 8.695 1 85.94 304 LEU A N 1
ATOM 2458 C CA . LEU A 1 304 ? -5.398 -0.616 10.102 1 85.94 304 LEU A CA 1
ATOM 2459 C C . LEU A 1 304 ? -4.477 0.292 10.906 1 85.94 304 LEU A C 1
ATOM 2461 O O . LEU A 1 304 ? -4.141 -0.018 12.055 1 85.94 304 LEU A O 1
ATOM 2465 N N . LYS A 1 305 ? -4.02 1.289 10.203 1 85.62 305 LYS A N 1
ATOM 2466 C CA . LYS A 1 305 ? -3.146 2.316 10.758 1 85.62 305 LYS A CA 1
ATOM 2467 C C . LYS A 1 305 ? -3.217 3.604 9.945 1 85.62 305 LYS A C 1
ATOM 2469 O O . LYS A 1 305 ? -3.322 3.559 8.711 1 85.62 305 LYS A O 1
ATOM 2474 N N . GLU A 1 306 ? -3.145 4.703 10.703 1 88 306 GLU A N 1
ATOM 2475 C CA . GLU A 1 306 ? -3.094 5.977 9.992 1 88 306 GLU A CA 1
ATOM 2476 C C . GLU A 1 306 ? -1.686 6.266 9.477 1 88 306 GLU A C 1
ATOM 2478 O O . GLU A 1 306 ? -0.704 5.758 10.023 1 88 306 GLU A O 1
ATOM 2483 N N . LEU A 1 307 ? -1.613 7.082 8.492 1 90.94 307 LEU A N 1
ATOM 2484 C CA . LEU A 1 307 ? -0.322 7.453 7.926 1 90.94 307 LEU A CA 1
ATOM 2485 C C . LEU A 1 307 ? 0.276 8.641 8.672 1 90.94 307 LEU A C 1
ATOM 2487 O O . LEU A 1 307 ? -0.416 9.633 8.93 1 90.94 307 LEU A O 1
ATOM 2491 N N . ARG A 1 308 ? 1.494 8.508 8.984 1 87.25 308 ARG A N 1
ATOM 2492 C CA . ARG A 1 308 ? 2.191 9.641 9.578 1 87.25 308 ARG A CA 1
ATOM 2493 C C . ARG A 1 308 ? 2.375 10.766 8.562 1 87.25 308 ARG A C 1
ATOM 2495 O O . ARG A 1 308 ? 2.879 10.539 7.465 1 87.25 308 ARG A O 1
ATOM 2502 N N . PRO A 1 309 ? 1.948 11.883 8.906 1 85.12 309 PRO A N 1
ATOM 2503 C CA . PRO A 1 309 ? 2.029 12.992 7.949 1 85.12 309 PRO A CA 1
ATOM 2504 C C . PRO A 1 309 ? 3.43 13.594 7.859 1 85.12 309 PRO A C 1
ATOM 2506 O O . PRO A 1 309 ? 4.34 13.148 8.562 1 85.12 309 PRO A O 1
ATOM 2509 N N . PHE A 1 310 ? 3.682 14.438 6.852 1 74.06 310 PHE A N 1
ATOM 2510 C CA . PHE A 1 310 ? 4.949 15.094 6.559 1 74.06 310 PHE A CA 1
ATOM 2511 C C . PHE A 1 310 ? 5.277 16.141 7.621 1 74.06 310 PHE A C 1
ATOM 2513 O O . PHE A 1 310 ? 6.41 16.609 7.703 1 74.06 310 PHE A O 1
ATOM 2520 N N . TRP A 1 311 ? 4.301 16.578 8.32 1 59.06 311 TRP A N 1
ATOM 2521 C CA . TRP A 1 311 ? 4.57 17.609 9.32 1 59.06 311 TRP A CA 1
ATOM 2522 C C . TRP A 1 311 ? 4.691 17 10.711 1 59.06 311 TRP A C 1
ATOM 2524 O O . TRP A 1 311 ? 4.023 16 11.023 1 59.06 311 TRP A O 1
ATOM 2534 N N . THR A 1 312 ? 5.922 16.781 11.117 1 52.28 312 THR A N 1
ATOM 2535 C CA . THR A 1 312 ? 5.996 16.312 12.492 1 52.28 312 THR A CA 1
ATOM 2536 C C . THR A 1 312 ? 5.891 17.469 13.477 1 52.28 312 THR A C 1
ATOM 2538 O O . THR A 1 312 ? 6.133 18.625 13.102 1 52.28 312 THR A O 1
ATOM 2541 N N . THR A 1 313 ? 5.156 17.156 14.547 1 47.19 313 THR A N 1
ATOM 2542 C CA . THR A 1 313 ? 5.16 18.078 15.688 1 47.19 313 THR A CA 1
ATOM 2543 C C . THR A 1 313 ? 6.543 18.688 15.883 1 47.19 313 THR A C 1
ATOM 2545 O O . THR A 1 313 ? 6.664 19.812 16.359 1 47.19 313 THR A O 1
ATOM 2548 N N . GLU A 1 314 ? 7.453 17.891 15.438 1 43.34 314 GLU A N 1
ATOM 2549 C CA . GLU A 1 314 ? 8.82 18.375 15.602 1 43.34 314 GLU A CA 1
ATOM 2550 C C . GLU A 1 314 ? 9.18 19.391 14.523 1 43.34 314 GLU A C 1
ATOM 2552 O O . GLU A 1 314 ? 9.914 20.344 14.781 1 43.34 314 GLU A O 1
ATOM 2557 N N . THR A 1 315 ? 8.758 19.094 13.219 1 45.78 315 THR A N 1
ATOM 2558 C CA . THR A 1 315 ? 9.102 19.953 12.086 1 45.78 315 THR A CA 1
ATOM 2559 C C . THR A 1 315 ? 8.172 21.156 12.016 1 45.78 315 THR A C 1
ATOM 2561 O O . THR A 1 315 ? 8.391 22.062 11.219 1 45.78 315 THR A O 1
ATOM 2564 N N . LEU A 1 316 ? 7.016 21.047 12.391 1 41.31 316 LEU A N 1
ATOM 2565 C CA . LEU A 1 316 ? 6.051 22.125 12.273 1 41.31 316 LEU A CA 1
ATOM 2566 C C . LEU A 1 316 ? 6.738 23.484 12.422 1 41.31 316 LEU A C 1
ATOM 2568 O O . LEU A 1 316 ? 6.344 24.453 11.773 1 41.31 316 LEU A O 1
ATOM 2572 N N . LEU A 1 317 ? 7.523 23.672 13.57 1 36.91 317 LEU A N 1
ATOM 2573 C CA . LEU A 1 317 ? 7.828 25.047 13.938 1 36.91 317 LEU A CA 1
ATOM 2574 C C . LEU A 1 317 ? 9.039 25.562 13.164 1 36.91 317 LEU A C 1
ATOM 2576 O O . LEU A 1 317 ? 9.352 26.75 13.203 1 36.91 317 LEU A O 1
ATOM 2580 N N . THR A 1 318 ? 9.898 24.703 12.789 1 34.81 318 THR A N 1
ATOM 2581 C CA . THR A 1 318 ? 11.086 25.328 12.219 1 34.81 318 THR A CA 1
ATOM 2582 C C . THR A 1 318 ? 10.891 25.578 10.719 1 34.81 318 THR A C 1
ATOM 2584 O O . THR A 1 318 ? 11.711 26.25 10.086 1 34.81 318 THR A O 1
ATOM 2587 N N . THR A 1 319 ? 10.406 24.578 10.031 1 34.84 319 THR A N 1
ATOM 2588 C CA . THR A 1 319 ? 10.539 24.75 8.586 1 34.84 319 THR A CA 1
ATOM 2589 C C . THR A 1 319 ? 9.594 25.844 8.078 1 34.84 319 THR A C 1
ATOM 2591 O O . THR A 1 319 ? 8.391 25.797 8.336 1 34.84 319 THR A O 1
ATOM 2594 N N . PRO A 1 320 ? 10.117 26.906 7.613 1 30.47 320 PRO A N 1
ATOM 2595 C CA . PRO A 1 320 ? 9.242 27.797 6.855 1 30.47 320 PRO A CA 1
ATOM 2596 C C . PRO A 1 320 ? 8.258 27.047 5.965 1 30.47 320 PRO A C 1
ATOM 2598 O O . PRO A 1 320 ? 8.539 25.922 5.535 1 30.47 320 PRO A O 1
ATOM 2601 N N . LEU A 1 321 ? 6.938 27.219 6.184 1 29.27 321 LEU A N 1
ATOM 2602 C CA . LEU A 1 321 ? 5.996 26.797 5.148 1 29.27 321 LEU A CA 1
ATOM 2603 C C . LEU A 1 321 ? 6.691 26.688 3.797 1 29.27 321 LEU A C 1
ATOM 2605 O O . LEU A 1 321 ? 7.23 27.672 3.285 1 29.27 321 LEU A O 1
ATOM 2609 N N . LEU A 1 322 ? 7.441 25.656 3.566 1 28.75 322 LEU A N 1
ATOM 2610 C CA . LEU A 1 322 ? 7.875 25.641 2.174 1 28.75 322 LEU A CA 1
ATOM 2611 C C . LEU A 1 322 ? 6.777 26.156 1.253 1 28.75 322 LEU A C 1
ATOM 2613 O O . LEU A 1 322 ? 5.762 25.484 1.055 1 28.75 322 LEU A O 1
ATOM 2617 N N . THR A 1 323 ? 6.441 27.234 1.297 1 26.31 323 THR A N 1
ATOM 2618 C CA . THR A 1 323 ? 5.82 27.812 0.11 1 26.31 323 THR A CA 1
ATOM 2619 C C . THR A 1 323 ? 6.43 27.234 -1.159 1 26.31 323 THR A C 1
ATOM 2621 O O . THR A 1 323 ? 7.621 26.906 -1.191 1 26.31 323 THR A O 1
ATOM 2624 N N . GLN A 1 324 ? 5.691 26.656 -2.086 1 27.22 324 GLN A N 1
ATOM 2625 C CA . GLN A 1 324 ? 5.969 26.406 -3.494 1 27.22 324 GLN A CA 1
ATOM 2626 C C . GLN A 1 324 ? 7.035 27.344 -4.031 1 27.22 324 GLN A C 1
ATOM 2628 O O . GLN A 1 324 ? 6.73 28.469 -4.441 1 27.22 324 GLN A O 1
ATOM 2633 N N . ASN A 1 325 ? 8.055 27.688 -3.506 1 25.88 325 ASN A N 1
ATOM 2634 C CA . ASN A 1 325 ? 8.867 28.281 -4.566 1 25.88 325 ASN A CA 1
ATOM 2635 C C . ASN A 1 325 ? 9.094 27.297 -5.711 1 25.88 325 ASN A C 1
ATOM 2637 O O . ASN A 1 325 ? 9.688 26.234 -5.516 1 25.88 325 ASN A O 1
ATOM 2641 N N . ASP A 1 326 ? 8.211 27.25 -6.773 1 27.58 326 ASP A N 1
ATOM 2642 C CA . ASP A 1 326 ? 8.188 27.047 -8.219 1 27.58 326 ASP A CA 1
ATOM 2643 C C . ASP A 1 326 ? 9.562 27.281 -8.828 1 27.58 326 ASP A C 1
ATOM 2645 O O . ASP A 1 326 ? 9.805 26.906 -9.984 1 27.58 326 ASP A O 1
ATOM 2649 N N . HIS A 1 327 ? 10.43 28.297 -8.328 1 24.52 327 HIS A N 1
ATOM 2650 C CA . HIS A 1 327 ? 11.477 28.828 -9.188 1 24.52 327 HIS A CA 1
ATOM 2651 C C . HIS A 1 327 ? 12.719 27.938 -9.164 1 24.52 327 HIS A C 1
ATOM 2653 O O . HIS A 1 327 ? 13.797 28.359 -9.578 1 24.52 327 HIS A O 1
ATOM 2659 N N . MET A 1 328 ? 12.766 26.891 -8.586 1 25.17 328 MET A N 1
ATOM 2660 C CA . MET A 1 328 ? 14.117 26.422 -8.859 1 25.17 328 MET A CA 1
ATOM 2661 C C . MET A 1 328 ? 14.367 26.312 -10.359 1 25.17 328 MET A C 1
ATOM 2663 O O . MET A 1 328 ? 14.406 25.219 -10.914 1 25.17 328 MET A O 1
ATOM 2667 N N . THR A 1 329 ? 13.586 27.062 -11.18 1 20.66 329 THR A N 1
ATOM 2668 C CA . THR A 1 329 ? 14.008 27.281 -12.555 1 20.66 329 THR A CA 1
ATOM 2669 C C . THR A 1 329 ? 15.406 27.906 -12.594 1 20.66 329 THR A C 1
ATOM 2671 O O . THR A 1 329 ? 16.016 28.016 -13.664 1 20.66 329 THR A O 1
ATOM 2674 N N . HIS A 1 330 ? 16.094 28.594 -11.656 1 21.94 330 HIS A N 1
ATOM 2675 C CA . HIS A 1 330 ? 17.125 29.188 -12.484 1 21.94 330 HIS A CA 1
ATOM 2676 C C . HIS A 1 330 ? 18.172 28.172 -12.891 1 21.94 330 HIS A C 1
ATOM 2678 O O . HIS A 1 330 ? 18.531 27.281 -12.102 1 21.94 330 HIS A O 1
ATOM 2684 N N . MET B 1 1 ? -11.578 -22.672 -14.531 1 67 1 MET B N 1
ATOM 2685 C CA . MET B 1 1 ? -12.336 -23.578 -13.664 1 67 1 MET B CA 1
ATOM 2686 C C . MET B 1 1 ? -12.828 -24.797 -14.438 1 67 1 MET B C 1
ATOM 2688 O O . MET B 1 1 ? -12.727 -25.922 -13.945 1 67 1 MET B O 1
ATOM 2692 N N . LYS B 1 2 ? -13.078 -24.531 -15.695 1 72.75 2 LYS B N 1
ATOM 2693 C CA . LYS B 1 2 ? -13.578 -25.656 -16.484 1 72.75 2 LYS B CA 1
ATOM 2694 C C . LYS B 1 2 ? -12.469 -26.656 -16.766 1 72.75 2 LYS B C 1
ATOM 2696 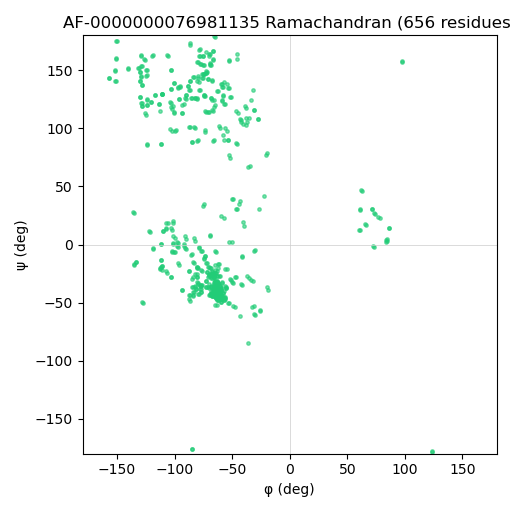O O . LYS B 1 2 ? -12.703 -27.875 -16.75 1 72.75 2 LYS B O 1
ATOM 2701 N N . GLU B 1 3 ? -11.281 -26.109 -16.875 1 79.31 3 GLU B N 1
ATOM 2702 C CA . GLU B 1 3 ? -10.141 -26.984 -17.125 1 79.31 3 GLU B CA 1
ATOM 2703 C C . GLU B 1 3 ? -9.836 -27.859 -15.922 1 79.31 3 GLU B C 1
ATOM 2705 O O . GLU B 1 3 ? -9.508 -29.047 -16.062 1 79.31 3 GLU B O 1
ATOM 2710 N N . PHE B 1 4 ? -10 -27.359 -14.773 1 85.31 4 PHE B N 1
ATOM 2711 C CA . PHE B 1 4 ? -9.766 -28.125 -13.555 1 85.31 4 PHE B CA 1
ATOM 2712 C C . PHE B 1 4 ? -10.797 -29.234 -13.398 1 85.31 4 PHE B C 1
ATOM 2714 O O . PHE B 1 4 ? -10.445 -30.359 -13.078 1 85.31 4 PHE B O 1
ATOM 2721 N N . GLU B 1 5 ? -11.992 -28.797 -13.664 1 88.44 5 GLU B N 1
ATOM 2722 C CA . GLU B 1 5 ? -13.062 -29.766 -13.516 1 88.44 5 GLU B CA 1
ATOM 2723 C C . GLU B 1 5 ? -12.844 -30.969 -14.43 1 88.44 5 GLU B C 1
ATOM 2725 O O . GLU B 1 5 ? -12.938 -32.125 -13.992 1 88.44 5 GLU B O 1
ATOM 2730 N N . GLN B 1 6 ? -12.586 -30.672 -15.641 1 91.38 6 GLN B N 1
ATOM 2731 C CA . GLN B 1 6 ? -12.375 -31.734 -16.609 1 91.38 6 GLN B CA 1
ATOM 2732 C C . GLN B 1 6 ? -11.164 -32.594 -16.234 1 91.38 6 GLN B C 1
ATOM 2734 O O . GLN B 1 6 ? -11.219 -33.812 -16.312 1 91.38 6 GLN B O 1
ATOM 2739 N N . ALA B 1 7 ? -10.109 -31.969 -15.867 1 93.75 7 ALA B N 1
ATOM 2740 C CA . ALA B 1 7 ? -8.898 -32.688 -15.484 1 93.75 7 ALA B CA 1
ATOM 2741 C C . ALA B 1 7 ? -9.133 -33.531 -14.234 1 93.75 7 ALA B C 1
ATOM 2743 O O . ALA B 1 7 ? -8.578 -34.625 -14.102 1 93.75 7 ALA B O 1
ATOM 2744 N N . GLN B 1 8 ? -9.875 -33.031 -13.344 1 95.12 8 GLN B N 1
ATOM 2745 C CA . GLN B 1 8 ? -10.227 -33.781 -12.141 1 95.12 8 GLN B CA 1
ATOM 2746 C C . GLN B 1 8 ? -11.055 -35.031 -12.484 1 95.12 8 GLN B C 1
ATOM 2748 O O . GLN B 1 8 ? -10.836 -36.094 -11.93 1 95.12 8 GLN B O 1
ATOM 2753 N N . ARG B 1 9 ? -11.93 -34.875 -13.375 1 95.19 9 ARG B N 1
ATOM 2754 C CA . ARG B 1 9 ? -12.773 -36 -13.812 1 95.19 9 ARG B CA 1
ATOM 2755 C C . ARG B 1 9 ? -11.953 -37.062 -14.539 1 95.19 9 ARG B C 1
ATOM 2757 O O . ARG B 1 9 ? -12.305 -38.25 -14.523 1 95.19 9 ARG B O 1
ATOM 2764 N N . ASP B 1 10 ? -10.906 -36.656 -15.109 1 96.12 10 ASP B N 1
ATOM 2765 C CA . ASP B 1 10 ? -10.039 -37.594 -15.82 1 96.12 10 ASP B CA 1
ATOM 2766 C C . ASP B 1 10 ? -9.07 -38.281 -14.867 1 96.12 10 ASP B C 1
ATOM 2768 O O . ASP B 1 10 ? -8.422 -39.25 -15.227 1 96.12 10 ASP B O 1
ATOM 2772 N N . ASP B 1 11 ? -8.93 -37.75 -13.672 1 96.69 11 ASP B N 1
ATOM 2773 C CA . ASP B 1 11 ? -8.062 -38.312 -12.648 1 96.69 11 ASP B CA 1
ATOM 2774 C C . ASP B 1 11 ? -8.719 -39.531 -11.984 1 96.69 11 ASP B C 1
ATOM 2776 O O . ASP B 1 11 ? -9.867 -39.438 -11.547 1 96.69 11 ASP B O 1
ATOM 2780 N N . GLU B 1 12 ? -8.016 -40.531 -11.859 1 95 12 GLU B N 1
ATOM 2781 C CA . GLU B 1 12 ? -8.555 -41.812 -11.414 1 95 12 GLU B CA 1
ATOM 2782 C C . GLU B 1 12 ? -9.141 -41.688 -10.008 1 95 12 GLU B C 1
ATOM 2784 O O . GLU B 1 12 ? -10.227 -42.219 -9.742 1 95 12 GLU B O 1
ATOM 2789 N N . ASN B 1 13 ? -8.484 -41.094 -9.125 1 95.81 13 ASN B N 1
ATOM 2790 C CA . ASN B 1 13 ? -8.914 -41 -7.734 1 95.81 13 ASN B CA 1
ATOM 2791 C C . ASN B 1 13 ? -9.906 -39.875 -7.508 1 95.81 13 ASN B C 1
ATOM 2793 O O . ASN B 1 13 ? -10.914 -40.062 -6.828 1 95.81 13 ASN B O 1
ATOM 2797 N N . LEU B 1 14 ? -9.648 -38.781 -8.125 1 96.81 14 LEU B N 1
ATOM 2798 C CA . LEU B 1 14 ? -10.492 -37.625 -7.879 1 96.81 14 LEU B CA 1
ATOM 2799 C C . LEU B 1 14 ? -11.875 -37.812 -8.484 1 96.81 14 LEU B C 1
ATOM 2801 O O . LEU B 1 14 ? -12.875 -37.375 -7.91 1 96.81 14 LEU B O 1
ATOM 2805 N N . SER B 1 15 ? -11.93 -38.438 -9.633 1 96.69 15 SER B N 1
ATOM 2806 C CA . SER B 1 15 ? -13.227 -38.719 -10.258 1 96.69 15 SER B CA 1
ATOM 2807 C C . SER B 1 15 ? -14.125 -39.531 -9.352 1 96.69 15 SER B C 1
ATOM 2809 O O . SER B 1 15 ? -15.32 -39.281 -9.242 1 96.69 15 SER B O 1
ATOM 2811 N N . LYS B 1 16 ? -13.523 -40.5 -8.656 1 96 16 LYS B N 1
ATOM 2812 C CA . LYS B 1 16 ? -14.273 -41.344 -7.734 1 96 16 LYS B CA 1
ATOM 2813 C C . LYS B 1 16 ? -14.82 -40.531 -6.562 1 96 16 LYS B C 1
ATOM 2815 O O . LYS B 1 16 ? -15.969 -40.75 -6.156 1 96 16 LYS B O 1
ATOM 2820 N N . ILE B 1 17 ? -14.023 -39.719 -6.098 1 94.94 17 ILE B N 1
ATOM 2821 C CA . ILE B 1 17 ? -14.414 -38.906 -4.969 1 94.94 17 ILE B CA 1
ATOM 2822 C C . ILE B 1 17 ? -15.531 -37.938 -5.391 1 94.94 17 ILE B C 1
ATOM 2824 O O . ILE B 1 17 ? -16.516 -37.781 -4.672 1 94.94 17 ILE B O 1
ATOM 2828 N N . MET B 1 18 ? -15.344 -37.375 -6.543 1 95.25 18 MET B N 1
ATOM 2829 C CA . MET B 1 18 ? -16.359 -36.438 -7.07 1 95.25 18 MET B CA 1
ATOM 2830 C C . MET B 1 18 ? -17.688 -37.156 -7.242 1 95.25 18 MET B C 1
ATOM 2832 O O . MET B 1 18 ? -18.734 -36.594 -6.883 1 95.25 18 MET B O 1
ATOM 2836 N N . ASP B 1 19 ? -17.672 -38.344 -7.734 1 93.56 19 ASP B N 1
ATOM 2837 C CA . ASP B 1 19 ? -18.891 -39.125 -7.922 1 93.56 19 ASP B CA 1
ATOM 2838 C C . ASP B 1 19 ? -19.562 -39.438 -6.582 1 93.56 19 ASP B C 1
ATOM 2840 O O . ASP B 1 19 ? -20.781 -39.344 -6.461 1 93.56 19 ASP B O 1
ATOM 2844 N N . TRP B 1 20 ? -18.734 -39.781 -5.684 1 93.31 20 TRP B N 1
ATOM 2845 C CA . TRP B 1 20 ? -19.25 -40.094 -4.355 1 93.31 20 TRP B CA 1
ATOM 2846 C C . TRP B 1 20 ? -19.922 -38.875 -3.73 1 93.31 20 TRP B C 1
ATOM 2848 O O . TRP B 1 20 ? -20.984 -39 -3.1 1 93.31 20 TRP B O 1
ATOM 2858 N N . LEU B 1 21 ? -19.344 -37.688 -3.891 1 91.69 21 LEU B N 1
ATOM 2859 C CA . LEU B 1 21 ? -19.875 -36.469 -3.311 1 91.69 21 LEU B CA 1
ATOM 2860 C C . LEU B 1 21 ? -21.203 -36.094 -3.945 1 91.69 21 LEU B C 1
ATOM 2862 O O . LEU B 1 21 ? -22 -35.375 -3.344 1 91.69 21 LEU B O 1
ATOM 2866 N N . GLN B 1 22 ? -21.391 -36.5 -5.133 1 89.81 22 GLN B N 1
ATOM 2867 C CA . GLN B 1 22 ? -22.609 -36.156 -5.855 1 89.81 22 GLN B CA 1
ATOM 2868 C C . GLN B 1 22 ? -23.734 -37.125 -5.547 1 89.81 22 GLN B C 1
ATOM 2870 O O . GLN B 1 22 ? -24.875 -36.906 -5.949 1 89.81 22 GLN B O 1
ATOM 2875 N N . THR B 1 23 ? -23.359 -38.188 -4.848 1 87 23 THR B N 1
ATOM 2876 C CA . THR B 1 23 ? -24.391 -39.156 -4.473 1 87 23 THR B CA 1
ATOM 2877 C C . THR B 1 23 ? -25.25 -38.594 -3.332 1 87 23 THR B C 1
ATOM 2879 O O . THR B 1 23 ? -24.797 -37.75 -2.551 1 87 23 THR B O 1
ATOM 2882 N N . ASP B 1 24 ? -26.484 -38.938 -3.34 1 77.44 24 ASP B N 1
ATOM 2883 C CA . ASP B 1 24 ? -27.422 -38.562 -2.291 1 77.44 24 ASP B CA 1
ATOM 2884 C C . ASP B 1 24 ? -26.938 -39.031 -0.92 1 77.44 24 ASP B C 1
ATOM 2886 O O . ASP B 1 24 ? -26.578 -40.188 -0.746 1 77.44 24 ASP B O 1
ATOM 2890 N N . PRO B 1 25 ? -26.781 -38.031 -0.09 1 71.5 25 PRO B N 1
ATOM 2891 C CA . PRO B 1 25 ? -26.312 -38.375 1.256 1 71.5 25 PRO B CA 1
ATOM 2892 C C . PRO B 1 25 ? -27.156 -39.469 1.898 1 71.5 25 PRO B C 1
ATOM 2894 O O . PRO B 1 25 ? -26.656 -40.219 2.756 1 71.5 25 PRO B O 1
ATOM 2897 N N . GLU B 1 26 ? -28.375 -39.469 1.503 1 75.88 26 GLU B N 1
ATOM 2898 C CA . GLU B 1 26 ? -29.281 -40.469 2.072 1 75.88 26 GLU B CA 1
ATOM 2899 C C . GLU B 1 26 ? -28.984 -41.844 1.522 1 75.88 26 GLU B C 1
ATOM 2901 O O . GLU B 1 26 ? -29.375 -42.875 2.113 1 75.88 26 GLU B O 1
ATOM 2906 N N . ASP B 1 27 ? -28.203 -41.812 0.403 1 71.25 27 ASP B N 1
ATOM 2907 C CA . ASP B 1 27 ? -27.828 -43.062 -0.216 1 71.25 27 ASP B CA 1
ATOM 2908 C C . ASP B 1 27 ? -26.625 -43.688 0.497 1 71.25 27 ASP B C 1
ATOM 2910 O O . ASP B 1 27 ? -25.734 -43 0.952 1 71.25 27 ASP B O 1
ATOM 2914 N N . ASP B 1 28 ? -26.734 -44.625 1.327 1 78.94 28 ASP B N 1
ATOM 2915 C CA . ASP B 1 28 ? -25.672 -45.344 2.039 1 78.94 28 ASP B CA 1
ATOM 2916 C C . ASP B 1 28 ? -24.594 -45.812 1.075 1 78.94 28 ASP B C 1
ATOM 2918 O O . ASP B 1 28 ? -24.125 -46.938 1.162 1 78.94 28 ASP B O 1
ATOM 2922 N N . THR B 1 29 ? -24.234 -44.938 0.041 1 85.62 29 THR B N 1
ATOM 2923 C CA . THR B 1 29 ? -23.141 -45.281 -0.86 1 85.62 29 THR B CA 1
ATOM 2924 C C . THR B 1 29 ? -21.812 -45.281 -0.116 1 85.62 29 THR B C 1
ATOM 2926 O O . THR B 1 29 ? -21.484 -44.344 0.585 1 85.62 29 THR B O 1
ATOM 2929 N N . PRO B 1 30 ? -21.156 -46.375 -0.209 1 90.19 30 PRO B N 1
ATOM 2930 C CA . PRO B 1 30 ? -19.891 -46.469 0.516 1 90.19 30 PRO B CA 1
ATOM 2931 C C . PRO B 1 30 ? -18.797 -45.562 -0.078 1 90.19 30 PRO B C 1
ATOM 2933 O O . PRO B 1 30 ? -18.859 -45.219 -1.264 1 90.19 30 PRO B O 1
ATOM 2936 N N . TRP B 1 31 ? -17.875 -45.188 0.723 1 92.44 31 TRP B N 1
ATOM 2937 C CA . TRP B 1 31 ? -16.688 -44.469 0.286 1 92.44 31 TRP B CA 1
ATOM 2938 C C . TRP B 1 31 ? -15.953 -45.219 -0.811 1 92.44 31 TRP B C 1
ATOM 2940 O O . TRP B 1 31 ? -15.828 -46.438 -0.756 1 92.44 31 TRP B O 1
ATOM 2950 N N . PRO B 1 32 ? -15.492 -44.5 -1.812 1 93.12 32 PRO B N 1
ATOM 2951 C CA . PRO B 1 32 ? -14.852 -45.156 -2.949 1 93.12 32 PRO B CA 1
ATOM 2952 C C . PRO B 1 32 ? -13.484 -45.75 -2.602 1 93.12 32 PRO B C 1
ATOM 2954 O O . PRO B 1 32 ? -12.883 -45.344 -1.598 1 93.12 32 PRO B O 1
ATOM 2957 N N . ASP B 1 33 ? -13.023 -46.656 -3.516 1 93.62 33 ASP B N 1
ATOM 2958 C CA . ASP B 1 33 ? -11.711 -47.281 -3.354 1 93.62 33 ASP B CA 1
ATOM 2959 C C . ASP B 1 33 ? -10.602 -46.312 -3.82 1 93.62 33 ASP B C 1
ATOM 2961 O O . ASP B 1 33 ? -10.203 -46.375 -4.988 1 93.62 33 ASP B O 1
ATOM 2965 N N . VAL B 1 34 ? -10.156 -45.562 -2.93 1 94.38 34 VAL B N 1
ATOM 2966 C CA . VAL B 1 34 ? -9.062 -44.625 -3.168 1 94.38 34 VAL B CA 1
ATOM 2967 C C . VAL B 1 34 ? -7.965 -44.844 -2.125 1 94.38 34 VAL B C 1
ATOM 2969 O O . VAL B 1 34 ? -8.195 -45.5 -1.102 1 94.38 34 VAL B O 1
ATOM 2972 N N . PRO B 1 35 ? -6.758 -44.406 -2.416 1 93.31 35 PRO B N 1
ATOM 2973 C CA . PRO B 1 35 ? -5.672 -44.562 -1.442 1 93.31 35 PRO B CA 1
ATOM 2974 C C . PRO B 1 35 ? -6.023 -44 -0.071 1 93.31 35 PRO B C 1
ATOM 2976 O O . PRO B 1 35 ? -6.836 -43.094 0.027 1 93.31 35 PRO B O 1
ATOM 2979 N N . MET B 1 36 ? -5.324 -44.469 0.892 1 90.69 36 MET B N 1
ATOM 2980 C CA . MET B 1 36 ? -5.617 -44.156 2.289 1 90.69 36 MET B CA 1
ATOM 2981 C C . MET B 1 36 ? -5.473 -42.688 2.557 1 90.69 36 MET B C 1
ATOM 2983 O O . MET B 1 36 ? -6.215 -42.125 3.361 1 90.69 36 MET B O 1
ATOM 2987 N N . ASP B 1 37 ? -4.582 -42.062 1.896 1 90.19 37 ASP B N 1
ATOM 2988 C CA . ASP B 1 37 ? -4.316 -40.656 2.119 1 90.19 37 ASP B CA 1
ATOM 2989 C C . ASP B 1 37 ? -5.535 -39.812 1.76 1 90.19 37 ASP B C 1
ATOM 2991 O O . ASP B 1 37 ? -5.777 -38.781 2.377 1 90.19 37 ASP B O 1
ATOM 2995 N N . TYR B 1 38 ? -6.266 -40.281 0.785 1 89.81 38 TYR B N 1
ATOM 2996 C CA . TYR B 1 38 ? -7.504 -39.594 0.42 1 89.81 38 TYR B CA 1
ATOM 2997 C C . TYR B 1 38 ? -8.609 -39.906 1.421 1 89.81 38 TYR B C 1
ATOM 2999 O O . TYR B 1 38 ? -9.422 -39.031 1.745 1 89.81 38 TYR B O 1
ATOM 3007 N N . THR B 1 39 ? -8.586 -41.094 1.9 1 88.75 39 THR B N 1
ATOM 3008 C CA . THR B 1 39 ? -9.617 -41.531 2.834 1 88.75 39 THR B CA 1
ATOM 3009 C C . THR B 1 39 ? -9.539 -40.719 4.133 1 88.75 39 THR B C 1
ATOM 3011 O O . THR B 1 39 ? -10.57 -40.375 4.719 1 88.75 39 THR B O 1
ATOM 3014 N N . LYS B 1 40 ? -8.359 -40.469 4.496 1 88.88 40 LYS B N 1
ATOM 3015 C CA . LYS B 1 40 ? -8.156 -39.688 5.719 1 88.88 40 LYS B CA 1
ATOM 3016 C C . LYS B 1 40 ? -8.758 -38.281 5.59 1 88.88 40 LYS B C 1
ATOM 3018 O O . LYS B 1 40 ? -9.023 -37.625 6.594 1 88.88 40 LYS B O 1
ATOM 3023 N N . LEU B 1 41 ? -8.961 -37.875 4.363 1 88.06 41 LEU B N 1
ATOM 3024 C CA . LEU B 1 41 ? -9.43 -36.531 4.102 1 88.06 41 LEU B CA 1
ATOM 3025 C C . LEU B 1 41 ? -10.898 -36.531 3.688 1 88.06 41 LEU B C 1
ATOM 3027 O O . LEU B 1 41 ? -11.414 -35.531 3.176 1 88.06 41 LEU B O 1
ATOM 3031 N N . LYS B 1 42 ? -11.594 -37.531 3.945 1 86.62 42 LYS B N 1
ATOM 3032 C CA . LYS B 1 42 ? -12.93 -37.812 3.434 1 86.62 42 LYS B CA 1
ATOM 3033 C C . LYS B 1 42 ? -13.906 -36.688 3.816 1 86.62 42 LYS B C 1
ATOM 3035 O O . LYS B 1 42 ? -14.773 -36.312 3.02 1 86.62 42 LYS B O 1
ATOM 3040 N N . THR B 1 43 ? -13.711 -36.094 4.957 1 83.56 43 THR B N 1
ATOM 3041 C CA . THR B 1 43 ? -14.688 -35.156 5.461 1 83.56 43 THR B CA 1
ATOM 3042 C C . THR B 1 43 ? -14.344 -33.719 4.992 1 83.56 43 THR B C 1
ATOM 3044 O O . THR B 1 43 ? -15.117 -32.812 5.219 1 83.56 43 THR B O 1
ATOM 3047 N N . GLU B 1 44 ? -13.234 -33.656 4.301 1 87.25 44 GLU B N 1
ATOM 3048 C CA . GLU B 1 44 ? -12.75 -32.312 3.99 1 87.25 44 GLU B CA 1
ATOM 3049 C C . GLU B 1 44 ? -13.055 -31.922 2.545 1 87.25 44 GLU B C 1
ATOM 3051 O O . GLU B 1 44 ? -12.883 -30.781 2.148 1 87.25 44 GLU B O 1
ATOM 3056 N N . PHE B 1 45 ? -13.57 -32.875 1.79 1 89 45 PHE B N 1
ATOM 3057 C CA . PHE B 1 45 ? -13.797 -32.625 0.369 1 89 45 PHE B CA 1
ATOM 3058 C C . PHE B 1 45 ? -15.125 -31.922 0.141 1 89 45 PHE B C 1
ATOM 3060 O O . PHE B 1 45 ? -16.094 -32.156 0.872 1 89 45 PHE B O 1
ATOM 3067 N N . THR B 1 46 ? -15.102 -31.047 -0.851 1 88.19 46 THR B N 1
ATOM 3068 C CA . THR B 1 46 ? -16.344 -30.391 -1.242 1 88.19 46 THR B CA 1
ATOM 3069 C C . THR B 1 46 ? -16.297 -30 -2.719 1 88.19 46 THR B C 1
ATOM 3071 O O . THR B 1 46 ? -15.227 -29.844 -3.297 1 88.19 46 THR B O 1
ATOM 3074 N N . LEU B 1 47 ? -17.484 -30 -3.312 1 88.38 47 LEU B N 1
ATOM 3075 C CA . LEU B 1 47 ? -17.625 -29.531 -4.688 1 88.38 47 LEU B CA 1
ATOM 3076 C C . LEU B 1 47 ? -18.219 -28.125 -4.727 1 88.38 47 LEU B C 1
ATOM 3078 O O . LEU B 1 47 ? -19.156 -27.812 -3.99 1 88.38 47 LEU B O 1
ATOM 3082 N N . ASN B 1 48 ? -17.562 -27.328 -5.543 1 82.56 48 ASN B N 1
ATOM 3083 C CA . ASN B 1 48 ? -18.156 -26 -5.68 1 82.56 48 ASN B CA 1
ATOM 3084 C C . ASN B 1 48 ? -19.25 -25.984 -6.738 1 82.56 48 ASN B C 1
ATOM 3086 O O . ASN B 1 48 ? -19.594 -27.031 -7.301 1 82.56 48 ASN B O 1
ATOM 3090 N N . ARG B 1 49 ? -19.797 -24.781 -6.992 1 77.38 49 ARG B N 1
ATOM 3091 C CA . ARG B 1 49 ? -20.938 -24.641 -7.891 1 77.38 49 ARG B CA 1
ATOM 3092 C C . ARG B 1 49 ? -20.562 -25.031 -9.32 1 77.38 49 ARG B C 1
ATOM 3094 O O . ARG B 1 49 ? -21.406 -25.5 -10.086 1 77.38 49 ARG B O 1
ATOM 3101 N N . ASP B 1 50 ? -19.297 -24.953 -9.695 1 78.19 50 ASP B N 1
ATOM 3102 C CA . ASP B 1 50 ? -18.828 -25.25 -11.039 1 78.19 50 ASP B CA 1
ATOM 3103 C C . ASP B 1 50 ? -18.406 -26.719 -11.156 1 78.19 50 ASP B C 1
ATOM 3105 O O . ASP B 1 50 ? -17.938 -27.156 -12.211 1 78.19 50 ASP B O 1
ATOM 3109 N N . GLY B 1 51 ? -18.547 -27.375 -10.078 1 85.69 51 GLY B N 1
ATOM 3110 C CA . GLY B 1 51 ? -18.234 -28.797 -10.094 1 85.69 51 GLY B CA 1
ATOM 3111 C C . GLY B 1 51 ? -16.766 -29.078 -9.844 1 85.69 51 GLY B C 1
ATOM 3112 O O . GLY B 1 51 ? -16.297 -30.203 -10.086 1 85.69 51 GLY B O 1
ATOM 3113 N N . VAL B 1 52 ? -16.094 -28.078 -9.375 1 89.31 52 VAL B N 1
ATOM 3114 C CA . VAL B 1 52 ? -14.672 -28.266 -9.102 1 89.31 52 VAL B CA 1
ATOM 3115 C C . VAL B 1 52 ? -14.477 -28.797 -7.684 1 89.31 52 VAL B C 1
ATOM 3117 O O . VAL B 1 52 ? -15.125 -28.328 -6.746 1 89.31 52 VAL B O 1
ATOM 3120 N N . LEU B 1 53 ? -13.594 -29.781 -7.559 1 92.19 53 LEU B N 1
ATOM 3121 C CA . LEU B 1 53 ? -13.344 -30.406 -6.266 1 92.19 53 LEU B CA 1
ATOM 3122 C C . LEU B 1 53 ? -12.367 -29.578 -5.438 1 92.19 53 LEU B C 1
ATOM 3124 O O . LEU B 1 53 ? -11.273 -29.25 -5.906 1 92.19 53 LEU B O 1
ATOM 3128 N N . PHE B 1 54 ? -12.773 -29.25 -4.258 1 89.5 54 PHE B N 1
ATOM 3129 C CA . PHE B 1 54 ? -11.961 -28.516 -3.301 1 89.5 54 PHE B CA 1
ATOM 3130 C C . PHE B 1 54 ? -11.734 -29.328 -2.031 1 89.5 54 PHE B C 1
ATOM 3132 O O . PHE B 1 54 ? -12.391 -30.344 -1.824 1 89.5 54 PHE B O 1
ATOM 3139 N N . ILE B 1 55 ? -10.766 -28.906 -1.311 1 88.44 55 ILE B N 1
ATOM 3140 C CA . ILE B 1 55 ? -10.539 -29.453 0.021 1 88.44 55 ILE B CA 1
ATOM 3141 C C . ILE B 1 55 ? -10.43 -28.312 1.037 1 88.44 55 ILE B C 1
ATOM 3143 O O . ILE B 1 55 ? -9.852 -27.266 0.743 1 88.44 55 ILE B O 1
ATOM 3147 N N . PHE B 1 56 ? -11.07 -28.578 2.104 1 82.19 56 PHE B N 1
ATOM 3148 C CA . PHE B 1 56 ? -10.914 -27.641 3.207 1 82.19 56 PHE B CA 1
ATOM 3149 C C . PHE B 1 56 ? -9.703 -28 4.059 1 82.19 56 PHE B C 1
ATOM 3151 O O . PHE B 1 56 ? -9.688 -29.031 4.719 1 82.19 56 PHE B O 1
ATOM 3158 N N . ALA B 1 57 ? -8.703 -27.359 3.885 1 70.62 57 ALA B N 1
ATOM 3159 C CA . ALA B 1 57 ? -7.48 -27.578 4.656 1 70.62 57 ALA B CA 1
ATOM 3160 C C . ALA B 1 57 ? -7.027 -26.281 5.332 1 70.62 57 ALA B C 1
ATOM 3162 O O . ALA B 1 57 ? -6.328 -25.469 4.723 1 70.62 57 ALA B O 1
ATOM 3163 N N . PRO B 1 58 ? -7.621 -26.031 6.582 1 58.44 58 PRO B N 1
ATOM 3164 C CA . PRO B 1 58 ? -7.254 -24.766 7.23 1 58.44 58 PRO B CA 1
ATOM 3165 C C . PRO B 1 58 ? -5.75 -24.641 7.461 1 58.44 58 PRO B C 1
ATOM 3167 O O . PRO B 1 58 ? -5.055 -25.641 7.602 1 58.44 58 PRO B O 1
ATOM 3170 N N . PHE B 1 59 ? -5.262 -23.594 7.047 1 53.31 59 PHE B N 1
ATOM 3171 C CA . PHE B 1 59 ? -3.883 -23.266 7.383 1 53.31 59 PHE B CA 1
ATOM 3172 C C . PHE B 1 59 ? -3.666 -23.328 8.891 1 53.31 59 PHE B C 1
ATOM 3174 O O . PHE B 1 59 ? -4.457 -22.781 9.656 1 53.31 59 PHE B O 1
ATOM 3181 N N . LYS B 1 60 ? -3.268 -24.547 9.445 1 43.75 60 LYS B N 1
ATOM 3182 C CA . LYS B 1 60 ? -2.928 -24.422 10.859 1 43.75 60 LYS B CA 1
ATOM 3183 C C . LYS B 1 60 ? -2.037 -23.203 11.094 1 43.75 60 LYS B C 1
ATOM 3185 O O . LYS B 1 60 ? -0.81 -23.312 11.062 1 43.75 60 LYS B O 1
ATOM 3190 N N . SER B 1 61 ? -2.188 -22.188 10.32 1 40.62 61 SER B N 1
ATOM 3191 C CA . SER B 1 61 ? -1.303 -21.156 10.836 1 40.62 61 SER B CA 1
ATOM 3192 C C . SER B 1 61 ? -1.768 -20.656 12.203 1 40.62 61 SER B C 1
ATOM 3194 O O . SER B 1 61 ? -2.961 -20.703 12.508 1 40.62 61 SER B O 1
ATOM 3196 N N . ASP B 1 62 ? -0.981 -20.875 13.188 1 38.72 62 ASP B N 1
ATOM 3197 C CA . ASP B 1 62 ? -1.203 -20.328 14.523 1 38.72 62 ASP B CA 1
ATOM 3198 C C . ASP B 1 62 ? -1.858 -18.953 14.445 1 38.72 62 ASP B C 1
ATOM 3200 O O . ASP B 1 62 ? -2.182 -18.359 15.477 1 38.72 62 ASP B O 1
ATOM 3204 N N . ILE B 1 63 ? -1.607 -18.234 13.438 1 35.25 63 ILE B N 1
ATOM 3205 C CA . ILE B 1 63 ? -2.152 -16.875 13.539 1 35.25 63 ILE B CA 1
ATOM 3206 C C . ILE B 1 63 ? -3.604 -16.875 13.062 1 35.25 63 ILE B C 1
ATOM 3208 O O . ILE B 1 63 ? -3.883 -17.156 11.898 1 35.25 63 ILE B O 1
ATOM 3212 N N . TYR B 1 64 ? -4.598 -17.125 13.898 1 33.78 64 TYR B N 1
ATOM 3213 C CA . TYR B 1 64 ? -6.055 -17.094 13.836 1 33.78 64 TYR B CA 1
ATOM 3214 C C . TYR B 1 64 ? -6.543 -15.844 13.117 1 33.78 64 TYR B C 1
ATOM 3216 O O . TYR B 1 64 ? -6.758 -14.797 13.742 1 33.78 64 TYR B O 1
ATOM 3224 N N . LEU B 1 65 ? -5.973 -15.281 12.086 1 35.78 65 LEU B N 1
ATOM 3225 C CA . LEU B 1 65 ? -6.742 -14.109 11.68 1 35.78 65 LEU B CA 1
ATOM 3226 C C . LEU B 1 65 ? -8.039 -14.523 10.984 1 35.78 65 LEU B C 1
ATOM 3228 O O . LEU B 1 65 ? -8.016 -15.32 10.047 1 35.78 65 LEU B O 1
ATOM 3232 N N . GLU B 1 66 ? -9.148 -14.594 11.562 1 34.41 66 GLU B N 1
ATOM 3233 C CA . GLU B 1 66 ? -10.531 -14.852 11.172 1 34.41 66 GLU B CA 1
ATOM 3234 C C . GLU B 1 66 ? -10.805 -14.375 9.75 1 34.41 66 GLU B C 1
ATOM 3236 O O . GLU B 1 66 ? -11.516 -15.031 8.992 1 34.41 66 GLU B O 1
ATOM 3241 N N . ASP B 1 67 ? -10.641 -13.07 9.461 1 34.78 67 ASP B N 1
ATOM 3242 C CA . ASP B 1 67 ? -11.336 -12.391 8.367 1 34.78 67 ASP B CA 1
ATOM 3243 C C . ASP B 1 67 ? -10.672 -12.695 7.027 1 34.78 67 ASP B C 1
ATOM 3245 O O . ASP B 1 67 ? -10.859 -11.953 6.059 1 34.78 67 ASP B O 1
ATOM 3249 N N . VAL B 1 68 ? -9.594 -13.422 7.035 1 36.31 68 VAL B N 1
ATOM 3250 C CA . VAL B 1 68 ? -8.984 -13.469 5.711 1 36.31 68 VAL B CA 1
ATOM 3251 C C . VAL B 1 68 ? -9.953 -14.094 4.711 1 36.31 68 VAL B C 1
ATOM 3253 O O . VAL B 1 68 ? -10.492 -15.172 4.957 1 36.31 68 VAL B O 1
ATOM 3256 N N . ASP B 1 69 ? -10.562 -13.461 3.977 1 38.16 69 ASP B N 1
ATOM 3257 C CA . ASP B 1 69 ? -11.414 -13.898 2.877 1 38.16 69 ASP B CA 1
ATOM 3258 C C . ASP B 1 69 ? -10.969 -15.266 2.359 1 38.16 69 ASP B C 1
ATOM 3260 O O . ASP B 1 69 ? -11.797 -16.078 1.926 1 38.16 69 ASP B O 1
ATOM 3264 N N . ASN B 1 70 ? -9.75 -15.422 1.966 1 42.25 70 ASN B N 1
ATOM 3265 C CA . ASN B 1 70 ? -9.398 -16.781 1.573 1 42.25 70 ASN B CA 1
ATOM 3266 C C . ASN B 1 70 ? -9.359 -17.719 2.775 1 42.25 70 ASN B C 1
ATOM 3268 O O . ASN B 1 70 ? -8.406 -18.484 2.947 1 42.25 70 ASN B O 1
ATOM 3272 N N . ALA B 1 71 ? -9.773 -17.203 3.846 1 40.91 71 ALA B N 1
ATOM 3273 C CA . ALA B 1 71 ? -9.93 -18.031 5.043 1 40.91 71 ALA B CA 1
ATOM 3274 C C . ALA B 1 71 ? -10.531 -19.391 4.695 1 40.91 71 ALA B C 1
ATOM 3276 O O . ALA B 1 71 ? -10.648 -20.25 5.562 1 40.91 71 ALA B O 1
ATOM 3277 N N . ALA B 1 72 ? -11.383 -19.297 3.719 1 50.28 72 ALA B N 1
ATOM 3278 C CA . ALA B 1 72 ? -12.203 -20.5 3.781 1 50.28 72 ALA B CA 1
ATOM 3279 C C . ALA B 1 72 ? -11.328 -21.766 3.803 1 50.28 72 ALA B C 1
ATOM 3281 O O . ALA B 1 72 ? -11.805 -22.844 4.152 1 50.28 72 ALA B O 1
ATOM 3282 N N . GLY B 1 73 ? -10.055 -21.547 3.809 1 64.44 73 GLY B N 1
ATOM 3283 C CA . GLY B 1 73 ? -9.281 -22.781 3.91 1 64.44 73 GLY B CA 1
ATOM 3284 C C . GLY B 1 73 ? -9.516 -23.734 2.75 1 64.44 73 GLY B C 1
ATOM 3285 O O . GLY B 1 73 ? -9.102 -24.891 2.797 1 64.44 73 GLY B O 1
ATOM 3286 N N . LEU B 1 74 ? -10.203 -23.172 1.67 1 77.38 74 LEU B N 1
ATOM 3287 C CA . LEU B 1 74 ? -10.523 -24.047 0.547 1 77.38 74 LEU B CA 1
ATOM 3288 C C . LEU B 1 74 ? -9.398 -24.031 -0.484 1 77.38 74 LEU B C 1
ATOM 3290 O O . LEU B 1 74 ? -8.922 -22.969 -0.882 1 77.38 74 LEU B O 1
ATOM 3294 N N . LYS B 1 75 ? -8.969 -25.141 -0.846 1 86.94 75 LYS B N 1
ATOM 3295 C CA . LYS B 1 75 ? -7.93 -25.344 -1.848 1 86.94 75 LYS B CA 1
ATOM 3296 C C . LYS B 1 75 ? -8.414 -26.25 -2.971 1 86.94 75 LYS B C 1
ATOM 3298 O O . LYS B 1 75 ? -9.18 -27.203 -2.732 1 86.94 75 LYS B O 1
ATOM 3303 N N . ILE B 1 76 ? -7.953 -25.969 -4.109 1 89.38 76 ILE B N 1
ATOM 3304 C CA . ILE B 1 76 ? -8.305 -26.812 -5.238 1 89.38 76 ILE B CA 1
ATOM 3305 C C . ILE B 1 76 ? -7.539 -28.141 -5.148 1 89.38 76 ILE B C 1
ATOM 3307 O O . ILE B 1 76 ? -6.324 -28.141 -4.93 1 89.38 76 ILE B O 1
ATOM 3311 N N . MET B 1 77 ? -8.312 -29.188 -5.234 1 92.25 77 MET B N 1
ATOM 3312 C CA . MET B 1 77 ? -7.652 -30.484 -5.391 1 92.25 77 MET B CA 1
ATOM 3313 C C . MET B 1 77 ? -7.074 -30.625 -6.793 1 92.25 77 MET B C 1
ATOM 3315 O O . MET B 1 77 ? -7.816 -30.766 -7.766 1 92.25 77 MET B O 1
ATOM 3319 N N . VAL B 1 78 ? -5.762 -30.688 -6.867 1 94.5 78 VAL B N 1
ATOM 3320 C CA . VAL B 1 78 ? -5.105 -30.641 -8.164 1 94.5 78 VAL B CA 1
ATOM 3321 C C . VAL B 1 78 ? -4.895 -32.062 -8.695 1 94.5 78 VAL B C 1
ATOM 3323 O O . VAL B 1 78 ? -4.27 -32.906 -8.031 1 94.5 78 VAL B O 1
ATOM 3326 N N . PRO B 1 79 ? -5.465 -32.312 -9.844 1 96 79 PRO B N 1
ATOM 3327 C CA . PRO B 1 79 ? -5.199 -33.625 -10.453 1 96 79 PRO B CA 1
ATOM 3328 C C . PRO B 1 79 ? -3.742 -33.781 -10.875 1 96 79 PRO B C 1
ATOM 3330 O O . PRO B 1 79 ? -3.025 -32.812 -11.039 1 96 79 PRO B O 1
ATOM 3333 N N . LYS B 1 80 ? -3.344 -35 -11.023 1 95.62 80 LYS B N 1
ATOM 3334 C CA . LYS B 1 80 ? -1.955 -35.312 -11.336 1 95.62 80 LYS B CA 1
ATOM 3335 C C . LYS B 1 80 ? -1.494 -34.594 -12.602 1 95.62 80 LYS B C 1
ATOM 3337 O O . LYS B 1 80 ? -0.375 -34.094 -12.656 1 95.62 80 LYS B O 1
ATOM 3342 N N . SER B 1 81 ? -2.322 -34.438 -13.555 1 94.81 81 SER B N 1
ATOM 3343 C CA . SER B 1 81 ? -1.98 -33.906 -14.867 1 94.81 81 SER B CA 1
ATOM 3344 C C . SER B 1 81 ? -1.673 -32.406 -14.773 1 94.81 81 SER B C 1
ATOM 3346 O O . SER B 1 81 ? -1.038 -31.844 -15.672 1 94.81 81 SER B O 1
ATOM 3348 N N . LEU B 1 82 ? -2.123 -31.734 -13.703 1 93.56 82 LEU B N 1
ATOM 3349 C CA . LEU B 1 82 ? -1.984 -30.281 -13.625 1 93.56 82 LEU B CA 1
ATOM 3350 C C . LEU B 1 82 ? -0.992 -29.891 -12.539 1 93.56 82 LEU B C 1
ATOM 3352 O O . LEU B 1 82 ? -0.731 -28.703 -12.328 1 93.56 82 LEU B O 1
ATOM 3356 N N . GLN B 1 83 ? -0.432 -30.875 -11.883 1 94.56 83 GLN B N 1
ATOM 3357 C CA . GLN B 1 83 ? 0.417 -30.594 -10.727 1 94.56 83 GLN B CA 1
ATOM 3358 C C . GLN B 1 83 ? 1.678 -29.844 -11.148 1 94.56 83 GLN B C 1
ATOM 3360 O O . GLN B 1 83 ? 2.061 -28.859 -10.508 1 94.56 83 GLN B O 1
ATOM 3365 N N . ASP B 1 84 ? 2.289 -30.219 -12.219 1 93.75 84 ASP B N 1
ATOM 3366 C CA . ASP B 1 84 ? 3.488 -29.531 -12.695 1 93.75 84 ASP B CA 1
ATOM 3367 C C . ASP B 1 84 ? 3.182 -28.094 -13.094 1 93.75 84 ASP B C 1
ATOM 3369 O O . ASP B 1 84 ? 3.992 -27.203 -12.867 1 93.75 84 ASP B O 1
ATOM 3373 N N . LYS B 1 85 ? 2.105 -27.969 -13.695 1 91 85 LYS B N 1
ATOM 3374 C CA . LYS B 1 85 ? 1.696 -26.625 -14.094 1 91 85 LYS B CA 1
ATOM 3375 C C . LYS B 1 85 ? 1.496 -25.734 -12.875 1 91 85 LYS B C 1
ATOM 3377 O O . LYS B 1 85 ? 1.904 -24.562 -12.875 1 91 85 LYS B O 1
ATOM 3382 N N . CYS B 1 86 ? 0.855 -26.25 -11.844 1 91.5 86 CYS B N 1
ATOM 3383 C CA . CYS B 1 86 ? 0.643 -25.484 -10.617 1 91.5 86 CYS B CA 1
ATOM 3384 C C . CYS B 1 86 ? 1.97 -25.141 -9.953 1 91.5 86 CYS B C 1
ATOM 3386 O O . CYS B 1 86 ? 2.146 -24.031 -9.461 1 91.5 86 CYS B O 1
ATOM 3388 N N . LEU B 1 87 ? 2.883 -26.078 -9.977 1 94.44 87 LEU B N 1
ATOM 3389 C CA . LEU B 1 87 ? 4.199 -25.828 -9.398 1 94.44 87 LEU B CA 1
ATOM 3390 C C . LEU B 1 87 ? 4.938 -24.75 -10.164 1 94.44 87 LEU B C 1
ATOM 3392 O O . LEU B 1 87 ? 5.574 -23.875 -9.562 1 94.44 87 LEU B O 1
ATOM 3396 N N . ALA B 1 88 ? 4.859 -24.812 -11.43 1 92.25 88 ALA B N 1
ATOM 3397 C CA . ALA B 1 88 ? 5.492 -23.781 -12.266 1 92.25 88 ALA B CA 1
ATOM 3398 C C . ALA B 1 88 ? 4.91 -22.406 -11.969 1 92.25 88 ALA B C 1
ATOM 3400 O O . ALA B 1 88 ? 5.645 -21.422 -11.891 1 92.25 88 ALA B O 1
ATOM 3401 N N . LEU B 1 89 ? 3.67 -22.375 -11.75 1 88.75 89 LEU B N 1
ATOM 3402 C CA . LEU B 1 89 ? 2.965 -21.125 -11.484 1 88.75 89 LEU B CA 1
ATOM 3403 C C . LEU B 1 89 ? 3.477 -20.469 -10.203 1 88.75 89 LEU B C 1
ATOM 3405 O O . LEU B 1 89 ? 3.631 -19.25 -10.141 1 88.75 89 LEU B O 1
ATOM 3409 N N . VAL B 1 90 ? 3.75 -21.266 -9.258 1 91.62 90 VAL B N 1
ATOM 3410 C CA . VAL B 1 90 ? 4.074 -20.703 -7.945 1 91.62 90 VAL B CA 1
ATOM 3411 C C . VAL B 1 90 ? 5.59 -20.641 -7.777 1 91.62 90 VAL B C 1
ATOM 3413 O O . VAL B 1 90 ? 6.082 -20.188 -6.734 1 91.62 90 VAL B O 1
ATOM 3416 N N . HIS B 1 91 ? 6.371 -21.031 -8.797 1 93 91 HIS B N 1
ATOM 3417 C CA . HIS B 1 91 ? 7.824 -21.031 -8.672 1 93 91 HIS B CA 1
ATOM 3418 C C . HIS B 1 91 ? 8.477 -20.281 -9.82 1 93 91 HIS B C 1
ATOM 3420 O O . HIS B 1 91 ? 9.266 -19.359 -9.602 1 93 91 HIS B O 1
ATOM 3426 N N . ASP B 1 92 ? 8.102 -20.578 -10.992 1 90.75 92 ASP B N 1
ATOM 3427 C CA . ASP B 1 92 ? 8.914 -20.266 -12.164 1 90.75 92 ASP B CA 1
ATOM 3428 C C . ASP B 1 92 ? 8.633 -18.859 -12.688 1 90.75 92 ASP B C 1
ATOM 3430 O O . ASP B 1 92 ? 9.461 -18.281 -13.391 1 90.75 92 ASP B O 1
ATOM 3434 N N . TYR B 1 93 ? 7.539 -18.328 -12.414 1 87.75 93 TYR B N 1
ATOM 3435 C CA . TYR B 1 93 ? 7.18 -17.016 -12.93 1 87.75 93 TYR B CA 1
ATOM 3436 C C . TYR B 1 93 ? 7.883 -15.914 -12.148 1 87.75 93 TYR B C 1
ATOM 3438 O O . TYR B 1 93 ? 8.266 -16.109 -10.992 1 87.75 93 TYR B O 1
ATOM 3446 N N . SER B 1 94 ? 8.039 -14.781 -12.805 1 86.94 94 SER B N 1
ATOM 3447 C CA . SER B 1 94 ? 8.734 -13.672 -12.164 1 86.94 94 SER B CA 1
ATOM 3448 C C . SER B 1 94 ? 7.98 -13.188 -10.93 1 86.94 94 SER B C 1
ATOM 3450 O O . SER B 1 94 ? 8.594 -12.766 -9.945 1 86.94 94 SER B O 1
ATOM 3452 N N . SER B 1 95 ? 6.664 -13.312 -10.984 1 88.12 95 SER B N 1
ATOM 3453 C CA . SER B 1 95 ? 5.859 -12.906 -9.844 1 88.12 95 SER B CA 1
ATOM 3454 C C . SER B 1 95 ? 5.98 -13.906 -8.695 1 88.12 95 SER B C 1
ATOM 3456 O O . SER B 1 95 ? 5.543 -13.625 -7.574 1 88.12 95 SER B O 1
ATOM 3458 N N . SER B 1 96 ? 6.609 -15.039 -8.977 1 90.31 96 SER B N 1
ATOM 3459 C CA . SER B 1 96 ? 6.805 -16.031 -7.934 1 90.31 96 SER B CA 1
ATOM 3460 C C . SER B 1 96 ? 8.266 -16.094 -7.496 1 90.31 96 SER B C 1
ATOM 3462 O O . SER B 1 96 ? 8.586 -16.688 -6.465 1 90.31 96 SER B O 1
ATOM 3464 N N . GLY B 1 97 ? 9.211 -15.688 -8.258 1 89.75 97 GLY B N 1
ATOM 3465 C CA . GLY B 1 97 ? 10.539 -15.266 -7.852 1 89.75 97 GLY B CA 1
ATOM 3466 C C . GLY B 1 97 ? 11.508 -16.422 -7.664 1 89.75 97 GLY B C 1
ATOM 3467 O O . GLY B 1 97 ? 12.609 -16.234 -7.141 1 89.75 97 GLY B O 1
ATOM 3468 N N . HIS B 1 98 ? 11.055 -17.656 -7.926 1 92.06 98 HIS B N 1
ATOM 3469 C CA . HIS B 1 98 ? 11.922 -18.828 -7.793 1 92.06 98 HIS B CA 1
ATOM 3470 C C . HIS B 1 98 ? 12.391 -19 -6.352 1 92.06 98 HIS B C 1
ATOM 3472 O O . HIS B 1 98 ? 13.578 -19.25 -6.105 1 92.06 98 HIS B O 1
ATOM 3478 N N . GLY B 1 99 ? 11.492 -18.891 -5.477 1 91 99 GLY B N 1
ATOM 3479 C CA . GLY B 1 99 ? 11.812 -19.078 -4.07 1 91 99 GLY B CA 1
ATOM 3480 C C . GLY B 1 99 ? 12.211 -20.5 -3.732 1 91 99 GLY B C 1
ATOM 3481 O O . GLY B 1 99 ? 12.008 -21.422 -4.531 1 91 99 GLY B O 1
ATOM 3482 N N . GLY B 1 100 ? 12.766 -20.688 -2.557 1 91.19 100 GLY B N 1
ATOM 3483 C CA . GLY B 1 100 ? 13.133 -22 -2.092 1 91.19 100 GLY B CA 1
ATOM 3484 C C . GLY B 1 100 ? 11.938 -22.922 -1.876 1 91.19 100 GLY B C 1
ATOM 3485 O O . GLY B 1 100 ? 10.797 -22.531 -2.129 1 91.19 100 GLY B O 1
ATOM 3486 N N . GLY B 1 101 ? 12.266 -24.125 -1.482 1 91.5 101 GLY B N 1
ATOM 3487 C CA . GLY B 1 101 ? 11.219 -25.125 -1.331 1 91.5 101 GLY B CA 1
ATOM 3488 C C . GLY B 1 101 ? 10.117 -24.703 -0.383 1 91.5 101 GLY B C 1
ATOM 3489 O O . GLY B 1 101 ? 8.93 -24.828 -0.701 1 91.5 101 GLY B O 1
ATOM 3490 N N . ASP B 1 102 ? 10.461 -24.172 0.733 1 89.75 102 ASP B N 1
ATOM 3491 C CA . ASP B 1 102 ? 9.477 -23.766 1.734 1 89.75 102 ASP B CA 1
ATOM 3492 C C . ASP B 1 102 ? 8.633 -22.594 1.24 1 89.75 102 ASP B C 1
ATOM 3494 O O . ASP B 1 102 ? 7.41 -22.594 1.394 1 89.75 102 ASP B O 1
ATOM 3498 N N . VAL B 1 103 ? 9.234 -21.672 0.619 1 90.88 103 VAL B N 1
ATOM 3499 C CA . VAL B 1 103 ? 8.547 -20.5 0.104 1 90.88 103 VAL B CA 1
ATOM 3500 C C . VAL B 1 103 ? 7.586 -20.906 -1.012 1 90.88 103 VAL B C 1
ATOM 3502 O O . VAL B 1 103 ? 6.434 -20.469 -1.038 1 90.88 103 VAL B O 1
ATOM 3505 N N . THR B 1 104 ? 8.078 -21.734 -1.846 1 93 104 THR B N 1
ATOM 3506 C CA . THR B 1 104 ? 7.266 -22.203 -2.957 1 93 104 THR B CA 1
ATOM 3507 C C . THR B 1 104 ? 6.074 -23.016 -2.449 1 93 104 THR B C 1
ATOM 3509 O O . THR B 1 104 ? 4.953 -22.859 -2.941 1 93 104 THR B O 1
ATOM 3512 N N . PHE B 1 105 ? 6.328 -23.781 -1.433 1 92.19 105 PHE B N 1
ATOM 3513 C CA . PHE B 1 105 ? 5.246 -24.594 -0.87 1 92.19 105 PHE B CA 1
ATOM 3514 C C . PHE B 1 105 ? 4.199 -23.703 -0.213 1 92.19 105 PHE B C 1
ATOM 3516 O O . PHE B 1 105 ? 2.996 -23.938 -0.356 1 92.19 105 PHE B O 1
ATOM 3523 N N . GLU B 1 106 ? 4.645 -22.766 0.47 1 89.06 106 GLU B N 1
ATOM 3524 C CA . GLU B 1 106 ? 3.713 -21.844 1.116 1 89.06 106 GLU B CA 1
ATOM 3525 C C . GLU B 1 106 ? 2.832 -21.141 0.089 1 89.06 106 GLU B C 1
ATOM 3527 O O . GLU B 1 106 ? 1.638 -20.938 0.32 1 89.06 106 GLU B O 1
ATOM 3532 N N . ARG B 1 107 ? 3.422 -20.781 -1.023 1 88.62 107 ARG B N 1
ATOM 3533 C CA . ARG B 1 107 ? 2.648 -20.172 -2.1 1 88.62 107 ARG B CA 1
ATOM 3534 C C . ARG B 1 107 ? 1.645 -21.172 -2.68 1 88.62 107 ARG B C 1
ATOM 3536 O O . ARG B 1 107 ? 0.49 -20.812 -2.93 1 88.62 107 ARG B O 1
ATOM 3543 N N . LEU B 1 108 ? 2.086 -22.344 -2.82 1 89.88 108 LEU B N 1
ATOM 3544 C CA . LEU B 1 108 ? 1.263 -23.375 -3.422 1 89.88 108 LEU B CA 1
ATOM 3545 C C . LEU B 1 108 ? 0.036 -23.672 -2.562 1 89.88 108 LEU B C 1
ATOM 3547 O O . LEU B 1 108 ? -1.081 -23.75 -3.076 1 89.88 108 LEU B O 1
ATOM 3551 N N . ARG B 1 109 ? 0.233 -23.781 -1.341 1 87.88 109 ARG B N 1
ATOM 3552 C CA . ARG B 1 109 ? -0.81 -24.297 -0.459 1 87.88 109 ARG B CA 1
ATOM 3553 C C . ARG B 1 109 ? -1.874 -23.234 -0.193 1 87.88 109 ARG B C 1
ATOM 3555 O O . ARG B 1 109 ? -2.857 -23.5 0.503 1 87.88 109 ARG B O 1
ATOM 3562 N N . ARG B 1 110 ? -1.621 -22.094 -0.682 1 83.06 110 ARG B N 1
ATOM 3563 C CA . ARG B 1 110 ? -2.639 -21.062 -0.552 1 83.06 110 ARG B CA 1
ATOM 3564 C C . ARG B 1 110 ? -3.844 -21.359 -1.438 1 83.06 110 ARG B C 1
ATOM 3566 O O . ARG B 1 110 ? -4.969 -20.969 -1.119 1 83.06 110 ARG B O 1
ATOM 3573 N N . SER B 1 111 ? -3.578 -22.125 -2.508 1 83.81 111 SER B N 1
ATOM 3574 C CA . SER B 1 111 ? -4.676 -22.281 -3.457 1 83.81 111 SER B CA 1
ATOM 3575 C C . SER B 1 111 ? -4.805 -23.75 -3.896 1 83.81 111 SER B C 1
ATOM 3577 O O . SER B 1 111 ? -5.84 -24.141 -4.43 1 83.81 111 SER B O 1
ATOM 3579 N N . PHE B 1 112 ? -3.756 -24.453 -3.646 1 88.88 112 PHE B N 1
ATOM 3580 C CA . PHE B 1 112 ? -3.723 -25.781 -4.238 1 88.88 112 PHE B CA 1
ATOM 3581 C C . PHE B 1 112 ? -3.406 -26.844 -3.184 1 88.88 112 PHE B C 1
ATOM 3583 O O . PHE B 1 112 ? -2.768 -26.547 -2.172 1 88.88 112 PHE B O 1
ATOM 3590 N N . PHE B 1 113 ? -3.885 -28.016 -3.508 1 90.75 113 PHE B N 1
ATOM 3591 C CA . PHE B 1 113 ? -3.555 -29.141 -2.658 1 90.75 113 PHE B CA 1
ATOM 3592 C C . PHE B 1 113 ? -3.561 -30.438 -3.463 1 90.75 113 PHE B C 1
ATOM 3594 O O . PHE B 1 113 ? -4.375 -30.609 -4.371 1 90.75 113 PHE B O 1
ATOM 3601 N N . TRP B 1 114 ? -2.691 -31.266 -3.213 1 93.56 114 TRP B N 1
ATOM 3602 C CA . TRP B 1 114 ? -2.734 -32.688 -3.549 1 93.56 114 TRP B CA 1
ATOM 3603 C C . TRP B 1 114 ? -1.937 -33.5 -2.543 1 93.56 114 TRP B C 1
ATOM 3605 O O . TRP B 1 114 ? -1.182 -32.938 -1.739 1 93.56 114 TRP B O 1
ATOM 3615 N N . VAL B 1 115 ? -2.24 -34.719 -2.52 1 91.06 115 VAL B N 1
ATOM 3616 C CA . VAL B 1 115 ? -1.524 -35.594 -1.604 1 91.06 115 VAL B CA 1
ATOM 3617 C C . VAL B 1 115 ? -0.028 -35.562 -1.905 1 91.06 115 VAL B C 1
ATOM 3619 O O . VAL B 1 115 ? 0.382 -35.656 -3.064 1 91.06 115 VAL B O 1
ATOM 3622 N N . ASN B 1 116 ? 0.822 -35.25 -0.952 1 92.12 116 ASN B N 1
ATOM 3623 C CA . ASN B 1 116 ? 2.279 -35.188 -1.009 1 92.12 116 ASN B CA 1
ATOM 3624 C C . ASN B 1 116 ? 2.771 -33.938 -1.707 1 92.12 116 ASN B C 1
ATOM 3626 O O . ASN B 1 116 ? 3.869 -33.906 -2.268 1 92.12 116 ASN B O 1
ATOM 3630 N N . CYS B 1 117 ? 1.971 -32.938 -1.726 1 94.12 117 CYS B N 1
ATOM 3631 C CA . CYS B 1 117 ? 2.326 -31.75 -2.479 1 94.12 117 CYS B CA 1
ATOM 3632 C C . CYS B 1 117 ? 3.553 -31.062 -1.877 1 94.12 117 CYS B C 1
ATOM 3634 O O . CYS B 1 117 ? 4.336 -30.438 -2.594 1 94.12 117 CYS B O 1
ATOM 3636 N N . ARG B 1 118 ? 3.789 -31.188 -0.583 1 92.94 118 ARG B N 1
ATOM 3637 C CA . ARG B 1 118 ? 4.988 -30.609 0.011 1 92.94 118 ARG B CA 1
ATOM 3638 C C . ARG B 1 118 ? 6.25 -31.25 -0.555 1 92.94 118 ARG B C 1
ATOM 3640 O O . ARG B 1 118 ? 7.156 -30.562 -1.014 1 92.94 118 ARG B O 1
ATOM 3647 N N . GLN B 1 119 ? 6.27 -32.531 -0.505 1 94.56 119 GLN B N 1
ATOM 3648 C CA . GLN B 1 119 ? 7.422 -33.281 -1.011 1 94.56 119 GLN B CA 1
ATOM 3649 C C . GLN B 1 119 ? 7.645 -33 -2.496 1 94.56 119 GLN B C 1
ATOM 3651 O O . GLN B 1 119 ? 8.781 -32.812 -2.934 1 94.56 119 GLN B O 1
ATOM 3656 N N . ASP B 1 120 ? 6.594 -33 -3.174 1 96.38 120 ASP B N 1
ATOM 3657 C CA . ASP B 1 120 ? 6.684 -32.75 -4.613 1 96.38 120 ASP B CA 1
ATOM 3658 C C . ASP B 1 120 ? 7.223 -31.359 -4.902 1 96.38 120 ASP B C 1
ATOM 3660 O O . ASP B 1 120 ? 7.984 -31.172 -5.855 1 96.38 120 ASP B O 1
ATOM 3664 N N . THR B 1 121 ? 6.812 -30.391 -4.098 1 96.5 121 THR B N 1
ATOM 3665 C CA . THR B 1 121 ? 7.285 -29.016 -4.266 1 96.5 121 THR B CA 1
ATOM 3666 C C . THR B 1 121 ? 8.789 -28.922 -4.031 1 96.5 121 THR B C 1
ATOM 3668 O O . THR B 1 121 ? 9.516 -28.344 -4.836 1 96.5 121 THR B O 1
ATOM 3671 N N . VAL B 1 122 ? 9.234 -29.531 -2.992 1 95.31 122 VAL B N 1
ATOM 3672 C CA . VAL B 1 122 ? 10.656 -29.516 -2.648 1 95.31 122 VAL B CA 1
ATOM 3673 C C . VAL B 1 122 ? 11.469 -30.172 -3.764 1 95.31 122 VAL B C 1
ATOM 3675 O O . VAL B 1 122 ? 12.5 -29.641 -4.176 1 95.31 122 VAL B O 1
ATOM 3678 N N . LYS B 1 123 ? 10.984 -31.266 -4.215 1 96.31 123 LYS B N 1
ATOM 3679 C CA . LYS B 1 123 ? 11.656 -31.969 -5.305 1 96.31 123 LYS B CA 1
ATOM 3680 C C . LYS B 1 123 ? 11.711 -31.109 -6.566 1 96.31 123 LYS B C 1
ATOM 3682 O O . LYS B 1 123 ? 12.727 -31.062 -7.254 1 96.31 123 LYS B O 1
ATOM 3687 N N . TYR B 1 124 ? 10.578 -30.5 -6.852 1 96.88 124 TYR B N 1
ATOM 3688 C CA . TYR B 1 124 ? 10.484 -29.641 -8.031 1 96.88 124 TYR B CA 1
ATOM 3689 C C . TYR B 1 124 ? 11.523 -28.531 -7.973 1 96.88 124 TYR B C 1
ATOM 3691 O O . TYR B 1 124 ? 12.25 -28.297 -8.945 1 96.88 124 TYR B O 1
ATOM 3699 N N . VAL B 1 125 ? 11.625 -27.859 -6.844 1 95.81 125 VAL B N 1
ATOM 3700 C CA . VAL B 1 125 ? 12.531 -26.734 -6.664 1 95.81 125 VAL B CA 1
ATOM 3701 C C . VAL B 1 125 ? 13.977 -27.203 -6.734 1 95.81 125 VAL B C 1
ATOM 3703 O O . VAL B 1 125 ? 14.828 -26.547 -7.324 1 95.81 125 VAL B O 1
ATOM 3706 N N . ALA B 1 126 ? 14.25 -28.328 -6.18 1 94.25 126 ALA B N 1
ATOM 3707 C CA . ALA B 1 126 ? 15.602 -28.891 -6.16 1 94.25 126 ALA B CA 1
ATOM 3708 C C . ALA B 1 126 ? 16.078 -29.219 -7.574 1 94.25 126 ALA B C 1
ATOM 3710 O O . ALA B 1 126 ? 17.281 -29.234 -7.836 1 94.25 126 ALA B O 1
ATOM 3711 N N . LYS B 1 127 ? 15.18 -29.375 -8.43 1 94.69 127 LYS B N 1
ATOM 3712 C CA . LYS B 1 127 ? 15.531 -29.781 -9.789 1 94.69 127 LYS B CA 1
ATOM 3713 C C . LYS B 1 127 ? 15.539 -28.578 -10.734 1 94.69 127 LYS B C 1
ATOM 3715 O O . LYS B 1 127 ? 15.828 -28.719 -11.922 1 94.69 127 LYS B O 1
ATOM 3720 N N . CYS B 1 128 ? 15.133 -27.484 -10.266 1 93.88 128 CYS B N 1
ATOM 3721 C CA . CYS B 1 128 ? 15.047 -26.312 -11.133 1 93.88 128 CYS B CA 1
ATOM 3722 C C . CYS B 1 128 ? 16.422 -25.891 -11.609 1 93.88 128 CYS B C 1
ATOM 3724 O O . CYS B 1 128 ? 17.266 -25.484 -10.805 1 93.88 128 CYS B O 1
ATOM 3726 N N . ASP B 1 129 ? 16.703 -25.859 -12.852 1 91.31 129 ASP B N 1
ATOM 3727 C CA . ASP B 1 129 ? 18 -25.562 -13.445 1 91.31 129 ASP B CA 1
ATOM 3728 C C . ASP B 1 129 ? 18.375 -24.094 -13.227 1 91.31 129 ASP B C 1
ATOM 3730 O O . ASP B 1 129 ? 19.531 -23.781 -12.953 1 91.31 129 ASP B O 1
ATOM 3734 N N . ARG B 1 130 ? 17.438 -23.281 -13.391 1 90.38 130 ARG B N 1
ATOM 3735 C CA . ARG B 1 130 ? 17.703 -21.859 -13.242 1 90.38 130 ARG B CA 1
ATOM 3736 C C . ARG B 1 130 ? 18.156 -21.531 -11.82 1 90.38 130 ARG B C 1
ATOM 3738 O O . ARG B 1 130 ? 19.078 -20.75 -11.625 1 90.38 130 ARG B O 1
ATOM 3745 N N . CYS B 1 131 ? 17.469 -22.109 -10.914 1 90.69 131 CYS B N 1
ATOM 3746 C CA . CYS B 1 131 ? 17.844 -21.906 -9.516 1 90.69 131 CYS B CA 1
ATOM 3747 C C . CYS B 1 131 ? 19.234 -22.453 -9.234 1 90.69 131 CYS B C 1
ATOM 3749 O O . CYS B 1 131 ? 20.016 -21.828 -8.531 1 90.69 131 CYS B O 1
ATOM 3751 N N . GLN B 1 132 ? 19.562 -23.609 -9.695 1 88.94 132 GLN B N 1
ATOM 3752 C CA . GLN B 1 132 ? 20.844 -24.25 -9.445 1 88.94 132 GLN B CA 1
ATOM 3753 C C . GLN B 1 132 ? 21.984 -23.422 -10.023 1 88.94 132 GLN B C 1
ATOM 3755 O O . GLN B 1 132 ? 23.078 -23.375 -9.438 1 88.94 132 GLN B O 1
ATOM 3760 N N . ARG B 1 133 ? 21.766 -22.812 -11.031 1 86.5 133 ARG B N 1
ATOM 3761 C CA . ARG B 1 133 ? 22.781 -22.016 -11.711 1 86.5 133 ARG B CA 1
ATOM 3762 C C . ARG B 1 133 ? 23.016 -20.688 -11 1 86.5 133 ARG B C 1
ATOM 3764 O O . ARG B 1 133 ? 24.141 -20.172 -10.992 1 86.5 133 ARG B O 1
ATOM 3771 N N . CYS B 1 134 ? 21.984 -20.141 -10.484 1 86.06 134 CYS B N 1
ATOM 3772 C CA . CYS B 1 134 ? 22.078 -18.766 -10.008 1 86.06 134 CYS B CA 1
ATOM 3773 C C . CYS B 1 134 ? 22.188 -18.719 -8.492 1 86.06 134 CYS B C 1
ATOM 3775 O O . CYS B 1 134 ? 22.656 -17.734 -7.93 1 86.06 134 CYS B O 1
ATOM 3777 N N . LYS B 1 135 ? 21.641 -19.719 -7.809 1 82.5 135 LYS B N 1
ATOM 3778 C CA . LYS B 1 135 ? 21.625 -19.688 -6.348 1 82.5 135 LYS B CA 1
ATOM 3779 C C . LYS B 1 135 ? 22.859 -20.344 -5.762 1 82.5 135 LYS B C 1
ATOM 3781 O O . LYS B 1 135 ? 23.266 -21.422 -6.203 1 82.5 135 LYS B O 1
ATOM 3786 N N . PRO B 1 136 ? 23.516 -19.547 -4.922 1 69.19 136 PRO B N 1
ATOM 3787 C CA . PRO B 1 136 ? 24.688 -20.156 -4.297 1 69.19 136 PRO B CA 1
ATOM 3788 C C . PRO B 1 136 ? 24.344 -21.422 -3.51 1 69.19 136 PRO B C 1
ATOM 3790 O O . PRO B 1 136 ? 23.25 -21.531 -2.979 1 69.19 136 PRO B O 1
ATOM 3793 N N . ILE B 1 137 ? 25.016 -22.531 -3.545 1 58 137 ILE B N 1
ATOM 3794 C CA . ILE B 1 137 ? 24.906 -23.75 -2.748 1 58 137 ILE B CA 1
ATOM 3795 C C . ILE B 1 137 ? 24.938 -23.406 -1.263 1 58 137 ILE B C 1
ATOM 3797 O O . ILE B 1 137 ? 25.938 -22.844 -0.775 1 58 137 ILE B O 1
ATOM 3801 N N . GLN B 1 138 ? 23.891 -22.906 -0.886 1 51 138 GLN B N 1
ATOM 3802 C CA . GLN B 1 138 ? 23.797 -22.328 0.449 1 51 138 GLN B CA 1
ATOM 3803 C C . GLN B 1 138 ? 24.172 -23.359 1.521 1 51 138 GLN B C 1
ATOM 3805 O O . GLN B 1 138 ? 23.656 -24.469 1.519 1 51 138 GLN B O 1
ATOM 3810 N N . ARG B 1 139 ? 25.438 -23.406 2.143 1 46.41 139 ARG B N 1
ATOM 3811 C CA . ARG B 1 139 ? 25.688 -23.969 3.469 1 46.41 139 ARG B CA 1
ATOM 3812 C C . ARG B 1 139 ? 24.641 -23.484 4.465 1 46.41 139 ARG B C 1
ATOM 3814 O O . ARG B 1 139 ? 23.969 -22.469 4.23 1 46.41 139 ARG B O 1
ATOM 3821 N N . LYS B 1 140 ? 24.406 -24.141 5.609 1 44.25 140 LYS B N 1
ATOM 3822 C CA . LYS B 1 140 ? 23.484 -23.906 6.715 1 44.25 140 LYS B CA 1
ATOM 3823 C C . LYS B 1 140 ? 23.312 -22.406 6.984 1 44.25 140 LYS B C 1
ATOM 3825 O O . LYS B 1 140 ? 24.297 -21.688 7.156 1 44.25 140 LYS B O 1
ATOM 3830 N N . PRO B 1 141 ? 22.25 -21.969 6.68 1 44.34 141 PRO B N 1
ATOM 3831 C CA . PRO B 1 141 ? 22.062 -20.547 6.977 1 44.34 141 PRO B CA 1
ATOM 3832 C C . PRO B 1 141 ? 22.516 -20.172 8.391 1 44.34 141 PRO B C 1
ATOM 3834 O O . PRO B 1 141 ? 22.078 -20.797 9.359 1 44.34 141 PRO B O 1
ATOM 3837 N N . LYS B 1 142 ? 23.766 -19.859 8.523 1 41.88 142 LYS B N 1
ATOM 3838 C CA . LYS B 1 142 ? 24.312 -19.734 9.875 1 41.88 142 LYS B CA 1
ATOM 3839 C C . LYS B 1 142 ? 23.359 -18.984 10.789 1 41.88 142 LYS B C 1
ATOM 3841 O O . LYS B 1 142 ? 23.344 -19.219 12 1 41.88 142 LYS B O 1
ATOM 3846 N N . GLY B 1 143 ? 22.938 -17.625 10.594 1 41.69 143 GLY B N 1
ATOM 3847 C CA . GLY B 1 143 ? 22.391 -16.781 11.641 1 41.69 143 GLY B CA 1
ATOM 3848 C C . GLY B 1 143 ? 20.922 -16.438 11.414 1 41.69 143 GLY B C 1
ATOM 3849 O O . GLY B 1 143 ? 20.469 -16.344 10.273 1 41.69 143 GLY B O 1
ATOM 3850 N N . LEU B 1 144 ? 20.141 -16.906 12.281 1 43.44 144 LEU B N 1
ATOM 3851 C CA . LEU B 1 144 ? 18.766 -16.453 12.414 1 43.44 144 LEU B CA 1
ATOM 3852 C C . LEU B 1 144 ? 18.688 -14.93 12.273 1 43.44 144 LEU B C 1
ATOM 3854 O O . LEU B 1 144 ? 19.469 -14.203 12.914 1 43.44 144 LEU B O 1
ATOM 3858 N N . LEU B 1 145 ? 18.219 -14.477 11.172 1 47.19 145 LEU B N 1
ATOM 3859 C CA . LEU B 1 145 ? 17.969 -13.039 11.156 1 47.19 145 LEU B CA 1
ATOM 3860 C C . LEU B 1 145 ? 17.422 -12.562 12.492 1 47.19 145 LEU B C 1
ATOM 3862 O O . LEU B 1 145 ? 16.516 -13.188 13.047 1 47.19 145 LEU B O 1
ATOM 3866 N N . GLN B 1 146 ? 18.188 -11.938 13.336 1 45.31 146 GLN B N 1
ATOM 3867 C CA . GLN B 1 146 ? 17.609 -11.359 14.555 1 45.31 146 GLN B CA 1
ATOM 3868 C C . GLN B 1 146 ? 16.312 -10.602 14.25 1 45.31 146 GLN B C 1
ATOM 3870 O O . GLN B 1 146 ? 16.266 -9.812 13.305 1 45.31 146 GLN B O 1
ATOM 3875 N N . PRO B 1 147 ? 15.305 -11.164 14.766 1 44.91 147 PRO B N 1
ATOM 3876 C CA . PRO B 1 147 ? 14.062 -10.414 14.57 1 44.91 147 PRO B CA 1
ATOM 3877 C C . PRO B 1 147 ? 14.234 -8.914 14.781 1 44.91 147 PRO B C 1
ATOM 3879 O O . PRO B 1 147 ? 15.016 -8.492 15.641 1 44.91 147 PRO B O 1
ATOM 3882 N N . ILE B 1 148 ? 14.234 -8.109 13.828 1 47 148 ILE B N 1
ATOM 3883 C CA . ILE B 1 148 ? 14.164 -6.668 14.016 1 47 148 ILE B CA 1
ATOM 3884 C C . ILE B 1 148 ? 13.352 -6.359 15.273 1 47 148 ILE B C 1
ATOM 3886 O O . ILE B 1 148 ? 12.305 -6.969 15.516 1 47 148 ILE B O 1
ATOM 3890 N N . SER B 1 149 ? 13.922 -5.785 16.281 1 45.19 149 SER B N 1
ATOM 3891 C CA . SER B 1 149 ? 13.297 -5.457 17.562 1 45.19 149 SER B CA 1
ATOM 3892 C C . SER B 1 149 ? 11.797 -5.238 17.391 1 45.19 149 SER B C 1
ATOM 3894 O O . SER B 1 149 ? 11.359 -4.539 16.484 1 45.19 149 SER B O 1
ATOM 3896 N N . ALA B 1 150 ? 10.945 -6.195 17.875 1 48.62 150 ALA B N 1
ATOM 3897 C CA . ALA B 1 150 ? 9.5 -6.289 18.047 1 48.62 150 ALA B CA 1
ATOM 3898 C C . ALA B 1 150 ? 8.883 -4.914 18.297 1 48.62 150 ALA B C 1
ATOM 3900 O O . ALA B 1 150 ? 7.672 -4.738 18.188 1 48.62 150 ALA B O 1
ATOM 3901 N N . GLN B 1 151 ? 9.75 -3.869 18.422 1 58.94 151 GLN B N 1
ATOM 3902 C CA . GLN B 1 151 ? 9.188 -2.656 19.016 1 58.94 151 GLN B CA 1
ATOM 3903 C C . GLN B 1 151 ? 9.016 -1.563 17.953 1 58.94 151 GLN B C 1
ATOM 3905 O O . GLN B 1 151 ? 8.68 -0.424 18.297 1 58.94 151 GLN B O 1
ATOM 3910 N N . ILE B 1 152 ? 9.141 -2.076 16.531 1 69.88 152 ILE B N 1
ATOM 3911 C CA . ILE B 1 152 ? 9.031 -0.97 15.594 1 69.88 152 ILE B CA 1
ATOM 3912 C C . ILE B 1 152 ? 7.719 -1.078 14.82 1 69.88 152 ILE B C 1
ATOM 3914 O O . ILE B 1 152 ? 7.367 -2.152 14.328 1 69.88 152 ILE B O 1
ATOM 3918 N N . GLY B 1 153 ? 7.062 -0.039 14.828 1 84.94 153 GLY B N 1
ATOM 3919 C CA . GLY B 1 153 ? 5.801 0.002 14.102 1 84.94 153 GLY B CA 1
ATOM 3920 C C . GLY B 1 153 ? 5.969 -0.061 12.602 1 84.94 153 GLY B C 1
ATOM 3921 O O . GLY B 1 153 ? 7.059 0.186 12.078 1 84.94 153 GLY B O 1
ATOM 3922 N N . ARG B 1 154 ? 4.98 -0.52 11.984 1 91.94 154 ARG B N 1
ATOM 3923 C CA . ARG B 1 154 ? 4.973 -0.596 10.523 1 91.94 154 ARG B CA 1
ATOM 3924 C C . ARG B 1 154 ? 5.344 0.747 9.906 1 91.94 154 ARG B C 1
ATOM 3926 O O . ARG B 1 154 ? 4.797 1.784 10.281 1 91.94 154 ARG B O 1
ATOM 3933 N N . PHE B 1 155 ? 6.328 0.711 9.031 1 93.38 155 PHE B N 1
ATOM 3934 C CA . PHE B 1 155 ? 6.789 1.824 8.211 1 93.38 155 PHE B CA 1
ATOM 3935 C C . PHE B 1 155 ? 7.387 2.926 9.078 1 93.38 155 PHE B C 1
ATOM 3937 O O . PHE B 1 155 ? 7.52 4.07 8.633 1 93.38 155 PHE B O 1
ATOM 3944 N N . GLU B 1 156 ? 7.75 2.67 10.32 1 89.62 156 GLU B N 1
ATOM 3945 C CA . GLU B 1 156 ? 8.414 3.619 11.211 1 89.62 156 GLU B CA 1
ATOM 3946 C C . GLU B 1 156 ? 9.914 3.676 10.938 1 89.62 156 GLU B C 1
ATOM 3948 O O . GLU B 1 156 ? 10.539 4.73 11.078 1 89.62 156 GLU B O 1
ATOM 3953 N N . ARG B 1 157 ? 10.406 2.553 10.672 1 89.56 157 ARG B N 1
ATOM 3954 C CA . ARG B 1 157 ? 11.82 2.447 10.328 1 89.56 157 ARG B CA 1
ATOM 3955 C C . ARG B 1 157 ? 12 1.769 8.977 1 89.56 157 ARG B C 1
ATOM 3957 O O . ARG B 1 157 ? 11.609 0.614 8.797 1 89.56 157 ARG B O 1
ATOM 3964 N N . ILE B 1 158 ? 12.633 2.527 8.055 1 91.94 158 ILE B N 1
ATOM 3965 C CA . ILE B 1 158 ? 12.812 1.953 6.727 1 91.94 158 ILE B CA 1
ATOM 3966 C C . ILE B 1 158 ? 14.289 1.976 6.352 1 91.94 158 ILE B C 1
ATOM 3968 O O . ILE B 1 158 ? 15.055 2.789 6.875 1 91.94 158 ILE B O 1
ATOM 3972 N N . GLY B 1 159 ? 14.648 1.006 5.555 1 89.38 159 GLY B N 1
ATOM 3973 C CA . GLY B 1 159 ? 15.977 0.984 4.953 1 89.38 159 GLY B CA 1
ATOM 3974 C C . GLY B 1 159 ? 15.984 1.468 3.516 1 89.38 159 GLY B C 1
ATOM 3975 O O . GLY B 1 159 ? 15.07 1.172 2.75 1 89.38 159 GLY B O 1
ATOM 3976 N N . LEU B 1 160 ? 17.031 2.27 3.178 1 91.44 160 LEU B N 1
ATOM 3977 C CA . LEU B 1 160 ? 17.266 2.705 1.806 1 91.44 160 LEU B CA 1
ATOM 3978 C C . LEU B 1 160 ? 18.594 2.178 1.291 1 91.44 160 LEU B C 1
ATOM 3980 O O . LEU B 1 160 ? 19.625 2.336 1.949 1 91.44 160 LEU B O 1
ATOM 3984 N N . ASP B 1 161 ? 18.562 1.562 0.154 1 89.25 161 ASP B N 1
ATOM 3985 C CA . ASP B 1 161 ? 19.781 1.064 -0.474 1 89.25 161 ASP B CA 1
ATOM 3986 C C . ASP B 1 161 ? 19.75 1.289 -1.984 1 89.25 161 ASP B C 1
ATOM 3988 O O . ASP B 1 161 ? 18.672 1.337 -2.59 1 89.25 161 ASP B O 1
ATOM 3992 N N . LEU B 1 162 ? 20.938 1.447 -2.518 1 91.38 162 LEU B N 1
ATOM 3993 C CA . LEU B 1 162 ? 21.078 1.666 -3.951 1 91.38 162 LEU B CA 1
ATOM 3994 C C . LEU B 1 162 ? 21.922 0.566 -4.582 1 91.38 162 LEU B C 1
ATOM 3996 O O . LEU B 1 162 ? 23.078 0.345 -4.176 1 91.38 162 LEU B O 1
ATOM 4000 N N . MET B 1 163 ? 21.328 -0.121 -5.566 1 91.62 163 MET B N 1
ATOM 4001 C CA . MET B 1 163 ? 22.062 -1.146 -6.32 1 91.62 163 MET B CA 1
ATOM 4002 C C . MET B 1 163 ? 22.469 -0.622 -7.688 1 91.62 163 MET B C 1
ATOM 4004 O O . MET B 1 163 ? 21.719 0.109 -8.336 1 91.62 163 MET B O 1
ATOM 4008 N N . GLY B 1 164 ? 23.625 -1.176 -8.18 1 89.88 164 GLY B N 1
ATOM 4009 C CA . GLY B 1 164 ? 24.094 -0.805 -9.508 1 89.88 164 GLY B CA 1
ATOM 4010 C C . GLY B 1 164 ? 25.5 -0.241 -9.508 1 89.88 164 GLY B C 1
ATOM 4011 O O . GLY B 1 164 ? 26.172 -0.246 -8.477 1 89.88 164 GLY B O 1
ATOM 4012 N N . PRO B 1 165 ? 26.047 0.189 -10.633 1 92.5 165 PRO B N 1
ATOM 4013 C CA . PRO B 1 165 ? 25.328 0.29 -11.906 1 92.5 165 PRO B CA 1
ATOM 4014 C C . PRO B 1 165 ? 25.109 -1.067 -12.57 1 92.5 165 PRO B C 1
ATOM 4016 O O . PRO B 1 165 ? 25.984 -1.937 -12.5 1 92.5 165 PRO B O 1
ATOM 4019 N N . LYS B 1 166 ? 23.969 -1.175 -13.172 1 93.62 166 LYS B N 1
ATOM 4020 C CA . LYS B 1 166 ? 23.609 -2.293 -14.039 1 93.62 166 LYS B CA 1
ATOM 4021 C C . LYS B 1 166 ? 23.641 -1.882 -15.508 1 93.62 166 LYS B C 1
ATOM 4023 O O . LYS B 1 166 ? 23.75 -0.694 -15.82 1 93.62 166 LYS B O 1
ATOM 4028 N N . PRO B 1 167 ? 23.688 -2.895 -16.375 1 92.62 167 PRO B N 1
ATOM 4029 C CA . PRO B 1 167 ? 23.594 -2.506 -17.797 1 92.62 167 PRO B CA 1
ATOM 4030 C C . PRO B 1 167 ? 22.375 -1.633 -18.078 1 92.62 167 PRO B C 1
ATOM 4032 O O . PRO B 1 167 ? 21.281 -1.923 -17.609 1 92.62 167 PRO B O 1
ATOM 4035 N N . MET B 1 168 ? 22.609 -0.62 -18.812 1 94.5 168 MET B N 1
ATOM 4036 C CA . MET B 1 168 ? 21.547 0.342 -19.094 1 94.5 168 MET B CA 1
ATOM 4037 C C . MET B 1 168 ? 20.406 -0.316 -19.875 1 94.5 168 MET B C 1
ATOM 4039 O O . MET B 1 168 ? 20.656 -1.012 -20.859 1 94.5 168 MET B O 1
ATOM 4043 N N . THR B 1 169 ? 19.25 -0.079 -19.422 1 94.75 169 THR B N 1
ATOM 4044 C CA . THR B 1 169 ? 18.078 -0.654 -20.078 1 94.75 169 THR B CA 1
ATOM 4045 C C . THR B 1 169 ? 17.609 0.241 -21.219 1 94.75 169 THR B C 1
ATOM 4047 O O . THR B 1 169 ? 18.125 1.339 -21.406 1 94.75 169 THR B O 1
ATOM 4050 N N . THR B 1 170 ? 16.656 -0.241 -21.953 1 91.06 170 THR B N 1
ATOM 4051 C CA . THR B 1 170 ? 16.031 0.531 -23.031 1 91.06 170 THR B CA 1
ATOM 4052 C C . THR B 1 170 ? 15.367 1.786 -22.484 1 91.06 170 THR B C 1
ATOM 4054 O O . THR B 1 170 ? 15.297 2.811 -23.156 1 91.06 170 THR B O 1
ATOM 4057 N N . ASN B 1 171 ? 14.961 1.728 -21.234 1 92 171 ASN B N 1
ATOM 4058 C CA . ASN B 1 171 ? 14.352 2.885 -20.578 1 92 171 ASN B CA 1
ATOM 4059 C C . ASN B 1 171 ? 15.398 3.75 -19.891 1 92 171 ASN B C 1
ATOM 4061 O O . ASN B 1 171 ? 15.055 4.629 -19.094 1 92 171 ASN B O 1
ATOM 4065 N N . ARG B 1 172 ? 16.641 3.42 -20.062 1 95.38 172 ARG B N 1
ATOM 4066 C CA . ARG B 1 172 ? 17.797 4.176 -19.625 1 95.38 172 ARG B CA 1
ATOM 4067 C C . ARG B 1 172 ? 17.984 4.055 -18.109 1 95.38 172 ARG B C 1
ATOM 4069 O O . ARG B 1 172 ? 18.453 4.996 -17.469 1 95.38 172 ARG B O 1
ATOM 4076 N N . ASN B 1 173 ? 17.516 2.988 -17.562 1 96.44 173 ASN B N 1
ATOM 4077 C CA . ASN B 1 173 ? 17.75 2.715 -16.156 1 96.44 173 ASN B CA 1
ATOM 4078 C C . ASN B 1 173 ? 19.078 1.992 -15.938 1 96.44 173 ASN B C 1
ATOM 4080 O O . ASN B 1 173 ? 19.453 1.127 -16.734 1 96.44 173 ASN B O 1
ATOM 4084 N N . LYS B 1 174 ? 19.75 2.385 -14.883 1 96.56 174 LYS B N 1
ATOM 4085 C CA . LYS B 1 174 ? 21.062 1.787 -14.594 1 96.56 174 LYS B CA 1
ATOM 4086 C C . LYS B 1 174 ? 21.172 1.39 -13.125 1 96.56 174 LYS B C 1
ATOM 4088 O O . LYS B 1 174 ? 22.078 0.665 -12.742 1 96.56 174 LYS B O 1
ATOM 4093 N N . PHE B 1 175 ? 20.266 1.906 -12.32 1 95.38 175 PHE B N 1
ATOM 4094 C CA . PHE B 1 175 ? 20.328 1.677 -10.883 1 95.38 175 PHE B CA 1
ATOM 4095 C C . PHE B 1 175 ? 19 1.177 -10.344 1 95.38 175 PHE B C 1
ATOM 4097 O O . PHE B 1 175 ? 17.984 1.224 -11.047 1 95.38 175 PHE B O 1
ATOM 4104 N N . ILE B 1 176 ? 19.031 0.592 -9.125 1 95.94 176 ILE B N 1
ATOM 4105 C CA . ILE B 1 176 ? 17.828 0.153 -8.422 1 95.94 176 ILE B CA 1
ATOM 4106 C C . ILE B 1 176 ? 17.812 0.724 -7.008 1 95.94 176 ILE B C 1
ATOM 4108 O O . ILE B 1 176 ? 18.781 0.547 -6.254 1 95.94 176 ILE B O 1
ATOM 4112 N N . LEU B 1 177 ? 16.812 1.511 -6.711 1 95.44 177 LEU B N 1
ATOM 4113 C CA . LEU B 1 177 ? 16.562 1.924 -5.336 1 95.44 177 LEU B CA 1
ATOM 4114 C C . LEU B 1 177 ? 15.727 0.881 -4.602 1 95.44 177 LEU B C 1
ATOM 4116 O O . LEU B 1 177 ? 14.688 0.448 -5.102 1 95.44 177 LEU B O 1
ATOM 4120 N N . VAL B 1 178 ? 16.234 0.453 -3.482 1 95.31 178 VAL B N 1
ATOM 4121 C CA . VAL B 1 178 ? 15.508 -0.516 -2.67 1 95.31 178 VAL B CA 1
ATOM 4122 C C . VAL B 1 178 ? 15.086 0.126 -1.348 1 95.31 178 VAL B C 1
ATOM 4124 O O . VAL B 1 178 ? 15.93 0.651 -0.614 1 95.31 178 VAL B O 1
ATOM 4127 N N . ILE B 1 179 ? 13.797 0.166 -1.075 1 95.31 179 ILE B N 1
ATOM 4128 C CA . ILE B 1 179 ? 13.242 0.628 0.193 1 95.31 179 ILE B CA 1
ATOM 4129 C C . ILE B 1 179 ? 12.625 -0.549 0.946 1 95.31 179 ILE B C 1
ATOM 4131 O O . ILE B 1 179 ? 11.836 -1.307 0.382 1 95.31 179 ILE B O 1
ATOM 4135 N N . VAL B 1 180 ? 12.984 -0.718 2.219 1 93.56 180 VAL B N 1
ATOM 4136 C CA . VAL B 1 180 ? 12.492 -1.856 2.988 1 93.56 180 VAL B CA 1
ATOM 4137 C C . VAL B 1 180 ? 11.922 -1.373 4.316 1 93.56 180 VAL B C 1
ATOM 4139 O O . VAL B 1 180 ? 12.547 -0.574 5.02 1 93.56 180 VAL B O 1
ATOM 4142 N N . ASP B 1 181 ? 10.742 -1.737 4.605 1 93.06 181 ASP B N 1
ATOM 4143 C CA . ASP B 1 181 ? 10.219 -1.558 5.953 1 93.06 181 ASP B CA 1
ATOM 4144 C C . ASP B 1 181 ? 10.703 -2.664 6.887 1 93.06 181 ASP B C 1
ATOM 4146 O O . ASP B 1 181 ? 10.406 -3.842 6.668 1 93.06 181 ASP B O 1
ATOM 4150 N N . TYR B 1 182 ? 11.266 -2.346 7.91 1 88.25 182 TYR B N 1
ATOM 4151 C CA . TYR B 1 182 ? 11.914 -3.338 8.758 1 88.25 182 TYR B CA 1
ATOM 4152 C C . TYR B 1 182 ? 10.898 -4.062 9.633 1 88.25 182 TYR B C 1
ATOM 4154 O O . TYR B 1 182 ? 11.18 -5.141 10.164 1 88.25 182 TYR B O 1
ATOM 4162 N N . ALA B 1 183 ? 9.773 -3.467 9.805 1 89.06 183 ALA B N 1
ATOM 4163 C CA . ALA B 1 183 ? 8.758 -4.105 10.648 1 89.06 183 ALA B CA 1
ATOM 4164 C C . ALA B 1 183 ? 8.062 -5.238 9.906 1 89.06 183 ALA B C 1
ATOM 4166 O O . ALA B 1 183 ? 7.801 -6.297 10.477 1 89.06 183 ALA B O 1
ATOM 4167 N N . THR B 1 184 ? 7.816 -5.035 8.633 1 91.62 184 THR B N 1
ATOM 4168 C CA . THR B 1 184 ? 6.957 -5.973 7.914 1 91.62 184 THR B CA 1
ATOM 4169 C C . THR B 1 184 ? 7.75 -6.738 6.863 1 91.62 184 THR B C 1
ATOM 4171 O O . THR B 1 184 ? 7.301 -7.777 6.371 1 91.62 184 THR B O 1
ATOM 4174 N N . GLY B 1 185 ? 8.867 -6.23 6.469 1 91.5 185 GLY B N 1
ATOM 4175 C CA . GLY B 1 185 ? 9.602 -6.805 5.352 1 91.5 185 GLY B CA 1
ATOM 4176 C C . GLY B 1 185 ? 9.109 -6.324 4 1 91.5 185 GLY B C 1
ATOM 4177 O O . GLY B 1 185 ? 9.594 -6.773 2.961 1 91.5 185 GLY B O 1
ATOM 4178 N N . TRP B 1 186 ? 8.141 -5.395 4.004 1 95.81 186 TRP B N 1
ATOM 4179 C CA . TRP B 1 186 ? 7.629 -4.812 2.77 1 95.81 186 TRP B CA 1
ATOM 4180 C C . TRP B 1 186 ? 8.742 -4.133 1.983 1 95.81 186 TRP B C 1
ATOM 4182 O O . TRP B 1 186 ? 9.586 -3.438 2.561 1 95.81 186 TRP B O 1
ATOM 4192 N N . VAL B 1 187 ? 8.711 -4.34 0.686 1 96.06 187 VAL B N 1
ATOM 4193 C CA . VAL B 1 187 ? 9.812 -3.83 -0.123 1 96.06 187 VAL B CA 1
ATOM 4194 C C . VAL B 1 187 ? 9.266 -3.027 -1.3 1 96.06 187 VAL B C 1
ATOM 4196 O O . VAL B 1 187 ? 8.18 -3.324 -1.806 1 96.06 187 VAL B O 1
ATOM 4199 N N . GLU B 1 188 ? 9.953 -2.031 -1.635 1 97.38 188 GLU B N 1
ATOM 4200 C CA . GLU B 1 188 ? 9.758 -1.3 -2.883 1 97.38 188 GLU B CA 1
ATOM 4201 C C . GLU B 1 188 ? 11.055 -1.208 -3.676 1 97.38 188 GLU B C 1
ATOM 4203 O O . GLU B 1 188 ? 12.039 -0.624 -3.207 1 97.38 188 GLU B O 1
ATOM 4208 N N . VAL B 1 189 ? 11.07 -1.881 -4.82 1 97.06 189 VAL B N 1
ATOM 4209 C CA . VAL B 1 189 ? 12.211 -1.887 -5.734 1 97.06 189 VAL B CA 1
ATOM 4210 C C . VAL B 1 189 ? 11.914 -0.989 -6.934 1 97.06 189 VAL B C 1
ATOM 4212 O O . VAL B 1 189 ? 10.922 -1.195 -7.641 1 97.06 189 VAL B O 1
ATOM 4215 N N . VAL B 1 190 ? 12.758 -0.012 -7.148 1 97.19 190 VAL B N 1
ATOM 4216 C CA . VAL B 1 190 ? 12.469 1.003 -8.156 1 97.19 190 VAL B CA 1
ATOM 4217 C C . VAL B 1 190 ? 13.664 1.159 -9.094 1 97.19 190 VAL B C 1
ATOM 4219 O O . VAL B 1 190 ? 14.773 1.47 -8.641 1 97.19 190 VAL B O 1
ATOM 4222 N N . PRO B 1 191 ? 13.484 0.958 -10.398 1 96.94 191 PRO B N 1
ATOM 4223 C CA . PRO B 1 191 ? 14.57 1.252 -11.344 1 96.94 191 PRO B CA 1
ATOM 4224 C C . PRO B 1 191 ? 14.82 2.75 -11.5 1 96.94 191 PRO B C 1
ATOM 4226 O O . PRO B 1 191 ? 13.883 3.545 -11.484 1 96.94 191 PRO B O 1
ATOM 4229 N N . LEU B 1 192 ? 16.062 3.141 -11.633 1 96.81 192 LEU B N 1
ATOM 4230 C CA . LEU B 1 192 ? 16.453 4.543 -11.742 1 96.81 192 LEU B CA 1
ATOM 4231 C C . LEU B 1 192 ? 17.422 4.746 -12.906 1 96.81 192 LEU B C 1
ATOM 4233 O O . LEU B 1 192 ? 18.25 3.879 -13.188 1 96.81 192 LEU B O 1
ATOM 4237 N N . ARG B 1 193 ? 17.375 5.926 -13.438 1 96.31 193 ARG B N 1
ATOM 4238 C CA . ARG B 1 193 ? 18.266 6.262 -14.539 1 96.31 193 ARG B CA 1
ATOM 4239 C C . ARG B 1 193 ? 19.672 6.57 -14.039 1 96.31 193 ARG B C 1
ATOM 4241 O O . ARG B 1 193 ? 20.656 6.344 -14.75 1 96.31 193 ARG B O 1
ATOM 4248 N N . ASN B 1 194 ? 19.75 7.172 -12.867 1 94.44 194 ASN B N 1
ATOM 4249 C CA . ASN B 1 194 ? 21.016 7.52 -12.258 1 94.44 194 ASN B CA 1
ATOM 4250 C C . ASN B 1 194 ? 20.938 7.512 -10.734 1 94.44 194 ASN B C 1
ATOM 4252 O O . ASN B 1 194 ? 19.859 7.277 -10.164 1 94.44 194 ASN B O 1
ATOM 4256 N N . ALA B 1 195 ? 22.047 7.715 -10.086 1 91.94 195 ALA B N 1
ATOM 4257 C CA . ALA B 1 195 ? 22.125 7.586 -8.633 1 91.94 195 ALA B CA 1
ATOM 4258 C C . ALA B 1 195 ? 22.109 8.953 -7.961 1 91.94 195 ALA B C 1
ATOM 4260 O O . ALA B 1 195 ? 22.531 9.094 -6.809 1 91.94 195 ALA B O 1
ATOM 4261 N N . LYS B 1 196 ? 21.672 9.922 -8.656 1 90.38 196 LYS B N 1
ATOM 4262 C CA . LYS B 1 196 ? 21.625 11.25 -8.062 1 90.38 196 LYS B CA 1
ATOM 4263 C C . LYS B 1 196 ? 20.484 11.375 -7.066 1 90.38 196 LYS B C 1
ATOM 4265 O O . LYS B 1 196 ? 19.391 10.852 -7.297 1 90.38 196 LYS B O 1
ATOM 4270 N N . ILE B 1 197 ? 20.688 12.133 -6.055 1 87.69 197 ILE B N 1
ATOM 4271 C CA . ILE B 1 197 ? 19.703 12.297 -4.992 1 87.69 197 ILE B CA 1
ATOM 4272 C C . ILE B 1 197 ? 18.422 12.898 -5.566 1 87.69 197 ILE B C 1
ATOM 4274 O O . ILE B 1 197 ? 17.312 12.555 -5.133 1 87.69 197 ILE B O 1
ATOM 4278 N N . LEU B 1 198 ? 18.516 13.797 -6.496 1 87.38 198 LEU B N 1
ATOM 4279 C CA . LEU B 1 198 ? 17.359 14.453 -7.094 1 87.38 198 LEU B CA 1
ATOM 4280 C C . LEU B 1 198 ? 16.484 13.445 -7.816 1 87.38 198 LEU B C 1
ATOM 4282 O O . LEU B 1 198 ? 15.266 13.641 -7.926 1 87.38 198 LEU B O 1
ATOM 4286 N N . THR B 1 199 ? 17.125 12.359 -8.273 1 91.44 199 THR B N 1
ATOM 4287 C CA . THR B 1 199 ? 16.375 11.289 -8.93 1 91.44 199 THR B CA 1
ATOM 4288 C C . THR B 1 199 ? 15.711 10.383 -7.902 1 91.44 199 THR B C 1
ATOM 4290 O O . THR B 1 199 ? 14.633 9.844 -8.156 1 91.44 199 THR B O 1
ATOM 4293 N N . LEU B 1 200 ? 16.281 10.281 -6.742 1 92.12 200 LEU B N 1
ATOM 4294 C CA . LEU B 1 200 ? 15.805 9.367 -5.711 1 92.12 200 LEU B CA 1
ATOM 4295 C C . LEU B 1 200 ? 14.641 9.984 -4.941 1 92.12 200 LEU B C 1
ATOM 4297 O O . LEU B 1 200 ? 13.695 9.281 -4.578 1 92.12 200 LEU B O 1
ATOM 4301 N N . VAL B 1 201 ? 14.664 11.227 -4.723 1 89.94 201 VAL B N 1
ATOM 4302 C CA . VAL B 1 201 ? 13.805 11.93 -3.773 1 89.94 201 VAL B CA 1
ATOM 4303 C C . VAL B 1 201 ? 12.344 11.742 -4.164 1 89.94 201 VAL B C 1
ATOM 4305 O O . VAL B 1 201 ? 11.508 11.414 -3.322 1 89.94 201 VAL B O 1
ATOM 4308 N N . PRO B 1 202 ? 12.016 11.883 -5.484 1 90.31 202 PRO B N 1
ATOM 4309 C CA . PRO B 1 202 ? 10.609 11.703 -5.84 1 90.31 202 PRO B CA 1
ATOM 4310 C C . PRO B 1 202 ? 10.094 10.305 -5.496 1 90.31 202 PRO B C 1
ATOM 4312 O O . PRO B 1 202 ? 8.922 10.148 -5.137 1 90.31 202 PRO B O 1
ATOM 4315 N N . HIS B 1 203 ? 10.93 9.336 -5.652 1 93.81 203 HIS B N 1
ATOM 4316 C CA . HIS B 1 203 ? 10.516 7.969 -5.352 1 93.81 203 HIS B CA 1
ATOM 4317 C C . HIS B 1 203 ? 10.391 7.75 -3.848 1 93.81 203 HIS B C 1
ATOM 4319 O O . HIS B 1 203 ? 9.484 7.043 -3.396 1 93.81 203 HIS B O 1
ATOM 4325 N N . ILE B 1 204 ? 11.266 8.367 -3.127 1 93.19 204 ILE B N 1
ATOM 4326 C CA . ILE B 1 204 ? 11.203 8.297 -1.671 1 93.19 204 ILE B CA 1
ATOM 4327 C C . ILE B 1 204 ? 9.938 9.008 -1.182 1 93.19 204 ILE B C 1
ATOM 4329 O O . ILE B 1 204 ? 9.211 8.477 -0.337 1 93.19 204 ILE B O 1
ATOM 4333 N N . MET B 1 205 ? 9.664 10.141 -1.749 1 91.56 205 MET B N 1
ATOM 4334 C CA . MET B 1 205 ? 8.469 10.898 -1.389 1 91.56 205 MET B CA 1
ATOM 4335 C C . MET B 1 205 ? 7.207 10.109 -1.711 1 91.56 205 MET B C 1
ATOM 4337 O O . MET B 1 205 ? 6.25 10.109 -0.934 1 91.56 205 MET B O 1
ATOM 4341 N N . ARG B 1 206 ? 7.215 9.477 -2.807 1 93.81 206 ARG B N 1
ATOM 4342 C CA . ARG B 1 206 ? 6.066 8.648 -3.174 1 93.81 206 ARG B CA 1
ATOM 4343 C C . ARG B 1 206 ? 5.836 7.543 -2.152 1 93.81 206 ARG B C 1
ATOM 4345 O O . ARG B 1 206 ? 4.695 7.234 -1.812 1 93.81 206 ARG B O 1
ATOM 4352 N N . PHE B 1 207 ? 6.91 6.984 -1.726 1 96.69 207 PHE B N 1
ATOM 4353 C CA . PHE B 1 207 ? 6.809 5.969 -0.684 1 96.69 207 PHE B CA 1
ATOM 4354 C C . PHE B 1 207 ? 6.164 6.543 0.571 1 96.69 207 PHE B C 1
ATOM 4356 O O . PHE B 1 207 ? 5.254 5.938 1.144 1 96.69 207 PHE B O 1
ATOM 4363 N N . PHE B 1 208 ? 6.598 7.773 0.95 1 94.31 208 PHE B N 1
ATOM 4364 C CA . PHE B 1 208 ? 6.031 8.438 2.121 1 94.31 208 PHE B CA 1
ATOM 4365 C C . PHE B 1 208 ? 4.547 8.719 1.917 1 94.31 208 PHE B C 1
ATOM 4367 O O . PHE B 1 208 ? 3.746 8.547 2.836 1 94.31 208 PHE B O 1
ATOM 4374 N N . GLN B 1 209 ? 4.219 9.125 0.799 1 94.06 209 GLN B N 1
ATOM 4375 C CA . GLN B 1 209 ? 2.844 9.492 0.475 1 94.06 209 GLN B CA 1
ATOM 4376 C C . GLN B 1 209 ? 1.931 8.273 0.484 1 94.06 209 GLN B C 1
ATOM 4378 O O . GLN B 1 209 ? 0.711 8.406 0.608 1 94.06 209 GLN B O 1
ATOM 4383 N N . THR B 1 210 ? 2.508 7.102 0.296 1 96.69 210 THR B N 1
ATOM 4384 C CA . THR B 1 210 ? 1.721 5.875 0.227 1 96.69 210 THR B CA 1
ATOM 4385 C C . THR B 1 210 ? 1.632 5.211 1.599 1 96.69 210 THR B C 1
ATOM 4387 O O . THR B 1 210 ? 0.566 4.738 1.996 1 96.69 210 THR B O 1
ATOM 4390 N N . TYR B 1 211 ? 2.75 5.258 2.324 1 96.75 211 TYR B N 1
ATOM 4391 C CA . TYR B 1 211 ? 2.801 4.43 3.521 1 96.75 211 TYR B CA 1
ATOM 4392 C C . TYR B 1 211 ? 2.99 5.281 4.77 1 96.75 211 TYR B C 1
ATOM 4394 O O . TYR B 1 211 ? 2.994 4.766 5.891 1 96.75 211 TYR B O 1
ATOM 4402 N N . GLY B 1 212 ? 3.145 6.586 4.578 1 93.69 212 GLY B N 1
ATOM 4403 C CA . GLY B 1 212 ? 3.42 7.484 5.688 1 93.69 212 GLY B CA 1
ATOM 4404 C C . GLY B 1 212 ? 4.895 7.805 5.848 1 93.69 212 GLY B C 1
ATOM 4405 O O . GLY B 1 212 ? 5.75 7.066 5.355 1 93.69 212 GLY B O 1
ATOM 4406 N N . VAL B 1 213 ? 5.125 8.891 6.477 1 92 213 VAL B N 1
ATOM 4407 C CA . VAL B 1 213 ? 6.5 9.305 6.73 1 92 213 VAL B CA 1
ATOM 4408 C C . VAL B 1 213 ? 7.105 8.445 7.84 1 92 213 VAL B C 1
ATOM 4410 O O . VAL B 1 213 ? 6.504 8.281 8.906 1 92 213 VAL B O 1
ATOM 4413 N N . PRO B 1 214 ? 8.273 7.887 7.578 1 91.69 214 PRO B N 1
ATOM 4414 C CA . PRO B 1 214 ? 8.914 7.102 8.633 1 91.69 214 PRO B CA 1
ATOM 4415 C C . PRO B 1 214 ? 9.531 7.969 9.727 1 91.69 214 PRO B C 1
ATOM 4417 O O . PRO B 1 214 ? 9.781 9.156 9.508 1 91.69 214 PRO B O 1
ATOM 4420 N N . ARG B 1 215 ? 9.781 7.336 10.844 1 86.94 215 ARG B N 1
ATOM 4421 C CA . ARG B 1 215 ? 10.5 8.023 11.922 1 86.94 215 ARG B CA 1
ATOM 4422 C C . ARG B 1 215 ? 12.008 7.93 11.719 1 86.94 215 ARG B C 1
ATOM 4424 O O . ARG B 1 215 ? 12.742 8.875 12.031 1 86.94 215 ARG B O 1
ATOM 4431 N N . TYR B 1 216 ? 12.383 6.754 11.211 1 86.44 216 TYR B N 1
ATOM 4432 C CA . TYR B 1 216 ? 13.805 6.484 11.055 1 86.44 216 TYR B CA 1
ATOM 4433 C C . TYR B 1 216 ? 14.109 5.973 9.648 1 86.44 216 TYR B C 1
ATOM 4435 O O . TYR B 1 216 ? 13.352 5.176 9.094 1 86.44 216 TYR B O 1
ATOM 4443 N N . ILE B 1 217 ? 15.234 6.434 9.125 1 89.06 217 ILE B N 1
ATOM 4444 C CA . ILE B 1 217 ? 15.734 5.891 7.863 1 89.06 217 ILE B CA 1
ATOM 4445 C C . ILE B 1 217 ? 17.156 5.371 8.055 1 89.06 217 ILE B C 1
ATOM 4447 O O . ILE B 1 217 ? 18.016 6.07 8.602 1 89.06 217 ILE B O 1
ATOM 4451 N N . VAL B 1 218 ? 17.328 4.129 7.711 1 85.25 218 VAL B N 1
ATOM 4452 C CA . VAL B 1 218 ? 18.656 3.521 7.707 1 85.25 218 VAL B CA 1
ATOM 4453 C C . VAL B 1 218 ? 19.188 3.477 6.281 1 85.25 218 VAL B C 1
ATOM 4455 O O . VAL B 1 218 ? 18.562 2.918 5.387 1 85.25 218 VAL B O 1
ATOM 4458 N N . SER B 1 219 ? 20.219 4.215 6.023 1 83.75 219 SER B N 1
ATOM 4459 C CA . SER B 1 219 ? 20.844 4.199 4.707 1 83.75 219 SER B CA 1
ATOM 4460 C C . SER B 1 219 ? 22.359 3.996 4.82 1 83.75 219 SER B C 1
ATOM 4462 O O . SER B 1 219 ? 22.938 4.191 5.895 1 83.75 219 SER B O 1
ATOM 4464 N N . ASP B 1 220 ? 22.906 3.359 3.859 1 71.75 220 ASP B N 1
ATOM 4465 C CA . ASP B 1 220 ? 24.359 3.246 3.895 1 71.75 220 ASP B CA 1
ATOM 4466 C C . ASP B 1 220 ? 25.031 4.594 3.623 1 71.75 220 ASP B C 1
ATOM 4468 O O . ASP B 1 220 ? 24.344 5.59 3.381 1 71.75 220 ASP B O 1
ATOM 4472 N N . ASN B 1 221 ? 26.156 4.715 3.932 1 63.88 221 ASN B N 1
ATOM 4473 C CA . ASN B 1 221 ? 26.906 5.965 3.846 1 63.88 221 ASN B CA 1
ATOM 4474 C C . ASN B 1 221 ? 27.266 6.297 2.402 1 63.88 221 ASN B C 1
ATOM 4476 O O . ASN B 1 221 ? 28.344 6.852 2.143 1 63.88 221 ASN B O 1
ATOM 4480 N N . SER B 1 222 ? 26.344 5.926 1.586 1 68.06 222 SER B N 1
ATOM 4481 C CA . SER B 1 222 ? 26.609 6.328 0.208 1 68.06 222 SER B CA 1
ATOM 4482 C C . SER B 1 222 ? 26.406 7.828 0.022 1 68.06 222 SER B C 1
ATOM 4484 O O . SER B 1 222 ? 25.688 8.461 0.794 1 68.06 222 SER B O 1
ATOM 4486 N N . LYS B 1 223 ? 27.109 8.375 -0.837 1 71.81 223 LYS B N 1
ATOM 4487 C CA . LYS B 1 223 ? 27.188 9.812 -1.091 1 71.81 223 LYS B CA 1
ATOM 4488 C C . LYS B 1 223 ? 25.781 10.414 -1.242 1 71.81 223 LYS B C 1
ATOM 4490 O O . LYS B 1 223 ? 25.562 11.562 -0.861 1 71.81 223 LYS B O 1
ATOM 4495 N N . GLN B 1 224 ? 24.922 9.641 -1.753 1 75.19 224 GLN B N 1
ATOM 4496 C CA . GLN B 1 224 ? 23.562 10.133 -1.997 1 75.19 224 GLN B CA 1
ATOM 4497 C C . GLN B 1 224 ? 22.828 10.383 -0.686 1 75.19 224 GLN B C 1
ATOM 4499 O O . GLN B 1 224 ? 22.047 11.336 -0.583 1 75.19 224 GLN B O 1
ATOM 4504 N N . PHE B 1 225 ? 23.141 9.695 0.316 1 75.44 225 PHE B N 1
ATOM 4505 C CA . PHE B 1 225 ? 22.359 9.773 1.552 1 75.44 225 PHE B CA 1
ATOM 4506 C C . PHE B 1 225 ? 23.094 10.625 2.588 1 75.44 225 PHE B C 1
ATOM 4508 O O . PHE B 1 225 ? 22.734 10.617 3.766 1 75.44 225 PHE B O 1
ATOM 4515 N N . VAL B 1 226 ? 24.062 11.32 2.109 1 69.25 226 VAL B N 1
ATOM 4516 C CA . VAL B 1 226 ? 24.734 12.289 2.971 1 69.25 226 VAL B CA 1
ATOM 4517 C C . VAL B 1 226 ? 24.656 13.68 2.35 1 69.25 226 VAL B C 1
ATOM 4519 O O . VAL B 1 226 ? 25.156 14.656 2.92 1 69.25 226 VAL B O 1
ATOM 4522 N N . SER B 1 227 ? 23.875 13.812 1.387 1 79.75 227 SER B N 1
ATOM 4523 C CA . SER B 1 227 ? 23.766 15.086 0.675 1 79.75 227 SER B CA 1
ATOM 4524 C C . SER B 1 227 ? 22.891 16.078 1.448 1 79.75 227 SER B C 1
ATOM 4526 O O . SER B 1 227 ? 22.141 15.688 2.344 1 79.75 227 SER B O 1
ATOM 4528 N N . ASN B 1 228 ? 23.047 17.297 1.074 1 78.5 228 ASN B N 1
ATOM 4529 C CA . ASN B 1 228 ? 22.266 18.359 1.69 1 78.5 228 ASN B CA 1
ATOM 4530 C C . ASN B 1 228 ? 20.781 18.203 1.407 1 78.5 228 ASN B C 1
ATOM 4532 O O . ASN B 1 228 ? 19.953 18.5 2.27 1 78.5 228 ASN B O 1
ATOM 4536 N N . ILE B 1 229 ? 20.578 17.75 0.3 1 78.06 229 ILE B N 1
ATOM 4537 C CA . ILE B 1 229 ? 19.172 17.578 -0.098 1 78.06 229 ILE B CA 1
ATOM 4538 C C . ILE B 1 229 ? 18.531 16.484 0.742 1 78.06 229 ILE B C 1
ATOM 4540 O O . ILE B 1 229 ? 17.406 16.641 1.234 1 78.06 229 ILE B O 1
ATOM 4544 N N . TYR B 1 230 ? 19.266 15.461 0.902 1 82.5 230 TYR B N 1
ATOM 4545 C CA . TYR B 1 230 ? 18.766 14.359 1.72 1 82.5 230 TYR B CA 1
ATOM 4546 C C . TYR B 1 230 ? 18.562 14.805 3.164 1 82.5 230 TYR B C 1
ATOM 4548 O O . TYR B 1 230 ? 17.531 14.5 3.773 1 82.5 230 TYR B O 1
ATOM 4556 N N . ASN B 1 231 ? 19.438 15.5 3.613 1 81.25 231 ASN B N 1
ATOM 4557 C CA . ASN B 1 231 ? 19.344 15.992 4.98 1 81.25 231 ASN B CA 1
ATOM 4558 C C . ASN B 1 231 ? 18.156 16.938 5.148 1 81.25 231 ASN B C 1
ATOM 4560 O O . ASN B 1 231 ? 17.453 16.891 6.156 1 81.25 231 ASN B O 1
ATOM 4564 N N . ALA B 1 232 ? 18 17.719 4.199 1 81.12 232 ALA B N 1
ATOM 4565 C CA . ALA B 1 232 ? 16.875 18.656 4.23 1 81.12 232 ALA B CA 1
ATOM 4566 C C . ALA B 1 232 ? 15.547 17.906 4.199 1 81.12 232 ALA B C 1
ATOM 4568 O O . ALA B 1 232 ? 14.602 18.266 4.906 1 81.12 232 ALA B O 1
ATOM 4569 N N . LEU B 1 233 ? 15.516 16.906 3.412 1 82.31 233 LEU B N 1
ATOM 4570 C CA . LEU B 1 233 ? 14.312 16.078 3.342 1 82.31 233 LEU B CA 1
ATOM 4571 C C . LEU B 1 233 ? 14 15.453 4.699 1 82.31 233 LEU B C 1
ATOM 4573 O O . LEU B 1 233 ? 12.859 15.516 5.164 1 82.31 233 LEU B O 1
ATOM 4577 N N . CYS B 1 234 ? 15 14.906 5.309 1 83.44 234 CYS B N 1
ATOM 4578 C CA . CYS B 1 234 ? 14.82 14.266 6.605 1 83.44 234 CYS B CA 1
ATOM 4579 C C . CYS B 1 234 ? 14.391 15.281 7.66 1 83.44 234 CYS B C 1
ATOM 4581 O O . CYS B 1 234 ? 13.445 15.039 8.414 1 83.44 234 CYS B O 1
ATOM 4583 N N . GLU B 1 235 ? 15.07 16.359 7.629 1 79.88 235 GLU B N 1
ATOM 4584 C CA . GLU B 1 235 ? 14.781 17.391 8.617 1 79.88 235 GLU B CA 1
ATOM 4585 C C . GLU B 1 235 ? 13.359 17.922 8.453 1 79.88 235 GLU B C 1
ATOM 4587 O O . GLU B 1 235 ? 12.609 18.031 9.43 1 79.88 235 GLU B O 1
ATOM 4592 N N . ASN B 1 236 ? 12.977 18.141 7.23 1 75.88 236 ASN B N 1
ATOM 4593 C CA . ASN B 1 236 ? 11.664 18.719 6.953 1 75.88 236 ASN B CA 1
ATOM 4594 C C . ASN B 1 236 ? 10.547 17.719 7.254 1 75.88 236 ASN B C 1
ATOM 4596 O O . ASN B 1 236 ? 9.453 18.125 7.652 1 75.88 236 ASN B O 1
ATOM 4600 N N . ALA B 1 237 ? 10.859 16.516 7.148 1 81.44 237 ALA B N 1
ATOM 4601 C CA . ALA B 1 237 ? 9.836 15.5 7.359 1 81.44 237 ALA B CA 1
ATOM 4602 C C . ALA B 1 237 ? 9.891 14.945 8.781 1 81.44 237 ALA B C 1
ATOM 4604 O O . ALA B 1 237 ? 9.102 14.078 9.148 1 81.44 237 ALA B O 1
ATOM 4605 N N . GLY B 1 238 ? 10.883 15.445 9.578 1 79.69 238 GLY B N 1
ATOM 4606 C CA . GLY B 1 238 ? 11.023 14.969 10.945 1 79.69 238 GLY B CA 1
ATOM 4607 C C . GLY B 1 238 ? 11.547 13.555 11.039 1 79.69 238 GLY B C 1
ATOM 4608 O O . GLY B 1 238 ? 11.133 12.781 11.906 1 79.69 238 GLY B O 1
ATOM 4609 N N . ILE B 1 239 ? 12.344 13.188 10.086 1 85.94 239 ILE B N 1
ATOM 4610 C CA . ILE B 1 239 ? 12.914 11.844 10.023 1 85.94 239 ILE B CA 1
ATOM 4611 C C . ILE B 1 239 ? 14.305 11.844 10.656 1 85.94 239 ILE B C 1
ATOM 4613 O O . ILE B 1 239 ? 15.094 12.766 10.422 1 85.94 239 ILE B O 1
ATOM 4617 N N . ILE B 1 240 ? 14.586 10.859 11.461 1 82.44 240 ILE B N 1
ATOM 4618 C CA . ILE B 1 240 ? 15.914 10.703 12.047 1 82.44 240 ILE B CA 1
ATOM 4619 C C . ILE B 1 240 ? 16.75 9.766 11.18 1 82.44 240 ILE B C 1
ATOM 4621 O O . ILE B 1 240 ? 16.469 8.57 11.078 1 82.44 240 ILE B O 1
ATOM 4625 N N . PRO B 1 241 ? 17.734 10.266 10.586 1 79.38 241 PRO B N 1
ATOM 4626 C CA . PRO B 1 241 ? 18.578 9.406 9.758 1 79.38 241 PRO B CA 1
ATOM 4627 C C . PRO B 1 241 ? 19.578 8.586 10.57 1 79.38 241 PRO B C 1
ATOM 4629 O O . PRO B 1 241 ? 19.812 8.883 11.742 1 79.38 241 PRO B O 1
ATOM 4632 N N . ASN B 1 242 ? 20 7.125 10.234 1 68.56 242 ASN B N 1
ATOM 4633 C CA . ASN B 1 242 ? 20.859 6.156 10.914 1 68.56 242 ASN B CA 1
ATOM 4634 C C . ASN B 1 242 ? 22.172 6.785 11.352 1 68.56 242 ASN B C 1
ATOM 4636 O O . ASN B 1 242 ? 22.938 6.176 12.109 1 68.56 242 ASN B O 1
ATOM 4640 N N . ARG B 1 243 ? 22.828 7.785 10.852 1 56.53 243 ARG B N 1
ATOM 4641 C CA . ARG B 1 243 ? 24.188 8 11.367 1 56.53 243 ARG B CA 1
ATOM 4642 C C . ARG B 1 243 ? 24.234 7.801 12.875 1 56.53 243 ARG B C 1
ATOM 4644 O O . ARG B 1 243 ? 25.297 7.637 13.453 1 56.53 243 ARG B O 1
ATOM 4651 N N . THR B 1 244 ? 23.219 7.691 13.492 1 46.66 244 THR B N 1
ATOM 4652 C CA . THR B 1 244 ? 23.266 7.762 14.953 1 46.66 244 THR B CA 1
ATOM 4653 C C . THR B 1 244 ? 22.938 6.402 15.562 1 46.66 244 THR B C 1
ATOM 4655 O O . THR B 1 244 ? 23.078 6.215 16.781 1 46.66 244 THR B O 1
ATOM 4658 N N . PHE B 1 245 ? 22.25 5.43 14.789 1 46.12 245 PHE B N 1
ATOM 4659 C CA . PHE B 1 245 ? 21.922 4.199 15.5 1 46.12 245 PHE B CA 1
ATOM 4660 C C . PHE B 1 245 ? 22.891 3.084 15.125 1 46.12 245 PHE B C 1
ATOM 4662 O O . PHE B 1 245 ? 23.094 2.807 13.938 1 46.12 245 PHE B O 1
ATOM 4669 N N . PRO B 1 246 ? 23.969 2.768 15.898 1 43.94 246 PRO B N 1
ATOM 4670 C CA . PRO B 1 246 ? 24.828 1.602 15.703 1 43.94 246 PRO B CA 1
ATOM 4671 C C . PRO B 1 246 ? 24.047 0.346 15.32 1 43.94 246 PRO B C 1
ATOM 4673 O O . PRO B 1 246 ? 24.5 -0.771 15.578 1 43.94 246 PRO B O 1
ATOM 4676 N N . TYR B 1 247 ? 22.938 0.359 14.938 1 44.19 247 TYR B N 1
ATOM 4677 C CA . TYR B 1 247 ? 22.25 -0.92 14.859 1 44.19 247 TYR B CA 1
ATOM 4678 C C . TYR B 1 247 ? 22.875 -1.824 13.805 1 44.19 247 TYR B C 1
ATOM 4680 O O . TYR B 1 247 ? 22.891 -1.492 12.617 1 44.19 247 TYR B O 1
ATOM 4688 N N . HIS B 1 248 ? 23.844 -2.656 14.086 1 46.28 248 HIS B N 1
ATOM 4689 C CA . HIS B 1 248 ? 24.5 -3.736 13.352 1 46.28 248 HIS B CA 1
ATOM 4690 C C . HIS B 1 248 ? 23.469 -4.664 12.711 1 46.28 248 HIS B C 1
ATOM 4692 O O . HIS B 1 248 ? 23.656 -5.117 11.578 1 46.28 248 HIS B O 1
ATOM 4698 N N . PRO B 1 249 ? 22.562 -5.176 13.477 1 48.31 249 PRO B N 1
ATOM 4699 C CA . PRO B 1 249 ? 21.812 -6.367 13.07 1 48.31 249 PRO B CA 1
ATOM 4700 C C . PRO B 1 249 ? 20.922 -6.125 11.859 1 48.31 249 PRO B C 1
ATOM 4702 O O . PRO B 1 249 ? 20.719 -7.031 11.047 1 48.31 249 PRO B O 1
ATOM 4705 N N . GLN B 1 250 ? 20.359 -4.914 11.641 1 51.41 250 GLN B N 1
ATOM 4706 C CA . GLN B 1 250 ? 19.344 -4.66 10.633 1 51.41 250 GLN B CA 1
ATOM 4707 C C . GLN B 1 250 ? 19.969 -4.5 9.25 1 51.41 250 GLN B C 1
ATOM 4709 O O . GLN B 1 250 ? 19.312 -4.734 8.234 1 51.41 250 GLN B O 1
ATOM 4714 N N . THR B 1 251 ? 21.266 -4.207 9.18 1 54.19 251 THR B N 1
ATOM 4715 C CA . THR B 1 251 ? 22.016 -4.133 7.926 1 54.19 251 THR B CA 1
ATOM 4716 C C . THR B 1 251 ? 22 -5.48 7.211 1 54.19 251 THR B C 1
ATOM 4718 O O . THR B 1 251 ? 21.969 -5.539 5.98 1 54.19 251 THR B O 1
ATOM 4721 N N . ASN B 1 252 ? 21.656 -6.453 7.965 1 62.62 252 ASN B N 1
ATOM 4722 C CA . ASN B 1 252 ? 21.656 -7.801 7.414 1 62.62 252 ASN B CA 1
ATOM 4723 C C . ASN B 1 252 ? 20.375 -8.086 6.625 1 62.62 252 ASN B C 1
ATOM 4725 O O . ASN B 1 252 ? 20.422 -8.75 5.59 1 62.62 252 ASN B O 1
ATOM 4729 N N . TYR B 1 253 ? 19.328 -7.375 6.988 1 74.38 253 TYR B N 1
ATOM 4730 C CA . TYR B 1 253 ? 18.078 -7.688 6.316 1 74.38 253 TYR B CA 1
ATOM 4731 C C . TYR B 1 253 ? 18.047 -7.105 4.906 1 74.38 253 TYR B C 1
ATOM 4733 O O . TYR B 1 253 ? 17.703 -7.797 3.951 1 74.38 253 TYR B O 1
ATOM 4741 N N . THR B 1 254 ? 18.547 -5.883 4.801 1 77.56 254 THR B N 1
ATOM 4742 C CA . THR B 1 254 ? 18.578 -5.254 3.486 1 77.56 254 THR B CA 1
ATOM 4743 C C . THR B 1 254 ? 19.531 -6 2.557 1 77.56 254 THR B C 1
ATOM 4745 O O . THR B 1 254 ? 19.266 -6.133 1.36 1 77.56 254 THR B O 1
ATOM 4748 N N . GLU B 1 255 ? 20.609 -6.523 3.15 1 78.75 255 GLU B N 1
ATOM 4749 C CA . GLU B 1 255 ? 21.562 -7.293 2.359 1 78.75 255 GLU B CA 1
ATOM 4750 C C . GLU B 1 255 ? 20.922 -8.562 1.808 1 78.75 255 GLU B C 1
ATOM 4752 O O . GLU B 1 255 ? 21.141 -8.93 0.652 1 78.75 255 GLU B O 1
ATOM 4757 N N . ARG B 1 256 ? 20.141 -9.164 2.566 1 82.88 256 ARG B N 1
ATOM 4758 C CA . ARG B 1 256 ? 19.453 -10.375 2.125 1 82.88 256 ARG B CA 1
ATOM 4759 C C . ARG B 1 256 ? 18.469 -10.07 1.01 1 82.88 256 ARG B C 1
ATOM 4761 O O . ARG B 1 256 ? 18.375 -10.812 0.031 1 82.88 256 ARG B O 1
ATOM 4768 N N . ILE B 1 257 ? 17.75 -9.016 1.208 1 88.19 257 ILE B N 1
ATOM 4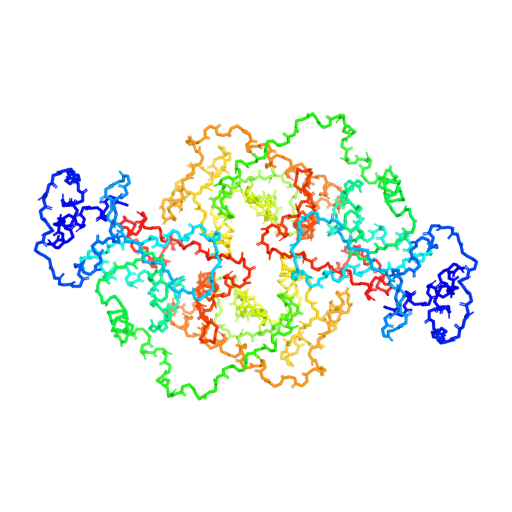769 C CA . ILE B 1 257 ? 16.797 -8.609 0.187 1 88.19 257 ILE B CA 1
ATOM 4770 C C . ILE B 1 257 ? 17.531 -8.305 -1.117 1 88.19 257 ILE B C 1
ATOM 4772 O O . ILE B 1 257 ? 17.109 -8.742 -2.191 1 88.19 257 ILE B O 1
ATOM 4776 N N . ASN B 1 258 ? 18.641 -7.605 -0.997 1 89.56 258 ASN B N 1
ATOM 4777 C CA . ASN B 1 258 ? 19.422 -7.273 -2.182 1 89.56 258 ASN B CA 1
ATOM 4778 C C . ASN B 1 258 ? 19.938 -8.523 -2.885 1 89.56 258 ASN B C 1
ATOM 4780 O O . ASN B 1 258 ? 19.953 -8.594 -4.113 1 89.56 258 ASN B O 1
ATOM 4784 N N . ARG B 1 259 ? 20.328 -9.445 -2.09 1 88.81 259 ARG B N 1
ATOM 4785 C CA . ARG B 1 259 ? 20.797 -10.703 -2.656 1 88.81 259 ARG B CA 1
ATOM 4786 C C . ARG B 1 259 ? 19.672 -11.406 -3.418 1 88.81 259 ARG B C 1
ATOM 4788 O O . ARG B 1 259 ? 19.891 -11.898 -4.527 1 88.81 259 ARG B O 1
ATOM 4795 N N . ASN B 1 260 ? 18.516 -11.5 -2.812 1 90.5 260 ASN B N 1
ATOM 4796 C CA . ASN B 1 260 ? 17.359 -12.117 -3.471 1 90.5 260 ASN B CA 1
ATOM 4797 C C . ASN B 1 260 ? 17.016 -11.406 -4.781 1 90.5 260 ASN B C 1
ATOM 4799 O O . ASN B 1 260 ? 16.719 -12.062 -5.781 1 90.5 260 ASN B O 1
ATOM 4803 N N . ILE B 1 261 ? 17.078 -10.07 -4.762 1 93.38 261 ILE B N 1
ATOM 4804 C CA . ILE B 1 261 ? 16.797 -9.289 -5.961 1 93.38 261 ILE B CA 1
ATOM 4805 C C . ILE B 1 261 ? 17.812 -9.633 -7.055 1 93.38 261 ILE B C 1
ATOM 4807 O O . ILE B 1 261 ? 17.438 -9.852 -8.211 1 93.38 261 ILE B O 1
ATOM 4811 N N . LYS B 1 262 ? 19.047 -9.703 -6.66 1 91.62 262 LYS B N 1
ATOM 4812 C CA . LYS B 1 262 ? 20.109 -10.031 -7.613 1 91.62 262 LYS B CA 1
ATOM 4813 C C . LYS B 1 262 ? 19.875 -11.391 -8.258 1 91.62 262 LYS B C 1
ATOM 4815 O O . LYS B 1 262 ? 19.969 -11.531 -9.477 1 91.62 262 LYS B O 1
ATOM 4820 N N . ILE B 1 263 ? 19.547 -12.336 -7.457 1 90.69 263 ILE B N 1
ATOM 4821 C CA . ILE B 1 263 ? 19.312 -13.695 -7.934 1 90.69 263 ILE B CA 1
ATOM 4822 C C . ILE B 1 263 ? 18.125 -13.703 -8.898 1 90.69 263 ILE B C 1
ATOM 4824 O O . ILE B 1 263 ? 18.203 -14.281 -9.984 1 90.69 263 ILE B O 1
ATOM 4828 N N . MET B 1 264 ? 17.062 -13.086 -8.547 1 92.56 264 MET B N 1
ATOM 4829 C CA . MET B 1 264 ? 15.875 -13.055 -9.391 1 92.56 264 MET B CA 1
ATOM 4830 C C . MET B 1 264 ? 16.172 -12.359 -10.719 1 92.56 264 MET B C 1
ATOM 4832 O O . MET B 1 264 ? 15.711 -12.805 -11.773 1 92.56 264 MET B O 1
ATOM 4836 N N . LEU B 1 265 ? 16.938 -11.281 -10.633 1 92 265 LEU B N 1
ATOM 4837 C CA . LEU B 1 265 ? 17.297 -10.586 -11.867 1 92 265 LEU B CA 1
ATOM 4838 C C . LEU B 1 265 ? 18.141 -11.469 -12.773 1 92 265 LEU B C 1
ATOM 4840 O O . LEU B 1 265 ? 17.984 -11.453 -13.992 1 92 265 LEU B O 1
ATOM 4844 N N . GLN B 1 266 ? 19 -12.195 -12.164 1 89.81 266 GLN B N 1
ATOM 4845 C CA . GLN B 1 266 ? 19.828 -13.109 -12.938 1 89.81 266 GLN B CA 1
ATOM 4846 C C . GLN B 1 266 ? 18.984 -14.195 -13.594 1 89.81 266 GLN B C 1
ATOM 4848 O O . GLN B 1 266 ? 19.25 -14.578 -14.742 1 89.81 266 GLN B O 1
ATOM 4853 N N . ILE B 1 267 ? 18.031 -14.656 -12.922 1 89.31 267 ILE B N 1
ATOM 4854 C CA . ILE B 1 267 ? 17.188 -15.734 -13.406 1 89.31 267 ILE B CA 1
ATOM 4855 C C . ILE B 1 267 ? 16.312 -15.227 -14.547 1 89.31 267 ILE B C 1
ATOM 4857 O O . ILE B 1 267 ? 16.141 -15.906 -15.562 1 89.31 267 ILE B O 1
ATOM 4861 N N . PHE B 1 268 ? 15.766 -14.078 -14.406 1 88.06 268 PHE B N 1
ATOM 4862 C CA . PHE B 1 268 ? 14.703 -13.641 -15.305 1 88.06 268 PHE B CA 1
ATOM 4863 C C . PHE B 1 268 ? 15.266 -12.773 -16.438 1 88.06 268 PHE B C 1
ATOM 4865 O O . PHE B 1 268 ? 14.562 -12.469 -17.391 1 88.06 268 PHE B O 1
ATOM 4872 N N . THR B 1 269 ? 16.406 -12.273 -16.312 1 81.62 269 THR B N 1
ATOM 4873 C CA . THR B 1 269 ? 16.922 -11.367 -17.344 1 81.62 269 THR B CA 1
ATOM 4874 C C . THR B 1 269 ? 18.078 -12.008 -18.094 1 81.62 269 THR B C 1
ATOM 4876 O O . THR B 1 269 ? 19.078 -12.391 -17.5 1 81.62 269 THR B O 1
ATOM 4879 N N . SER B 1 270 ? 17.719 -12.758 -19.109 1 66.62 270 SER B N 1
ATOM 4880 C CA . SER B 1 270 ? 18.781 -13.273 -19.969 1 66.62 270 SER B CA 1
ATOM 4881 C C . SER B 1 270 ? 19.484 -12.141 -20.719 1 66.62 270 SER B C 1
ATOM 4883 O O . SER B 1 270 ? 20.688 -12.219 -20.953 1 66.62 270 SER B O 1
ATOM 4885 N N . GLU B 1 271 ? 18.641 -11.203 -21.047 1 65 271 GLU B N 1
ATOM 4886 C CA . GLU B 1 271 ? 19.156 -10.039 -21.766 1 65 271 GLU B CA 1
ATOM 4887 C C . GLU B 1 271 ? 19.312 -8.844 -20.828 1 65 271 GLU B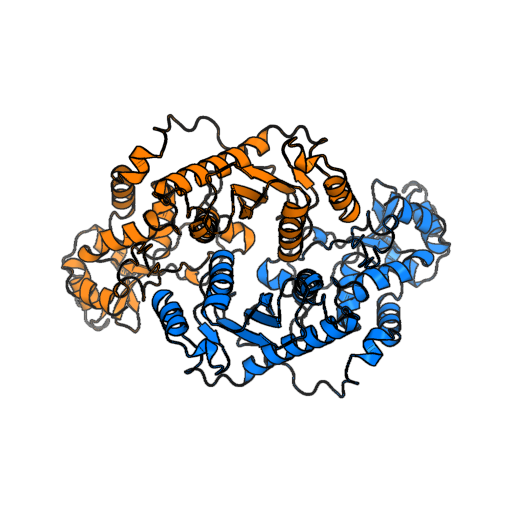 C 1
ATOM 4889 O O . GLU B 1 271 ? 18.328 -8.367 -20.25 1 65 271 GLU B O 1
ATOM 4894 N N . HIS B 1 272 ? 20.422 -8.391 -20.641 1 71.12 272 HIS B N 1
ATOM 4895 C CA . HIS B 1 272 ? 20.828 -7.391 -19.656 1 71.12 272 HIS B CA 1
ATOM 4896 C C . HIS B 1 272 ? 20.156 -6.051 -19.922 1 71.12 272 HIS B C 1
ATOM 4898 O O . HIS B 1 272 ? 20.031 -5.227 -19.016 1 71.12 272 HIS B O 1
ATOM 4904 N N . LYS B 1 273 ? 19.406 -5.945 -21.078 1 82.12 273 LYS B N 1
ATOM 4905 C CA . LYS B 1 273 ? 18.906 -4.609 -21.406 1 82.12 273 LYS B CA 1
ATOM 4906 C C . LYS B 1 273 ? 17.453 -4.453 -21 1 82.12 273 LYS B C 1
ATOM 4908 O O . LYS B 1 273 ? 16.844 -3.395 -21.219 1 82.12 273 LYS B O 1
ATOM 4913 N N . HIS B 1 274 ? 16.844 -5.441 -20.328 1 88.19 274 HIS B N 1
ATOM 4914 C CA . HIS B 1 274 ? 15.422 -5.301 -20.016 1 88.19 274 HIS B CA 1
ATOM 4915 C C . HIS B 1 274 ? 15.141 -5.711 -18.562 1 88.19 274 HIS B C 1
ATOM 4917 O O . HIS B 1 274 ? 14.023 -6.117 -18.25 1 88.19 274 HIS B O 1
ATOM 4923 N N . TRP B 1 275 ? 16.109 -5.566 -17.766 1 92.5 275 TRP B N 1
ATOM 4924 C CA . TRP B 1 275 ? 15.969 -6.051 -16.391 1 92.5 275 TRP B CA 1
ATOM 4925 C C . TRP B 1 275 ? 14.906 -5.25 -15.641 1 92.5 275 TRP B C 1
ATOM 4927 O O . TRP B 1 275 ? 14.328 -5.738 -14.672 1 92.5 275 TRP B O 1
ATOM 4937 N N . ASP B 1 276 ? 14.641 -4.016 -16.031 1 93.19 276 ASP B N 1
ATOM 4938 C CA . ASP B 1 276 ? 13.703 -3.166 -15.312 1 93.19 276 ASP B CA 1
ATOM 4939 C C . ASP B 1 276 ? 12.258 -3.598 -15.578 1 93.19 276 ASP B C 1
ATOM 4941 O O . ASP B 1 276 ? 11.352 -3.225 -14.828 1 93.19 276 ASP B O 1
ATOM 4945 N N . ARG B 1 277 ? 12.031 -4.445 -16.531 1 89.81 277 ARG B N 1
ATOM 4946 C CA . ARG B 1 277 ? 10.68 -4.859 -16.891 1 89.81 277 ARG B CA 1
ATOM 4947 C C . ARG B 1 277 ? 10.125 -5.859 -15.891 1 89.81 277 ARG B C 1
ATOM 4949 O O . ARG B 1 277 ? 8.914 -6.023 -15.773 1 89.81 277 ARG B O 1
ATOM 4956 N N . VAL B 1 278 ? 10.977 -6.516 -15.18 1 92 278 VAL B N 1
ATOM 4957 C CA . VAL B 1 278 ? 10.508 -7.566 -14.289 1 92 278 VAL B CA 1
ATOM 4958 C C . VAL B 1 278 ? 10.469 -7.043 -12.852 1 92 278 VAL B C 1
ATOM 4960 O O . VAL B 1 278 ? 10.062 -7.762 -11.938 1 92 278 VAL B O 1
ATOM 4963 N N . ILE B 1 279 ? 10.812 -5.824 -12.625 1 94.75 279 ILE B N 1
ATOM 4964 C CA . ILE B 1 279 ? 10.953 -5.281 -11.281 1 94.75 279 ILE B CA 1
ATOM 4965 C C . ILE B 1 279 ? 9.602 -5.309 -10.57 1 94.75 279 ILE B C 1
ATOM 4967 O O . ILE B 1 279 ? 9.523 -5.629 -9.383 1 94.75 279 ILE B O 1
ATOM 4971 N N . GLY B 1 280 ? 8.586 -4.945 -11.312 1 94.12 280 GLY B N 1
ATOM 4972 C CA . GLY B 1 280 ? 7.262 -5.012 -10.719 1 94.12 280 GLY B CA 1
ATOM 4973 C C . GLY B 1 280 ? 6.914 -6.391 -10.188 1 94.12 280 GLY B C 1
ATOM 4974 O O . GLY B 1 280 ? 6.418 -6.527 -9.07 1 94.12 280 GLY B O 1
ATOM 4975 N N . ASN B 1 281 ? 7.176 -7.355 -10.977 1 93.06 281 ASN B N 1
ATOM 4976 C CA . ASN B 1 281 ? 6.918 -8.734 -10.57 1 93.06 281 ASN B CA 1
ATOM 4977 C C . ASN B 1 281 ? 7.812 -9.148 -9.406 1 93.06 281 ASN B C 1
ATOM 4979 O O . ASN B 1 281 ? 7.391 -9.906 -8.531 1 93.06 281 ASN B O 1
ATOM 4983 N N . ILE B 1 282 ? 9.008 -8.695 -9.453 1 94.44 282 ILE B N 1
ATOM 4984 C CA . ILE B 1 282 ? 9.93 -8.977 -8.359 1 94.44 282 ILE B CA 1
ATOM 4985 C C . ILE B 1 282 ? 9.391 -8.383 -7.062 1 94.44 282 ILE B C 1
ATOM 4987 O O . ILE B 1 282 ? 9.422 -9.031 -6.012 1 94.44 282 ILE B O 1
ATOM 4991 N N . ASN B 1 283 ? 8.883 -7.152 -7.129 1 96.94 283 ASN B N 1
ATOM 4992 C CA . ASN B 1 283 ? 8.219 -6.562 -5.973 1 96.94 283 ASN B CA 1
ATOM 4993 C C . ASN B 1 283 ? 7.113 -7.477 -5.438 1 96.94 283 ASN B C 1
ATOM 4995 O O . ASN B 1 283 ? 7.086 -7.785 -4.242 1 96.94 283 ASN B O 1
ATOM 4999 N N . PHE B 1 284 ? 6.289 -7.906 -6.309 1 96.12 284 PHE B N 1
ATOM 5000 C CA . PHE B 1 284 ? 5.18 -8.773 -5.922 1 96.12 284 PHE B CA 1
ATOM 5001 C C . PHE B 1 284 ? 5.688 -10.055 -5.281 1 96.12 284 PHE B C 1
ATOM 5003 O O . PHE B 1 284 ? 5.176 -10.484 -4.242 1 96.12 284 PHE B O 1
ATOM 5010 N N . ALA B 1 285 ? 6.676 -10.633 -5.93 1 94.19 285 ALA B N 1
ATOM 5011 C CA . ALA B 1 285 ? 7.246 -11.891 -5.438 1 94.19 285 ALA B CA 1
ATOM 5012 C C . ALA B 1 285 ? 7.797 -11.727 -4.023 1 94.19 285 ALA B C 1
ATOM 5014 O O . ALA B 1 285 ? 7.551 -12.562 -3.154 1 94.19 285 ALA B O 1
ATOM 5015 N N . LEU B 1 286 ? 8.5 -10.703 -3.777 1 94.94 286 LEU B N 1
ATOM 5016 C CA . LEU B 1 286 ? 9.102 -10.461 -2.473 1 94.94 286 LEU B CA 1
ATOM 5017 C C . LEU B 1 286 ? 8.039 -10.156 -1.429 1 94.94 286 LEU B C 1
ATOM 5019 O O . LEU B 1 286 ? 8.141 -10.602 -0.283 1 94.94 286 LEU B O 1
ATOM 5023 N N . ARG B 1 287 ? 7.023 -9.461 -1.823 1 95.75 287 ARG B N 1
ATOM 5024 C CA . ARG B 1 287 ? 5.965 -9.047 -0.913 1 95.75 287 ARG B CA 1
ATOM 5025 C C . ARG B 1 287 ? 5.102 -10.234 -0.498 1 95.75 287 ARG B C 1
ATOM 5027 O O . ARG B 1 287 ? 4.434 -10.188 0.54 1 95.75 287 ARG B O 1
ATOM 5034 N N . THR B 1 288 ? 5.113 -11.266 -1.357 1 93.38 288 THR B N 1
ATOM 5035 C CA . THR B 1 288 ? 4.234 -12.406 -1.109 1 93.38 288 THR B CA 1
ATOM 5036 C C . THR B 1 288 ? 5.043 -13.633 -0.693 1 93.38 288 THR B C 1
ATOM 5038 O O . THR B 1 288 ? 4.523 -14.75 -0.677 1 93.38 288 THR B O 1
ATOM 5041 N N . ALA B 1 289 ? 6.297 -13.445 -0.395 1 91.81 289 ALA B N 1
ATOM 5042 C CA . ALA B 1 289 ? 7.145 -14.523 0.099 1 91.81 289 ALA B CA 1
ATOM 5043 C C . ALA B 1 289 ? 7.215 -14.516 1.624 1 91.81 289 ALA B C 1
ATOM 5045 O O . ALA B 1 289 ? 7.566 -13.492 2.229 1 91.81 289 ALA B O 1
ATOM 5046 N N . PRO B 1 290 ? 6.891 -15.617 2.186 1 88 290 PRO B N 1
ATOM 5047 C CA . PRO B 1 290 ? 6.977 -15.648 3.648 1 88 290 PRO B CA 1
ATOM 5048 C C . PRO B 1 290 ? 8.414 -15.547 4.156 1 88 290 PRO B C 1
ATOM 5050 O O . PRO B 1 290 ? 9.336 -16.078 3.535 1 88 290 PRO B O 1
ATOM 5053 N N . SER B 1 291 ? 8.508 -14.82 5.195 1 81.12 291 SER B N 1
ATOM 5054 C CA . SER B 1 291 ? 9.82 -14.727 5.836 1 81.12 291 SER B CA 1
ATOM 5055 C C . SER B 1 291 ? 10.172 -16.031 6.555 1 81.12 291 SER B C 1
ATOM 5057 O O . SER B 1 291 ? 9.289 -16.719 7.074 1 81.12 291 SER B O 1
ATOM 5059 N N . ALA B 1 292 ? 11.469 -16.344 6.586 1 71.75 292 ALA B N 1
ATOM 5060 C CA . ALA B 1 292 ? 11.938 -17.547 7.254 1 71.75 292 ALA B CA 1
ATOM 5061 C C . ALA B 1 292 ? 11.766 -17.438 8.766 1 71.75 292 ALA B C 1
ATOM 5063 O O . ALA B 1 292 ? 11.578 -18.438 9.453 1 71.75 292 ALA B O 1
ATOM 5064 N N . THR B 1 293 ? 11.758 -16.203 9.227 1 68.19 293 THR B N 1
ATOM 5065 C CA . THR B 1 293 ? 11.75 -15.953 10.664 1 68.19 293 THR B CA 1
ATOM 5066 C C . THR B 1 293 ? 10.32 -16.016 11.211 1 68.19 293 THR B C 1
ATOM 5068 O O . THR B 1 293 ? 10.062 -16.688 12.211 1 68.19 293 THR B O 1
ATOM 5071 N N . THR B 1 294 ? 9.328 -15.414 10.547 1 73.06 294 THR B N 1
ATOM 5072 C CA . THR B 1 294 ? 7.988 -15.273 11.109 1 73.06 294 THR B CA 1
ATOM 5073 C C . THR B 1 294 ? 6.992 -16.156 10.359 1 73.06 294 THR B C 1
ATOM 5075 O O . THR B 1 294 ? 5.891 -16.406 10.844 1 73.06 294 THR B O 1
ATOM 5078 N N . GLY B 1 295 ? 7.41 -16.562 9.164 1 80.94 295 GLY B N 1
ATOM 5079 C CA . GLY B 1 295 ? 6.48 -17.297 8.328 1 80.94 295 GLY B CA 1
ATOM 5080 C C . GLY B 1 295 ? 5.387 -16.422 7.738 1 80.94 295 GLY B C 1
ATOM 5081 O O . GLY B 1 295 ? 4.488 -16.922 7.059 1 80.94 295 GLY B O 1
ATOM 5082 N N . ILE B 1 296 ? 5.418 -15.219 8.094 1 87.12 296 ILE B N 1
ATOM 5083 C CA . ILE B 1 296 ? 4.422 -14.266 7.621 1 87.12 296 ILE B CA 1
ATOM 5084 C C . ILE B 1 296 ? 4.977 -13.492 6.426 1 87.12 296 ILE B C 1
ATOM 5086 O O . ILE B 1 296 ? 6.148 -13.102 6.418 1 87.12 296 ILE B O 1
ATOM 5090 N N . THR B 1 297 ? 4.16 -13.359 5.461 1 92.44 297 THR B N 1
ATOM 5091 C CA . THR B 1 297 ? 4.602 -12.586 4.312 1 92.44 297 THR B CA 1
ATOM 5092 C C . THR B 1 297 ? 4.59 -11.094 4.629 1 92.44 297 THR B C 1
ATOM 5094 O O . THR B 1 297 ? 3.832 -10.641 5.492 1 92.44 297 THR B O 1
ATOM 5097 N N . PRO B 1 298 ? 5.406 -10.32 3.945 1 94.44 298 PRO B N 1
ATOM 5098 C CA . PRO B 1 298 ? 5.309 -8.867 4.078 1 94.44 298 PRO B CA 1
ATOM 5099 C C . PRO B 1 298 ? 3.908 -8.344 3.777 1 94.44 298 PRO B C 1
ATOM 5101 O O . PRO B 1 298 ? 3.436 -7.418 4.445 1 94.44 298 PRO B O 1
ATOM 5104 N N . ALA B 1 299 ? 3.225 -8.922 2.807 1 94.25 299 ALA B N 1
ATOM 5105 C CA . ALA B 1 299 ? 1.862 -8.508 2.479 1 94.25 299 ALA B CA 1
ATOM 5106 C C . ALA B 1 299 ? 0.926 -8.711 3.666 1 94.25 299 ALA B C 1
ATOM 5108 O O . ALA B 1 299 ? 0.166 -7.812 4.027 1 94.25 299 ALA B O 1
ATOM 5109 N N . MET B 1 300 ? 1.003 -9.852 4.27 1 91.38 300 MET B N 1
ATOM 5110 C CA . MET B 1 300 ? 0.172 -10.141 5.434 1 91.38 300 MET B CA 1
ATOM 5111 C C . MET B 1 300 ? 0.503 -9.211 6.594 1 91.38 300 MET B C 1
ATOM 5113 O O . MET B 1 300 ? -0.397 -8.703 7.262 1 91.38 300 MET B O 1
ATOM 5117 N N . ALA B 1 301 ? 1.715 -9.023 6.789 1 90.62 301 ALA B N 1
ATOM 5118 C CA . ALA B 1 301 ? 2.148 -8.148 7.875 1 90.62 301 ALA B CA 1
ATOM 5119 C C . ALA B 1 301 ? 1.698 -6.707 7.629 1 90.62 301 ALA B C 1
ATOM 5121 O O . ALA B 1 301 ? 1.419 -5.969 8.578 1 90.62 301 ALA B O 1
ATOM 5122 N N . THR B 1 302 ? 1.603 -6.305 6.387 1 93.19 302 THR B N 1
ATOM 5123 C CA . THR B 1 302 ? 1.291 -4.93 6.02 1 93.19 302 THR B CA 1
ATOM 5124 C C . THR B 1 302 ? -0.219 -4.711 5.961 1 93.19 302 THR B C 1
ATOM 5126 O O . THR B 1 302 ? -0.728 -3.709 6.469 1 93.19 302 THR B O 1
ATOM 5129 N N . PHE B 1 303 ? -0.935 -5.656 5.367 1 91.31 303 PHE B N 1
ATOM 5130 C CA . PHE B 1 303 ? -2.34 -5.453 5.035 1 91.31 303 PHE B CA 1
ATOM 5131 C C . PHE B 1 303 ? -3.234 -6.348 5.887 1 91.31 303 PHE B C 1
ATOM 5133 O O . PHE B 1 303 ? -4.457 -6.203 5.871 1 91.31 303 PHE B O 1
ATOM 5140 N N . LEU B 1 304 ? -2.646 -7.301 6.547 1 86 304 LEU B N 1
ATOM 5141 C CA . LEU B 1 304 ? -3.377 -8.367 7.227 1 86 304 LEU B CA 1
ATOM 5142 C C . LEU B 1 304 ? -4.199 -9.18 6.23 1 86 304 LEU B C 1
ATOM 5144 O O . LEU B 1 304 ? -5.305 -9.625 6.547 1 86 304 LEU B O 1
ATOM 5148 N N . LYS B 1 305 ? -3.652 -9.219 5.039 1 85.62 305 LYS B N 1
ATOM 5149 C CA . LYS B 1 305 ? -4.23 -9.969 3.928 1 85.62 305 LYS B CA 1
ATOM 5150 C C . LYS B 1 305 ? -3.17 -10.305 2.883 1 85.62 305 LYS B C 1
ATOM 5152 O O . LYS B 1 305 ? -2.273 -9.5 2.617 1 85.62 305 LYS B O 1
ATOM 5157 N N . GLU B 1 306 ? -3.35 -11.508 2.324 1 88 306 GLU B N 1
ATOM 5158 C CA . GLU B 1 306 ? -2.441 -11.859 1.238 1 88 306 GLU B CA 1
ATOM 5159 C C . GLU B 1 306 ? -2.879 -11.227 -0.077 1 88 306 GLU B C 1
ATOM 5161 O O . GLU B 1 306 ? -4.055 -10.906 -0.258 1 88 306 GLU B O 1
ATOM 5166 N N . LEU B 1 307 ? -1.965 -11.086 -0.957 1 91 307 LEU B N 1
ATOM 5167 C CA . LEU B 1 307 ? -2.26 -10.508 -2.262 1 91 307 LEU B CA 1
ATOM 5168 C C . LEU B 1 307 ? -2.729 -11.578 -3.238 1 91 307 LEU B C 1
ATOM 5170 O O . LEU B 1 307 ? -2.113 -12.641 -3.342 1 91 307 LEU B O 1
ATOM 5174 N N . ARG B 1 308 ? -3.768 -11.273 -3.893 1 87.19 308 ARG B N 1
ATOM 5175 C CA . ARG B 1 308 ? -4.215 -12.18 -4.949 1 87.19 308 ARG B CA 1
ATOM 5176 C C . ARG B 1 308 ? -3.234 -12.18 -6.117 1 87.19 308 ARG B C 1
ATOM 5178 O O . ARG B 1 308 ? -2.877 -11.125 -6.637 1 87.19 308 ARG B O 1
ATOM 5185 N N . PRO B 1 309 ? -2.801 -13.312 -6.461 1 85.31 309 PRO B N 1
ATOM 5186 C CA . PRO B 1 309 ? -1.805 -13.383 -7.531 1 85.31 309 PRO B CA 1
ATOM 5187 C C . PRO B 1 309 ? -2.422 -13.234 -8.922 1 85.31 309 PRO B C 1
ATOM 5189 O O . PRO B 1 309 ? -3.641 -13.086 -9.047 1 85.31 309 PRO B O 1
ATOM 5192 N N . PHE B 1 310 ? -1.587 -13.031 -9.945 1 74.06 310 PHE B N 1
ATOM 5193 C CA . PHE B 1 310 ? -1.957 -12.82 -11.344 1 74.06 310 PHE B CA 1
ATOM 5194 C C . PHE B 1 310 ? -2.537 -14.094 -11.938 1 74.06 310 PHE B C 1
ATOM 5196 O O . PHE B 1 310 ? -3.127 -14.07 -13.023 1 74.06 310 PHE B O 1
ATOM 5203 N N . TRP B 1 311 ? -2.264 -15.195 -11.352 1 58.91 311 TRP B N 1
ATOM 5204 C CA . TRP B 1 311 ? -2.764 -16.438 -11.93 1 58.91 311 TRP B CA 1
ATOM 5205 C C . TRP B 1 311 ? -4.027 -16.891 -11.211 1 58.91 311 TRP B C 1
ATOM 5207 O O . TRP B 1 311 ? -4.188 -16.672 -10.008 1 58.91 311 TRP B O 1
ATOM 5217 N N . THR B 1 312 ? -5.145 -16.578 -11.812 1 52.09 312 THR B N 1
ATOM 5218 C CA . THR B 1 312 ? -6.32 -17.141 -11.164 1 52.09 312 THR B CA 1
ATOM 5219 C C . THR B 1 312 ? -6.496 -18.625 -11.531 1 52.09 312 THR B C 1
ATOM 5221 O O . THR B 1 312 ? -5.969 -19.078 -12.555 1 52.09 312 THR B O 1
ATOM 5224 N N . THR B 1 313 ? -6.871 -19.359 -10.5 1 46.53 313 THR B N 1
ATOM 5225 C CA . THR B 1 313 ? -7.332 -20.719 -10.75 1 46.53 313 THR B CA 1
ATOM 5226 C C . THR B 1 313 ? -8.109 -20.797 -12.062 1 46.53 313 THR B C 1
ATOM 5228 O O . THR B 1 313 ? -8.109 -21.828 -12.734 1 46.53 313 THR B O 1
ATOM 5231 N N . GLU B 1 314 ? -8.68 -19.656 -12.32 1 42.94 314 GLU B N 1
ATOM 5232 C CA . GLU B 1 314 ? -9.469 -19.625 -13.547 1 42.94 314 GLU B CA 1
ATOM 5233 C C . GLU B 1 314 ? -8.578 -19.469 -14.773 1 42.94 314 GLU B C 1
ATOM 5235 O O . GLU B 1 314 ? -8.867 -20.016 -15.836 1 42.94 314 GLU B O 1
ATOM 5240 N N . THR B 1 315 ? -7.52 -18.547 -14.68 1 45.56 315 THR B N 1
ATOM 5241 C CA . THR B 1 315 ? -6.645 -18.25 -15.812 1 45.56 315 THR B CA 1
ATOM 5242 C C . THR B 1 315 ? -5.59 -19.344 -15.969 1 45.56 315 THR B C 1
ATOM 5244 O O . THR B 1 315 ? -4.855 -19.375 -16.969 1 45.56 315 THR B O 1
ATOM 5247 N N . LEU B 1 316 ? -5.16 -19.906 -14.977 1 40.94 316 LEU B N 1
ATOM 5248 C CA . LEU B 1 316 ? -4.109 -20.922 -15.078 1 40.94 316 LEU B CA 1
ATOM 5249 C C . LEU B 1 316 ? -4.199 -21.672 -16.406 1 40.94 316 LEU B C 1
ATOM 5251 O O . LEU B 1 316 ? -3.176 -22.047 -16.984 1 40.94 316 LEU B O 1
ATOM 5255 N N . LEU B 1 317 ? -5.438 -22.234 -16.734 1 36.5 317 LEU B N 1
ATOM 5256 C CA . LEU B 1 317 ? -5.453 -23.281 -17.75 1 36.5 317 LEU B CA 1
ATOM 5257 C C . LEU B 1 317 ? -5.516 -22.656 -19.156 1 36.5 317 LEU B C 1
ATOM 5259 O O . LEU B 1 317 ? -5.344 -23.359 -20.156 1 36.5 317 LEU B O 1
ATOM 5263 N N . THR B 1 318 ? -6.098 -21.547 -19.281 1 34.66 318 THR B N 1
ATOM 5264 C CA . THR B 1 318 ? -6.238 -21.156 -20.672 1 34.66 318 THR B CA 1
ATOM 5265 C C . THR B 1 318 ? -4.992 -20.422 -21.156 1 34.66 318 THR B C 1
ATOM 5267 O O . THR B 1 318 ? -4.844 -20.156 -22.359 1 34.66 318 THR B O 1
ATOM 5270 N N . THR B 1 319 ? -4.547 -19.453 -20.375 1 34.5 319 THR B N 1
ATOM 5271 C CA . THR B 1 319 ? -3.559 -18.594 -21.031 1 34.5 319 THR B CA 1
ATOM 5272 C C . THR B 1 319 ? -2.244 -19.344 -21.234 1 34.5 319 THR B C 1
ATOM 5274 O O . THR B 1 319 ? -1.697 -19.922 -20.281 1 34.5 319 THR B O 1
ATOM 5277 N N . PRO B 1 320 ? -1.882 -19.578 -22.422 1 30.09 320 PRO B N 1
ATOM 5278 C CA . PRO B 1 320 ? -0.491 -20 -22.625 1 30.09 320 PRO B CA 1
ATOM 5279 C C . PRO B 1 320 ? 0.479 -19.266 -21.688 1 30.09 320 PRO B C 1
ATOM 5281 O O . PRO B 1 320 ? 0.213 -18.125 -21.281 1 30.09 320 PRO B O 1
ATOM 5284 N N . LEU B 1 321 ? 1.18 -19.984 -20.797 1 29.12 321 LEU B N 1
ATOM 5285 C CA . LEU B 1 321 ? 2.338 -19.375 -20.156 1 29.12 321 LEU B CA 1
ATOM 5286 C C . LEU B 1 321 ? 2.832 -18.172 -20.969 1 29.12 321 LEU B C 1
ATOM 5288 O O . LEU B 1 321 ? 3.193 -18.312 -22.141 1 29.12 321 LEU B O 1
ATOM 5292 N N . LEU B 1 322 ? 2.199 -17.047 -20.875 1 28.8 322 LEU B N 1
ATOM 5293 C CA . LEU B 1 322 ? 2.918 -15.984 -21.562 1 28.8 322 LEU B CA 1
ATOM 5294 C C . LEU B 1 322 ? 4.426 -16.172 -21.438 1 28.8 322 LEU B C 1
ATOM 5296 O O . LEU B 1 322 ? 4.984 -16 -20.344 1 28.8 322 LEU B O 1
ATOM 5300 N N . THR B 1 323 ? 4.953 -17.062 -21.953 1 26.17 323 THR B N 1
ATOM 5301 C CA . THR B 1 323 ? 6.379 -16.953 -22.266 1 26.17 323 THR B CA 1
ATOM 5302 C C . THR B 1 323 ? 6.754 -15.508 -22.594 1 26.17 323 THR B C 1
ATOM 5304 O O . THR B 1 323 ? 5.93 -14.75 -23.109 1 26.17 323 THR B O 1
ATOM 5307 N N . GLN B 1 324 ? 7.797 -14.93 -22.078 1 26.81 324 GLN B N 1
ATOM 5308 C CA . GLN B 1 324 ? 8.594 -13.758 -22.438 1 26.81 324 GLN B CA 1
ATOM 5309 C C . GLN B 1 324 ? 8.523 -13.492 -23.938 1 26.81 324 GLN B C 1
ATOM 5311 O O . GLN B 1 324 ? 9.43 -13.859 -24.688 1 26.81 324 GLN B O 1
ATOM 5316 N N . ASN B 1 325 ? 7.609 -13.719 -24.719 1 25.67 325 ASN B N 1
ATOM 5317 C CA . ASN B 1 325 ? 8.023 -13.125 -25.984 1 25.67 325 ASN B CA 1
ATOM 5318 C C . ASN B 1 325 ? 8.289 -11.633 -25.828 1 25.67 325 ASN B C 1
ATOM 5320 O O . ASN B 1 325 ? 7.391 -10.867 -25.469 1 25.67 325 ASN B O 1
ATOM 5324 N N . ASP B 1 326 ? 9.578 -11.18 -25.578 1 27.09 326 ASP B N 1
ATOM 5325 C CA . ASP B 1 326 ? 10.5 -10.094 -25.891 1 27.09 326 ASP B CA 1
ATOM 5326 C C . ASP B 1 326 ? 10.07 -9.344 -27.141 1 27.09 326 ASP B C 1
ATOM 5328 O O . ASP B 1 326 ? 10.531 -8.234 -27.406 1 27.09 326 ASP B O 1
ATOM 5332 N N . HIS B 1 327 ? 9.531 -10.055 -28.281 1 24.53 327 HIS B N 1
ATOM 5333 C CA . HIS B 1 327 ? 9.641 -9.477 -29.625 1 24.53 327 HIS B CA 1
ATOM 5334 C C . HIS B 1 327 ? 8.531 -8.461 -29.875 1 24.53 327 HIS B C 1
ATOM 5336 O O . HIS B 1 327 ? 8.281 -8.086 -31.031 1 24.53 327 HIS B O 1
ATOM 5342 N N . MET B 1 328 ? 7.711 -8.148 -29.047 1 24.5 328 MET B N 1
ATOM 5343 C CA . MET B 1 328 ? 6.883 -7.188 -29.766 1 24.5 328 MET B CA 1
ATOM 5344 C C . MET B 1 328 ? 7.715 -6.004 -30.25 1 24.5 328 MET B C 1
ATOM 5346 O O . MET B 1 328 ? 7.645 -4.914 -29.672 1 24.5 328 MET B O 1
ATOM 5350 N N . THR B 1 329 ? 9.055 -6.215 -30.422 1 20.56 329 THR B N 1
ATOM 5351 C CA . THR B 1 329 ? 9.82 -5.285 -31.25 1 20.56 329 THR B CA 1
ATOM 5352 C C . THR B 1 329 ? 9.203 -5.156 -32.625 1 20.56 329 THR B C 1
ATOM 5354 O O . THR B 1 329 ? 9.578 -4.266 -33.406 1 20.56 329 THR B O 1
ATOM 5357 N N . HIS B 1 330 ? 8.359 -5.984 -33.312 1 21.98 330 HIS B N 1
ATOM 5358 C CA . HIS B 1 330 ? 8.492 -5.453 -34.656 1 21.98 330 HIS B CA 1
ATOM 5359 C C . HIS B 1 330 ? 7.758 -4.129 -34.812 1 21.98 330 HIS B C 1
ATOM 5361 O O . HIS B 1 330 ? 6.672 -3.949 -34.25 1 21.98 330 HIS B O 1
#

Radius of gyration: 27.48 Å; Cα contacts (8 Å, |Δi|>4): 984; chains: 2; bounding box: 56×79×83 Å

Sequence (660 aa):
MKEFEQAQRDDENLSKIMDWLQTDPEDDTPWPDVPMDYTKLKTEFTLNRDGVLFIFAPFKSDIYLEDVDNAAGLKIMVPKSLQDKCLALVHDYSSSGHGGGDVTFERLRRSFFWVNCRQDTVKYVAKCDRCQRCKPIQRKPKGLLQPISAQIGRFERIGLDLMGPKPMTTNRNKFILVIVDYATGWVEVVPLRNAKILTLVPHIMRFFQTYGVPRYIVSDNSKQFVSNIYNALCENAGIIPNRTFPYHPQTNYTERINRNIKIMLQIFTSEHKHWDRVIGNINFALRTAPSATTGITPAMATFLKELRPFWTTETLLTTPLLTQNDHMTHMKEFEQAQRDDENLSKIMDWLQTDPEDDTPWPDVPMDYTKLKTEFTLNRDGVLFIFAPFKSDIYLEDVDNAAGLKIMVPKSLQDKCLALVHDYSSSGHGGGDVTFERLRRSFFWVNCRQDTVKYVAKCDRCQRCKPIQRKPKGLLQPISAQIGRFERIGLDLMGPKPMTTNRNKFILVIVDYATGWVEVVPLRNAKILTLVPHIMRFFQTYGVPRYIVSDNSKQFVSNIYNALCENAGIIPNRTFPYHPQTNYTERINRNIKIMLQIFTSEHKHWDRVIGNINFALRTAPSATTGITPAMATFLKELRPFWTTETLLTTPLLTQNDHMTH

Organism: Strigamia maritima (NCBI:txid126957)

Solvent-accessible surface area (backbone atoms only — not comparable to full-atom values): 36449 Å² total; per-residue (Å²): 68,68,61,56,27,54,46,23,56,70,25,79,59,51,30,45,51,54,52,57,69,70,44,56,82,87,48,85,71,73,82,67,98,53,59,66,77,58,59,76,42,61,88,33,57,44,68,48,97,84,58,34,52,30,30,53,54,64,70,83,49,87,72,77,67,79,78,39,76,81,49,71,17,55,18,36,54,51,28,77,91,47,42,65,59,53,49,39,59,33,22,72,34,57,52,29,45,59,45,55,39,69,44,26,34,57,53,37,57,64,49,38,40,46,91,62,45,61,62,51,36,36,52,51,49,74,62,33,63,60,53,64,73,59,46,74,84,73,67,77,79,77,73,73,77,69,74,58,70,90,82,50,52,76,40,30,38,30,37,45,46,78,45,67,85,46,63,56,24,87,86,47,26,22,27,33,41,37,38,33,22,63,54,35,57,33,59,46,63,40,74,25,62,55,81,47,49,83,66,45,47,63,58,52,48,48,47,26,42,71,60,17,43,34,47,30,38,38,55,59,90,45,71,48,69,68,31,69,65,44,50,48,51,27,51,52,34,44,30,46,66,33,94,73,57,83,68,65,74,62,60,52,55,58,50,50,51,51,49,53,50,51,41,38,47,59,64,71,28,85,51,64,42,52,52,69,74,49,36,56,28,41,34,28,16,54,23,65,34,47,37,91,86,75,61,48,20,10,32,34,63,51,48,69,37,76,58,44,56,58,63,23,83,56,20,59,75,67,51,68,78,77,62,82,72,80,56,87,65,120,69,68,60,54,27,55,45,25,57,70,26,79,59,53,28,44,51,52,52,55,69,71,43,57,84,87,49,86,71,71,83,68,98,54,61,64,77,56,57,77,43,61,87,33,56,46,68,48,96,83,58,34,53,29,31,52,55,65,69,84,49,87,72,79,67,76,77,38,77,82,47,72,17,57,17,37,54,52,29,79,91,48,44,64,58,53,51,40,59,33,22,69,35,58,52,29,46,58,45,55,40,67,44,27,34,57,52,36,56,64,49,38,41,47,91,63,45,61,62,52,36,36,54,52,47,74,64,34,63,62,52,63,73,60,46,74,85,73,68,76,79,80,72,74,74,69,73,59,70,91,83,50,52,77,40,30,37,31,37,45,47,78,45,69,84,46,62,56,24,85,85,46,27,22,27,33,42,38,39,32,22,63,54,34,56,33,58,47,62,40,75,26,61,56,81,49,49,83,66,45,47,62,57,53,50,48,48,28,41,71,61,17,41,34,46,31,37,39,56,61,90,46,71,48,67,68,32,68,65,46,50,48,51,28,51,52,34,44,30,44,64,33,96,73,58,83,67,64,72,63,60,52,53,59,51,50,52,50,49,53,50,51,41,38,47,58,64,73,32,86,51,64,44,53,52,70,74,48,35,56,30,41,35,28,16,54,23,66,35,46,37,92,85,77,61,48,20,11,31,32,62,50,48,68,38,76,59,44,56,58,63,22,81,55,20,59,73,66,50,68,75,77,62,82,76,80,57,87,65,120

Secondary structure (DSSP, 8-state):
-HHHHHHHHHSHHHHHHHHHHTS-TTS-PPPPS--HHHHTTGGGEEE-TTS-EEEE-----S---TT-GGGG-EEEE--HHHHHHHHHHHHTSTTTTT--HHHHHHHHTTTEE-TTHHHHHHHHHHT-HHHHHHS-------S------TT--TTTEEEEEEE---PPPTT---EEEEEEETTT--EEEEEES---HHHHHHHHHHHHHHH---SEEEE-S-GGGGSHHHHHHHHHHT-EEGGG----TTHHHHHHHHHHHHHHHHHH-SSGGGGGGGHHHHHHHHHTSPPTTTS--HHHHHHSSPPPPS--TTTTTTS--------TT-/-HHHHHHHHHSHHHHHHHHHHTS-TTS-PPPPS--HHHHTTGGGEEE-TTS-EEEE-----S---TT-GGGG-EEEE--HHHHHHHHHHHHTSTTTTT--HHHHHHHHTTTEE-TTHHHHHHHHHHT-HHHHHHS-------S------TT--TTTEEEEEEE---PPPTT---EEEEEEETTT--EEEEEES---HHHHHHHHHHHHHHH---SEEEE-S-GGGGSHHHHHHHHHHT-EEGGG----TTHHHHHHHHHHHHHHHHHH-SSGGGGGGGHHHHHHHHHTSPPTTTS--HHHHHHSSPPPPS--TTTTTTS--------TT-

pLDDT: mean 79.99, std 19.7, range [20.56, 97.38]